Protein AF-A0A4W5KVS1-F1 (afdb_monomer)

Radius of gyration: 32.13 Å; Cα contacts (8 Å, |Δi|>4): 1063; chains: 1; bounding box: 81×95×89 Å

Secondary structure (DSSP, 8-state):
------HHHHS------SPPPHHHHHHHTT-HHHHHHHTTTS-TTS-EEETTTTEEE-HHHHHHHTT-HHHHHHHHHTT--TT---TTS--HHHHHHHTT--HHHHHHHHHTT--TT--TT-SS-HHHHTTT-HHHHHHHHHTT--TTTTTTTSHHHHHHHHHHHHHHHTT-HHHHHHHHHHHHHHHHHHS-HHHHHHHSTTTTTPBPTTT--BHHHHHHT--STTHHHHHHHHHHHHHHTT-HHHHHHHHHHHTTTS-GGGHHHHHHHHHHHHHH-S---HHHHHHHHHHHHHHHHSS--TTSHHHHHHHHHHHHHH-S--TT--HHHHHHHHHHHHHHHH-TT--HHHHHHHHHHHHHHTTSTTHHHHHHHTTPPPPPGGGGT-SS-HHHHHHHHHHHHHHHHHHHHHHHHHHTTS--S--------------------------PPP-----STTHHHHHHHHHS-GGGSEEETTEEE-SS-GGGEEEE-STT-EEEEEEETT--EEEEEEEEGGGHHHHHHHHHHHTSGGG--TTBPPEEEEEE-SSEEEEEEE--SEEHHHHHHHH--TT-HHHHHHHHHHHHHHHHHHHSTTT-EE----SGGGEEE-TTS-EEE---TT-EE--TT--GGGPPP-S-GGGS-HHHHSTTSPPP-HHHHHHHHHHHHHHHHHTS--TT--TT--HHHHHHHHHHT----TT---HHHHHHHHHHH-SSTTSSPPHHHHHTSGGGPPPP-

pLDDT: mean 84.61, std 16.92, range [23.03, 98.38]

InterPro domains:
  IPR000719 Protein kinase domain [PF00069] (493-740)
  IPR000719 Protein kinase domain [PS50011] (459-740)
  IPR000719 Protein kinase domain [SM00220] (487-740)
  IPR002110 Ankyrin repeat [PF12796] (26-117)
  IPR002110 Ankyrin repeat [PS50088] (55-87)
  IPR002110 Ankyrin repeat [SM00248] (55-84)
  IPR002110 Ankyrin repeat [SM00248] (88-118)
  IPR008271 Serine/threonine-protein kinase, active site [PS00108] (601-613)
  IPR011009 Protein kinase-like domain superfamily [SSF56112] (489-742)
  IPR036770 Ankyrin repeat-containing domain superfamily [G3DSA:1.25.40.20] (8-222)
  IPR036770 Ankyrin repeat-containing domain superfamily [SSF48403] (17-154)
  IPR045133 Serine/threonine-protein kinase/endoribonuclease IRE1/2-like [PTHR13954] (420-744)

Structure (mmCIF, N/CA/C/O backbone):
data_AF-A0A4W5KVS1-F1
#
_entry.id   AF-A0A4W5KVS1-F1
#
loop_
_atom_site.group_PDB
_atom_site.id
_atom_site.type_symbol
_atom_site.label_atom_id
_atom_site.label_alt_id
_atom_site.label_comp_id
_atom_site.label_asym_id
_atom_site.label_entity_id
_atom_site.label_seq_id
_atom_site.pdbx_PDB_ins_code
_atom_site.Cartn_x
_atom_site.Cartn_y
_atom_site.Cartn_z
_atom_site.occupancy
_atom_site.B_iso_or_equiv
_atom_site.auth_seq_id
_atom_site.auth_comp_id
_atom_site.auth_asym_id
_atom_site.auth_atom_id
_atom_site.pdbx_PDB_model_num
ATOM 1 N N . MET A 1 1 ? -31.700 28.151 -2.503 1.00 31.20 1 MET A N 1
ATOM 2 C CA . MET A 1 1 ? -32.323 26.893 -2.047 1.00 31.20 1 MET A CA 1
ATOM 3 C C . MET A 1 1 ? -31.195 26.002 -1.572 1.00 31.20 1 MET A C 1
ATOM 5 O O . MET A 1 1 ? -30.450 25.502 -2.402 1.00 31.20 1 MET A O 1
ATOM 9 N N . GLU A 1 2 ? -30.976 25.914 -0.261 1.00 38.16 2 GLU A N 1
ATOM 10 C CA . GLU A 1 2 ? -30.013 24.957 0.290 1.00 38.16 2 GLU A CA 1
ATOM 11 C C . GLU A 1 2 ? -30.584 23.553 0.089 1.00 38.16 2 GLU A C 1
ATOM 13 O O . GLU A 1 2 ? -31.605 23.203 0.681 1.00 38.16 2 GLU A O 1
ATOM 18 N N . HIS A 1 3 ? -29.964 22.759 -0.784 1.00 46.12 3 HIS A N 1
ATOM 19 C CA . HIS A 1 3 ? -30.244 21.331 -0.834 1.00 46.12 3 HIS A CA 1
ATOM 20 C C . HIS A 1 3 ? -29.837 20.735 0.516 1.00 46.12 3 HIS A C 1
ATOM 22 O O . HIS A 1 3 ? -28.658 20.701 0.867 1.00 46.12 3 HIS A O 1
ATOM 28 N N . LYS A 1 4 ? -30.829 20.317 1.303 1.00 56.50 4 LYS A N 1
ATOM 29 C CA . LYS A 1 4 ? -30.609 19.593 2.551 1.00 56.50 4 LYS A CA 1
ATOM 30 C C . LYS A 1 4 ? -29.973 18.251 2.181 1.00 56.50 4 LYS A C 1
ATOM 32 O O . LYS A 1 4 ? -30.595 17.462 1.481 1.00 56.50 4 LYS A O 1
ATOM 37 N N . ILE A 1 5 ? -28.723 18.035 2.586 1.00 62.31 5 ILE A N 1
ATOM 38 C CA . ILE A 1 5 ? -28.013 16.777 2.337 1.00 62.31 5 ILE A CA 1
ATOM 39 C C . ILE A 1 5 ? -28.683 15.699 3.193 1.00 62.31 5 ILE A C 1
ATOM 41 O O . ILE A 1 5 ? -28.645 15.789 4.423 1.00 62.31 5 ILE A O 1
ATOM 45 N N . ASP A 1 6 ? -29.313 14.709 2.559 1.00 67.81 6 ASP A N 1
ATOM 46 C CA . ASP A 1 6 ? -29.841 13.542 3.263 1.00 67.81 6 ASP A CA 1
ATOM 47 C C . ASP A 1 6 ? -28.755 12.467 3.379 1.00 67.81 6 ASP A C 1
ATOM 49 O O . ASP A 1 6 ? -28.513 11.664 2.477 1.00 67.81 6 ASP A O 1
ATOM 53 N N . PHE A 1 7 ? -28.072 12.458 4.520 1.00 68.62 7 PHE A N 1
ATOM 54 C CA . PHE A 1 7 ? -27.057 11.451 4.814 1.00 68.62 7 PHE A CA 1
ATOM 55 C C . PHE A 1 7 ? -27.616 10.027 4.868 1.00 68.62 7 PHE A C 1
ATOM 57 O O . PHE A 1 7 ? -26.859 9.086 4.640 1.00 68.62 7 PHE A O 1
ATOM 64 N N . GLN A 1 8 ? -28.911 9.836 5.148 1.00 63.69 8 GLN A N 1
ATOM 65 C CA . GLN A 1 8 ? -29.502 8.498 5.149 1.00 63.69 8 GLN A CA 1
ATOM 66 C C . GLN A 1 8 ? -29.683 7.935 3.737 1.00 63.69 8 GLN A C 1
ATOM 68 O O . GLN A 1 8 ? -29.673 6.717 3.585 1.00 63.69 8 GLN A O 1
ATOM 73 N N . GLU A 1 9 ? -29.805 8.782 2.711 1.00 61.47 9 GLU A N 1
ATOM 74 C CA . GLU A 1 9 ? -29.775 8.339 1.310 1.00 61.47 9 GLU A CA 1
ATOM 75 C C . GLU A 1 9 ? -28.356 8.027 0.829 1.00 61.47 9 GLU A C 1
ATOM 77 O O . GLU A 1 9 ? -28.164 7.103 0.041 1.00 61.47 9 GLU A O 1
ATOM 82 N N . LEU A 1 10 ? -27.359 8.766 1.327 1.00 61.00 10 LEU A N 1
ATOM 83 C CA . LEU A 1 10 ? -25.947 8.575 0.975 1.00 61.00 10 LEU A CA 1
ATOM 84 C C . LEU A 1 10 ? -25.322 7.345 1.652 1.00 61.00 10 LEU A C 1
ATOM 86 O O . LEU A 1 10 ? -24.349 6.787 1.150 1.00 61.00 10 LEU A O 1
ATOM 90 N N . LEU A 1 11 ? -25.874 6.908 2.784 1.00 67.00 11 LEU A N 1
ATOM 91 C CA . LEU A 1 11 ? -25.484 5.673 3.454 1.00 67.00 11 LEU A CA 1
ATOM 92 C C . LEU A 1 11 ? -26.323 4.508 2.915 1.00 67.00 11 LEU A C 1
ATOM 94 O O . LEU A 1 11 ? -27.549 4.544 2.984 1.00 67.00 11 LEU A O 1
ATOM 98 N N . ALA A 1 12 ? -25.672 3.447 2.426 1.00 61.97 12 ALA A N 1
ATOM 99 C CA . ALA A 1 12 ? -26.354 2.268 1.890 1.00 61.97 12 ALA A CA 1
ATOM 100 C C . ALA A 1 12 ? -27.467 1.764 2.833 1.00 61.97 12 ALA A C 1
ATOM 102 O O . ALA A 1 12 ? -27.240 1.540 4.027 1.00 61.97 12 ALA A O 1
ATOM 103 N N . LYS A 1 13 ? -28.682 1.584 2.297 1.00 62.16 13 LYS A N 1
ATOM 104 C CA . LYS A 1 13 ? -29.830 1.083 3.063 1.00 62.16 13 LYS A CA 1
ATOM 105 C C . LYS A 1 13 ? -29.607 -0.386 3.423 1.00 62.16 13 LYS A C 1
ATOM 107 O O . LYS A 1 13 ? -29.658 -1.255 2.557 1.00 62.16 13 LYS A O 1
ATOM 112 N N . LEU A 1 14 ? -29.390 -0.667 4.707 1.00 67.88 14 LEU A N 1
ATOM 113 C CA . LEU A 1 14 ? -29.430 -2.028 5.240 1.00 67.88 14 LEU A CA 1
ATOM 114 C C . LEU A 1 14 ? -30.878 -2.435 5.502 1.00 67.88 14 LEU A C 1
ATOM 116 O O . LEU A 1 14 ? -31.611 -1.757 6.220 1.00 67.88 14 LEU A O 1
ATOM 120 N N . VAL A 1 15 ? -31.279 -3.569 4.933 1.00 73.75 15 VAL A N 1
ATOM 121 C CA . VAL A 1 15 ? -32.562 -4.197 5.248 1.00 73.75 15 VAL A CA 1
ATOM 122 C C . VAL A 1 15 ? -32.374 -5.040 6.503 1.00 73.75 15 VAL A C 1
ATOM 124 O O . VAL A 1 15 ? -31.756 -6.102 6.456 1.00 73.75 15 VAL A O 1
ATOM 127 N N . ILE A 1 16 ? -32.900 -4.561 7.629 1.00 79.06 16 ILE A N 1
ATOM 128 C CA . ILE A 1 16 ? -32.954 -5.324 8.878 1.00 79.06 16 ILE A CA 1
ATOM 129 C C . ILE A 1 16 ? -34.252 -6.137 8.875 1.00 79.06 16 ILE A C 1
ATOM 131 O O . ILE A 1 16 ? -35.343 -5.577 8.963 1.00 79.06 16 ILE A O 1
ATOM 135 N N . SER A 1 17 ? -34.137 -7.457 8.724 1.00 77.88 17 SER A N 1
ATOM 136 C CA . SER A 1 17 ? -35.275 -8.388 8.724 1.00 77.88 17 SER A CA 1
ATOM 137 C C . SER A 1 17 ? -35.764 -8.751 10.130 1.00 77.88 17 SER A C 1
ATOM 139 O O . SER A 1 17 ? -36.893 -9.216 10.286 1.00 77.88 17 SER A O 1
ATOM 141 N N . GLU A 1 18 ? -34.930 -8.550 11.150 1.00 87.69 18 GLU A N 1
ATOM 142 C CA . GLU A 1 18 ? -35.243 -8.853 12.547 1.00 87.69 18 GLU A CA 1
ATOM 143 C C . GLU A 1 18 ? -35.858 -7.640 13.272 1.00 87.69 18 GLU A C 1
ATOM 145 O O . GLU A 1 18 ? -35.505 -6.496 12.984 1.00 87.69 18 GLU A O 1
ATOM 150 N N . PRO A 1 19 ? -36.783 -7.842 14.228 1.00 93.31 19 PRO A N 1
ATOM 151 C CA . PRO A 1 19 ? -37.312 -6.739 15.023 1.00 93.31 19 PRO A CA 1
ATOM 152 C C . PRO A 1 19 ? -36.232 -6.150 15.940 1.00 93.31 19 PRO A C 1
ATOM 154 O O . PRO A 1 19 ? -35.303 -6.843 16.349 1.00 93.31 19 PRO A O 1
ATOM 157 N N . THR A 1 20 ? -36.405 -4.885 16.335 1.00 95.62 20 THR A N 1
ATOM 158 C CA . THR A 1 20 ? -35.495 -4.213 17.272 1.00 95.62 20 THR A CA 1
ATOM 159 C C . THR A 1 20 ? -35.312 -5.016 18.558 1.00 95.62 20 THR A C 1
ATOM 161 O O . THR A 1 20 ? -36.291 -5.343 19.242 1.00 95.62 20 THR A O 1
ATOM 164 N N . ASP A 1 21 ? -34.054 -5.298 18.902 1.00 96.38 21 ASP A N 1
ATOM 165 C CA . ASP A 1 21 ? -33.701 -6.131 20.052 1.00 96.38 21 ASP A CA 1
ATOM 166 C C . ASP A 1 21 ? -34.236 -5.531 21.372 1.00 96.38 21 ASP A C 1
ATOM 168 O O . ASP A 1 21 ? -34.219 -4.307 21.554 1.00 96.38 21 ASP A O 1
ATOM 172 N N . PRO A 1 22 ? -34.694 -6.350 22.341 1.00 95.44 22 PRO A N 1
ATOM 173 C CA . PRO A 1 22 ? -35.189 -5.863 23.627 1.00 95.44 22 PRO A CA 1
ATOM 174 C C . PRO A 1 22 ? -34.223 -4.954 24.401 1.00 95.44 22 PRO A C 1
ATOM 176 O O . PRO A 1 22 ? -34.691 -4.054 25.104 1.00 95.44 22 PRO A O 1
ATOM 179 N N . ILE A 1 23 ? -32.906 -5.166 24.300 1.00 95.50 23 ILE A N 1
ATOM 180 C CA . ILE A 1 23 ? -31.876 -4.310 24.908 1.00 95.50 23 ILE A CA 1
ATOM 181 C C . ILE A 1 23 ? -31.941 -2.921 24.278 1.00 95.50 23 ILE A C 1
ATOM 183 O O . ILE A 1 23 ? -32.089 -1.933 24.999 1.00 95.50 23 ILE A O 1
ATOM 187 N N . ILE A 1 24 ? -31.918 -2.850 22.946 1.00 97.19 24 ILE A N 1
ATOM 188 C CA . ILE A 1 24 ? -32.006 -1.591 22.197 1.00 97.19 24 ILE A CA 1
ATOM 189 C C . ILE A 1 24 ? -33.344 -0.900 22.455 1.00 97.19 24 ILE A C 1
ATOM 191 O O . ILE A 1 24 ? -33.384 0.292 22.746 1.00 97.19 24 ILE A O 1
ATOM 195 N N . LYS A 1 25 ? -34.447 -1.650 22.488 1.00 96.19 25 LYS A N 1
ATOM 196 C CA . LYS A 1 25 ? -35.776 -1.112 22.794 1.00 96.19 25 LYS A CA 1
ATOM 197 C C . LYS A 1 25 ? -35.853 -0.486 24.187 1.00 96.19 25 LYS A C 1
ATOM 199 O O . LYS A 1 25 ? -36.571 0.493 24.377 1.00 96.19 25 LYS A O 1
ATOM 204 N N . CYS A 1 26 ? -35.130 -1.009 25.179 1.00 95.75 26 CYS A N 1
ATOM 205 C CA . CYS A 1 26 ? -35.057 -0.368 26.498 1.00 95.75 26 CYS A CA 1
ATOM 206 C C . CYS A 1 26 ? -34.317 0.967 26.447 1.00 95.75 26 CYS A C 1
ATOM 208 O O . CYS A 1 26 ? -34.706 1.892 27.153 1.00 95.75 26 CYS A O 1
ATOM 210 N N . ILE A 1 27 ? -33.288 1.060 25.607 1.00 96.88 27 ILE A N 1
ATOM 211 C CA . ILE A 1 27 ? -32.520 2.285 25.397 1.00 96.88 27 ILE A CA 1
ATOM 212 C C . ILE A 1 27 ? -33.389 3.324 24.696 1.00 96.88 27 ILE A C 1
ATOM 214 O O . ILE A 1 27 ? -33.517 4.424 25.210 1.00 96.88 27 ILE A O 1
ATOM 218 N N . ILE A 1 28 ? -34.080 2.963 23.611 1.00 95.75 28 ILE A N 1
ATOM 219 C CA . ILE A 1 28 ? -35.019 3.858 22.907 1.00 95.75 28 ILE A CA 1
ATOM 220 C C . ILE A 1 28 ? -36.076 4.422 23.866 1.00 95.75 28 ILE A C 1
ATOM 222 O O . ILE A 1 28 ? -36.379 5.608 23.836 1.00 95.75 28 ILE A O 1
ATOM 226 N N . ASN A 1 29 ? -36.596 3.587 24.771 1.00 95.56 29 ASN A N 1
ATOM 227 C CA . ASN A 1 29 ? -37.580 3.998 25.778 1.00 95.56 29 ASN A CA 1
ATOM 228 C C . ASN A 1 29 ? -36.966 4.684 27.017 1.00 95.56 29 ASN A C 1
ATOM 230 O O . ASN A 1 29 ? -37.665 4.854 28.015 1.00 95.56 29 ASN A O 1
ATOM 234 N N . ASN A 1 30 ? -35.669 5.004 26.991 1.00 95.56 30 ASN A N 1
ATOM 235 C CA . ASN A 1 30 ? -34.898 5.594 28.086 1.00 95.56 30 ASN A CA 1
ATOM 236 C C . ASN A 1 30 ? -35.109 4.894 29.451 1.00 95.56 30 ASN A C 1
ATOM 238 O O . ASN A 1 30 ? -35.274 5.525 30.493 1.00 95.56 30 ASN A O 1
ATOM 242 N N . ASN A 1 31 ? -35.150 3.556 29.456 1.00 96.00 31 ASN A N 1
ATOM 243 C CA . ASN A 1 31 ? -35.422 2.749 30.647 1.00 96.00 31 ASN A CA 1
ATOM 244 C C . ASN A 1 31 ? -34.144 2.082 31.178 1.00 96.00 31 ASN A C 1
ATOM 246 O O . ASN A 1 31 ? -33.898 0.886 30.968 1.00 96.00 31 ASN A O 1
ATOM 250 N N . LEU A 1 32 ? -33.337 2.866 31.896 1.00 95.12 32 LEU A N 1
ATOM 251 C CA . LEU A 1 32 ? -32.062 2.423 32.459 1.00 95.12 32 LEU A CA 1
ATOM 252 C C . LEU A 1 32 ? -32.215 1.236 33.430 1.00 95.12 32 LEU A C 1
ATOM 254 O O . LEU A 1 32 ? -31.412 0.303 33.401 1.00 95.12 32 LEU A O 1
ATOM 258 N N . GLU A 1 33 ? -33.258 1.217 34.262 1.00 94.94 33 GLU A N 1
ATOM 259 C CA . GLU A 1 33 ? -33.475 0.136 35.235 1.00 94.94 33 GLU A CA 1
ATOM 260 C C . GLU A 1 33 ? -33.763 -1.214 34.570 1.00 94.94 33 GLU A C 1
ATOM 262 O O . GLU A 1 33 ? -33.287 -2.262 35.021 1.00 94.94 33 GLU A O 1
ATOM 267 N N . ARG A 1 34 ? -34.503 -1.214 33.457 1.00 94.31 34 ARG A N 1
ATOM 268 C CA . ARG A 1 34 ? -34.732 -2.427 32.667 1.00 94.31 34 ARG A CA 1
ATOM 269 C C . ARG A 1 34 ? -33.477 -2.842 31.901 1.00 94.31 34 ARG A C 1
ATOM 271 O O . ARG A 1 34 ? -33.159 -4.033 31.884 1.00 94.31 34 ARG A O 1
ATOM 278 N N . LEU A 1 35 ? -32.729 -1.886 31.349 1.00 95.69 35 LEU A N 1
ATOM 279 C CA . LEU A 1 35 ? -31.447 -2.144 30.688 1.00 95.69 35 LEU A CA 1
ATOM 280 C C . LEU A 1 35 ? -30.445 -2.822 31.637 1.00 95.69 35 LEU A C 1
ATOM 282 O O . LEU A 1 35 ? -29.871 -3.853 31.288 1.00 95.69 35 LEU A O 1
ATOM 286 N N . LYS A 1 36 ? -30.309 -2.313 32.872 1.00 94.88 36 LYS A N 1
ATOM 287 C CA . LYS A 1 36 ? -29.455 -2.889 33.931 1.00 94.88 36 LYS A CA 1
ATOM 288 C C . LYS A 1 36 ? -29.759 -4.360 34.223 1.00 94.88 36 LYS A C 1
ATOM 290 O O . LYS A 1 36 ? -28.868 -5.079 34.675 1.00 94.88 36 LYS A O 1
ATOM 295 N N . LYS A 1 37 ? -31.002 -4.809 34.014 1.00 94.06 37 LYS A N 1
ATOM 296 C CA . LYS A 1 37 ? -31.408 -6.212 34.189 1.00 94.06 37 LYS A CA 1
ATOM 297 C C . LYS A 1 37 ? -31.074 -7.053 32.959 1.00 94.06 37 LYS A C 1
ATOM 299 O O . LYS A 1 37 ? -30.514 -8.132 33.119 1.00 94.06 37 LYS A O 1
ATOM 304 N N . LEU A 1 38 ? -31.389 -6.559 31.760 1.00 91.94 38 LEU A N 1
ATOM 305 C CA . LEU A 1 38 ? -31.240 -7.307 30.504 1.00 91.94 38 LEU A CA 1
ATOM 306 C C . LEU A 1 38 ? -29.788 -7.464 30.044 1.00 91.94 38 LEU A C 1
ATOM 308 O O . LEU A 1 38 ? -29.461 -8.471 29.424 1.00 91.94 38 LEU A O 1
ATOM 312 N N . ILE A 1 39 ? -28.918 -6.504 30.358 1.00 91.94 39 ILE A N 1
ATOM 313 C CA . ILE A 1 39 ? -27.523 -6.530 29.897 1.00 91.94 39 ILE A CA 1
ATOM 314 C C . ILE A 1 39 ? -26.615 -7.432 30.750 1.00 91.94 39 ILE A C 1
ATOM 316 O O . ILE A 1 39 ? -25.457 -7.663 30.410 1.00 91.94 39 ILE A O 1
ATOM 320 N N . ARG A 1 40 ? -27.117 -7.972 31.870 1.00 90.69 40 ARG A N 1
ATOM 321 C CA . ARG A 1 40 ? -26.342 -8.884 32.726 1.00 90.69 40 ARG A CA 1
ATOM 322 C C . ARG A 1 40 ? -26.003 -10.165 31.965 1.00 90.69 40 ARG A C 1
ATOM 324 O O . ARG A 1 40 ? -26.897 -10.875 31.519 1.00 90.69 40 ARG A O 1
ATOM 331 N N . GLY A 1 41 ? -24.710 -10.473 31.868 1.00 85.69 41 GLY A N 1
ATOM 332 C CA . GLY A 1 41 ? -24.222 -11.664 31.164 1.00 85.69 41 GLY A CA 1
ATOM 333 C C . GLY A 1 41 ? -24.297 -11.568 29.637 1.00 85.69 41 GLY A C 1
ATOM 334 O O . GLY A 1 41 ? -24.114 -12.576 28.961 1.00 85.69 41 GLY A O 1
ATOM 335 N N . LYS A 1 42 ? -24.570 -10.378 29.091 1.00 91.50 42 LYS A N 1
ATOM 336 C CA . LYS A 1 42 ? -24.521 -10.086 27.657 1.00 91.50 42 LYS A CA 1
ATOM 337 C C . LYS A 1 42 ? -23.275 -9.268 27.339 1.00 91.50 42 LYS A C 1
ATOM 339 O O . LYS A 1 42 ? -22.772 -8.539 28.193 1.00 91.50 42 LYS A O 1
ATOM 344 N N . ASP A 1 43 ? -22.795 -9.384 26.107 1.00 92.19 43 ASP A N 1
ATOM 345 C CA . ASP A 1 43 ? -21.712 -8.536 25.622 1.00 92.19 43 ASP A CA 1
ATOM 346 C C . ASP A 1 43 ? -22.250 -7.122 25.343 1.00 92.19 43 ASP A C 1
ATOM 348 O O . ASP A 1 43 ? -23.160 -6.928 24.531 1.00 92.19 43 ASP A O 1
ATOM 352 N N . ILE A 1 44 ? -21.689 -6.135 26.046 1.00 94.81 44 ILE A N 1
ATOM 353 C CA . ILE A 1 44 ? -22.030 -4.712 25.929 1.00 94.81 44 ILE A CA 1
ATOM 354 C C . ILE A 1 44 ? -21.547 -4.095 24.606 1.00 94.81 44 ILE A C 1
ATOM 356 O O . ILE A 1 44 ? -22.014 -3.023 24.234 1.00 94.81 44 ILE A O 1
ATOM 360 N N . ASN A 1 45 ? -20.635 -4.766 23.896 1.00 96.62 45 ASN A N 1
ATOM 361 C CA . ASN A 1 45 ? -20.058 -4.335 22.622 1.00 96.62 45 ASN A CA 1
ATOM 362 C C . ASN A 1 45 ? -20.550 -5.163 21.422 1.00 96.62 45 ASN A C 1
ATOM 364 O O . ASN A 1 45 ? -20.089 -4.936 20.299 1.00 96.62 45 ASN A O 1
ATOM 368 N N . ALA A 1 46 ? -21.466 -6.110 21.641 1.00 96.25 46 ALA A N 1
ATOM 369 C CA . ALA A 1 46 ? -22.120 -6.838 20.561 1.00 96.25 46 ALA A CA 1
ATOM 370 C C . ALA A 1 46 ? -23.051 -5.922 19.754 1.00 96.25 46 ALA A C 1
ATOM 372 O O . ALA A 1 46 ? -23.515 -4.888 20.243 1.00 96.25 46 ALA A O 1
ATOM 373 N N . LEU A 1 47 ? -23.304 -6.322 18.510 1.00 96.25 47 LEU A N 1
ATOM 374 C CA . LEU A 1 47 ? -24.259 -5.662 17.630 1.00 96.25 47 LEU A CA 1
ATOM 375 C C . LEU A 1 47 ? -25.640 -6.281 17.818 1.00 96.25 47 LEU A C 1
ATOM 377 O O . LEU A 1 47 ? -25.767 -7.500 17.911 1.00 96.25 47 LEU A O 1
ATOM 381 N N . TYR A 1 48 ? -26.652 -5.425 17.873 1.00 95.44 48 TYR A N 1
ATOM 382 C CA . TYR A 1 48 ? -28.047 -5.803 18.029 1.00 95.44 48 TYR A CA 1
ATOM 383 C C . TYR A 1 48 ? -28.886 -5.104 16.950 1.00 95.44 48 TYR A C 1
ATOM 385 O O . TYR A 1 48 ? -28.632 -3.926 16.663 1.00 95.44 48 TYR A O 1
ATOM 393 N N . PRO A 1 49 ? -29.887 -5.780 16.363 1.00 95.69 49 PRO A N 1
ATOM 394 C CA . PRO A 1 49 ? -30.736 -5.191 15.333 1.00 95.69 49 PRO A CA 1
ATOM 395 C C . PRO A 1 49 ? -31.540 -4.001 15.872 1.00 95.69 49 PRO A C 1
ATOM 397 O O . PRO A 1 49 ? -32.130 -4.061 16.956 1.00 95.69 49 PRO A O 1
ATOM 400 N N . CYS A 1 50 ? -31.582 -2.915 15.095 1.00 94.94 50 CYS A N 1
ATOM 401 C CA . CYS A 1 50 ? -32.377 -1.721 15.364 1.00 94.94 50 CYS A CA 1
ATOM 402 C C . CYS A 1 50 ? -33.078 -1.247 14.087 1.00 94.94 50 CYS A C 1
ATOM 404 O O . CYS A 1 50 ? -32.465 -0.652 13.199 1.00 94.94 50 CYS A O 1
ATOM 406 N N . VAL A 1 51 ? -34.388 -1.484 14.010 1.00 93.00 51 VAL A N 1
ATOM 407 C CA . VAL A 1 51 ? -35.215 -1.099 12.857 1.00 93.00 51 VAL A CA 1
ATOM 408 C C . VAL A 1 51 ? -35.310 0.422 12.731 1.00 93.00 51 VAL A C 1
ATOM 410 O O . VAL A 1 51 ? -35.271 0.947 11.622 1.00 93.00 51 VAL A O 1
ATOM 413 N N . GLU A 1 52 ? -35.378 1.138 13.854 1.00 92.06 52 GLU A N 1
ATOM 414 C CA . GLU A 1 52 ? -35.483 2.599 13.899 1.00 92.06 52 GLU A CA 1
ATOM 415 C C . GLU A 1 52 ? -34.253 3.303 13.305 1.00 92.06 52 GLU A C 1
ATOM 417 O O . GLU A 1 52 ? -34.386 4.385 12.738 1.00 92.06 52 GLU A O 1
ATOM 422 N N . LEU A 1 53 ? -33.069 2.687 13.408 1.00 90.19 53 LEU A N 1
ATOM 423 C CA . LEU A 1 53 ? -31.824 3.180 12.805 1.00 90.19 53 LEU A CA 1
ATOM 424 C C . LEU A 1 53 ? -31.484 2.487 11.477 1.00 90.19 53 LEU A C 1
ATOM 426 O O . LEU A 1 53 ? -30.541 2.893 10.803 1.00 90.19 53 LEU A O 1
ATOM 430 N N . GLN A 1 54 ? -32.240 1.450 11.098 1.00 90.12 54 GLN A N 1
ATOM 431 C CA . GLN A 1 54 ? -31.953 0.577 9.954 1.00 90.12 54 GLN A CA 1
ATOM 432 C C . GLN A 1 54 ? -30.507 0.047 9.961 1.00 90.12 54 GLN A C 1
ATOM 434 O O . GLN A 1 54 ? -29.827 0.032 8.932 1.00 90.12 54 GLN A O 1
ATOM 439 N N . ASP A 1 55 ? -30.006 -0.354 11.128 1.00 91.06 55 ASP A N 1
ATOM 440 C CA . ASP A 1 55 ? -28.638 -0.848 11.304 1.00 91.06 55 ASP A CA 1
ATOM 441 C C . ASP A 1 55 ? -28.578 -1.875 12.448 1.00 91.06 55 ASP A C 1
ATOM 443 O O . ASP A 1 55 ? -29.497 -1.987 13.265 1.00 91.06 55 ASP A O 1
ATOM 447 N N . GLU A 1 56 ? -27.484 -2.626 12.517 1.00 94.19 56 GLU A N 1
ATOM 448 C CA . GLU A 1 56 ? -27.115 -3.395 13.700 1.00 94.19 56 GLU A CA 1
ATOM 449 C C . GLU A 1 56 ? -26.077 -2.611 14.494 1.00 94.19 56 GLU A C 1
ATOM 451 O O . GLU A 1 56 ? -24.967 -2.337 14.027 1.00 94.19 56 GLU A O 1
ATOM 456 N N . VAL A 1 57 ? -26.454 -2.227 15.708 1.00 96.06 57 VAL A N 1
ATOM 457 C CA . VAL A 1 57 ? -25.747 -1.223 16.501 1.00 96.06 57 VAL A CA 1
ATOM 458 C C . VAL A 1 57 ? -25.371 -1.766 17.868 1.00 96.06 57 VAL A C 1
ATOM 460 O O . VAL A 1 57 ? -26.003 -2.681 18.395 1.00 96.06 57 VAL A O 1
ATOM 463 N N . THR A 1 58 ? -24.348 -1.179 18.480 1.00 97.88 58 THR A N 1
ATOM 464 C CA . THR A 1 58 ? -24.067 -1.444 19.892 1.00 97.88 58 THR A CA 1
ATOM 465 C C . THR A 1 58 ? -25.097 -0.739 20.782 1.00 97.88 58 THR A C 1
ATOM 467 O O . THR A 1 58 ? -25.669 0.284 20.383 1.00 97.88 58 THR A O 1
ATOM 470 N N . PRO A 1 59 ? -25.294 -1.204 22.030 1.00 98.06 59 PRO A N 1
ATOM 471 C CA . PRO A 1 59 ? -26.060 -0.472 23.035 1.00 98.06 59 PRO A CA 1
ATOM 472 C C . PRO A 1 59 ? -25.613 0.991 23.175 1.00 98.06 59 PRO A C 1
ATOM 474 O O . PRO A 1 59 ? -26.446 1.882 23.323 1.00 98.06 59 PRO A O 1
ATOM 477 N N . LEU A 1 60 ? -24.304 1.258 23.086 1.00 98.38 60 LEU A N 1
ATOM 478 C CA . LEU A 1 60 ? -23.767 2.617 23.173 1.00 98.38 60 LEU A CA 1
ATOM 479 C C . LEU A 1 60 ? -24.178 3.473 21.970 1.00 98.38 60 LEU A C 1
ATOM 481 O O . LEU A 1 60 ? -24.612 4.603 22.164 1.00 98.38 60 LEU A O 1
ATOM 485 N N . ILE A 1 61 ? -24.096 2.939 20.748 1.00 97.94 61 ILE A N 1
ATOM 486 C CA . ILE A 1 61 ? -24.541 3.649 19.539 1.00 97.94 61 ILE A CA 1
ATOM 487 C C . ILE A 1 61 ? -26.025 4.012 19.643 1.00 97.94 61 ILE A C 1
ATOM 489 O O . ILE A 1 61 ? -26.382 5.157 19.380 1.00 97.94 61 ILE A O 1
ATOM 493 N N . ALA A 1 62 ? -26.879 3.083 20.085 1.00 97.88 62 ALA A N 1
ATOM 494 C CA . ALA A 1 62 ? -28.292 3.384 20.301 1.00 97.88 62 ALA A CA 1
ATOM 495 C C . ALA A 1 62 ? -28.482 4.478 21.365 1.00 97.88 62 ALA A C 1
ATOM 497 O O . ALA A 1 62 ? -29.239 5.421 21.156 1.00 97.88 62 ALA A O 1
ATOM 498 N N . ALA A 1 63 ? -27.771 4.406 22.492 1.00 98.12 63 ALA A N 1
ATOM 499 C CA . ALA A 1 63 ? -27.884 5.422 23.538 1.00 98.12 63 ALA A CA 1
ATOM 500 C C . ALA A 1 63 ? -27.502 6.819 23.024 1.00 98.12 63 ALA A C 1
ATOM 502 O O . ALA A 1 63 ? -28.182 7.792 23.346 1.00 98.12 63 ALA A O 1
ATOM 503 N N . VAL A 1 64 ? -26.479 6.899 22.170 1.00 98.06 64 VAL A N 1
ATOM 504 C CA . VAL A 1 64 ? -26.056 8.136 21.509 1.00 98.06 64 VAL A CA 1
ATOM 505 C C . VAL A 1 64 ? -27.109 8.614 20.512 1.00 98.06 64 VAL A C 1
ATOM 507 O O . VAL A 1 64 ? -27.581 9.737 20.646 1.00 98.06 64 VAL A O 1
ATOM 510 N N . ALA A 1 65 ? -27.524 7.779 19.556 1.00 96.88 65 ALA A N 1
ATOM 511 C CA . ALA A 1 65 ? -28.458 8.159 18.491 1.00 96.88 65 ALA A CA 1
ATOM 512 C C . ALA A 1 65 ? -29.816 8.656 19.020 1.00 96.88 65 ALA A C 1
ATOM 514 O O . ALA A 1 65 ? -30.427 9.542 18.426 1.00 96.88 65 ALA A O 1
ATOM 515 N N . PHE A 1 66 ? -30.261 8.126 20.164 1.00 96.50 66 PHE A N 1
ATOM 516 C CA . PHE A 1 66 ? -31.486 8.545 20.855 1.00 96.50 66 PHE A CA 1
ATOM 517 C C . PHE A 1 66 ? -31.246 9.570 21.981 1.00 96.50 66 PHE A C 1
ATOM 519 O O . PHE A 1 66 ? -32.145 9.833 22.772 1.00 96.50 66 PHE A O 1
ATOM 526 N N . ALA A 1 67 ? -30.051 10.165 22.049 1.00 96.75 67 ALA A N 1
ATOM 527 C CA . ALA A 1 67 ? -29.665 11.234 22.973 1.00 96.75 67 ALA A CA 1
ATOM 528 C C . ALA A 1 67 ? -29.856 10.924 24.479 1.00 96.75 67 ALA A C 1
ATOM 530 O O . ALA A 1 67 ? -30.113 11.815 25.290 1.00 96.75 67 ALA A O 1
ATOM 531 N N . ASN A 1 68 ? -29.676 9.665 24.887 1.00 96.12 68 ASN A N 1
ATOM 532 C CA . ASN A 1 68 ? -29.840 9.221 26.272 1.00 96.12 68 ASN A CA 1
ATOM 533 C C . ASN A 1 68 ? -28.539 9.357 27.079 1.00 96.12 68 ASN A C 1
ATOM 535 O O . ASN A 1 68 ? -27.838 8.371 27.318 1.00 96.12 68 ASN A O 1
ATOM 539 N N . GLN A 1 69 ? -28.232 10.572 27.544 1.00 95.50 69 GLN A N 1
ATOM 540 C CA . GLN A 1 69 ? -27.001 10.888 28.289 1.00 95.50 69 GLN A CA 1
ATOM 541 C C . GLN A 1 69 ? -26.737 9.945 29.478 1.00 95.50 69 GLN A C 1
ATOM 543 O O . GLN A 1 69 ? -25.628 9.436 29.623 1.00 95.50 69 GLN A O 1
ATOM 548 N N . GLU A 1 70 ? -27.741 9.683 30.320 1.00 96.62 70 GLU A N 1
ATOM 549 C CA . GLU A 1 70 ? -27.571 8.843 31.516 1.00 96.62 70 GLU A CA 1
ATOM 550 C C . GLU A 1 70 ? -27.191 7.399 31.148 1.00 96.62 70 GLU A C 1
ATOM 552 O O . GLU A 1 70 ? -26.310 6.791 31.762 1.00 96.62 70 GLU A O 1
ATOM 557 N N . ILE A 1 71 ? -27.811 6.862 30.092 1.00 97.31 71 ILE A N 1
ATOM 558 C CA . ILE A 1 71 ? -27.512 5.525 29.577 1.00 97.31 71 ILE A CA 1
ATOM 559 C C . ILE A 1 71 ? -26.125 5.497 28.924 1.00 97.31 71 ILE A C 1
ATOM 561 O O . ILE A 1 71 ? -25.383 4.545 29.160 1.00 97.31 71 ILE A O 1
ATOM 565 N N . CYS A 1 72 ? -25.741 6.530 28.164 1.00 97.31 72 CYS A N 1
ATOM 566 C CA . CYS A 1 72 ? -24.391 6.657 27.604 1.00 97.31 72 CYS A CA 1
ATOM 567 C C . CYS A 1 72 ? -23.329 6.575 28.706 1.00 97.31 72 CYS A C 1
ATOM 569 O O . CYS A 1 72 ? -22.446 5.717 28.649 1.00 97.31 72 CYS A O 1
ATOM 571 N N . THR A 1 73 ? -23.450 7.407 29.746 1.00 97.56 73 THR A N 1
ATOM 572 C CA . THR A 1 73 ? -22.519 7.418 30.883 1.00 97.56 73 THR A CA 1
ATOM 573 C C . THR A 1 73 ? -22.495 6.067 31.601 1.00 97.56 73 THR A C 1
ATOM 575 O O . THR A 1 73 ? -21.420 5.559 31.924 1.00 97.56 73 THR A O 1
ATOM 578 N N . PHE A 1 74 ? -23.655 5.435 31.805 1.00 97.62 74 PHE A N 1
ATOM 579 C CA . PHE A 1 74 ? -23.729 4.102 32.404 1.00 97.62 74 PHE A CA 1
ATOM 580 C C . PHE A 1 74 ? -23.000 3.037 31.571 1.00 97.62 74 PHE A C 1
ATOM 582 O O . PHE A 1 74 ? -22.230 2.253 32.128 1.00 97.62 74 PHE A O 1
ATOM 589 N N . LEU A 1 75 ? -23.234 2.990 30.257 1.00 97.94 75 LEU A N 1
ATOM 590 C CA . LEU A 1 75 ? -22.638 1.992 29.367 1.00 97.94 75 LEU A CA 1
ATOM 591 C C . LEU A 1 75 ? -21.117 2.164 29.275 1.00 97.94 75 LEU A C 1
ATOM 593 O O . LEU A 1 75 ? -20.384 1.181 29.395 1.00 97.94 75 LEU A O 1
ATOM 597 N N . LEU A 1 76 ? -20.632 3.402 29.149 1.00 97.81 76 LEU A N 1
ATOM 598 C CA . LEU A 1 76 ? -19.199 3.714 29.173 1.00 97.81 76 LEU A CA 1
ATOM 599 C C . LEU A 1 76 ? -18.566 3.314 30.512 1.00 97.81 76 LEU A C 1
ATOM 601 O O . LEU A 1 76 ? -17.547 2.627 30.532 1.00 97.81 76 LEU A O 1
ATOM 605 N N . GLY A 1 77 ? -19.231 3.614 31.634 1.00 96.81 77 GLY A N 1
ATOM 606 C CA . GLY A 1 77 ? -18.814 3.167 32.968 1.00 96.81 77 GLY A CA 1
ATOM 607 C C . GLY A 1 77 ? -18.811 1.641 33.153 1.00 96.81 77 GLY A C 1
ATOM 608 O O . GLY A 1 77 ? -18.205 1.132 34.096 1.00 96.81 77 GLY A O 1
ATOM 609 N N . LYS A 1 78 ? -19.463 0.889 32.257 1.00 95.75 78 LYS A N 1
ATOM 610 C CA . LYS A 1 78 ? -19.441 -0.581 32.196 1.00 95.75 78 LYS A CA 1
ATOM 611 C C . LYS A 1 78 ? -18.444 -1.147 31.182 1.00 95.75 78 LYS A C 1
ATOM 613 O O . LYS A 1 78 ? -18.398 -2.365 31.024 1.00 95.75 78 LYS A O 1
ATOM 618 N N . GLY A 1 79 ? -17.630 -0.307 30.545 1.00 95.94 79 GLY A N 1
ATOM 619 C CA . GLY A 1 79 ? -16.617 -0.733 29.579 1.00 95.94 79 GLY A CA 1
ATOM 620 C C . GLY A 1 79 ? -17.141 -0.885 28.150 1.00 95.94 79 GLY A C 1
ATOM 621 O O . GLY A 1 79 ? -16.559 -1.637 27.365 1.00 95.94 79 GLY A O 1
ATOM 622 N N . ALA A 1 80 ? -18.234 -0.199 27.794 1.00 97.75 80 ALA A N 1
ATOM 623 C CA . ALA A 1 80 ? -18.591 -0.036 26.388 1.00 97.75 80 ALA A CA 1
ATOM 624 C C . ALA A 1 80 ? -17.448 0.676 25.645 1.00 97.75 80 ALA A C 1
ATOM 626 O O . ALA A 1 80 ? -16.944 1.701 26.100 1.00 97.75 80 ALA A O 1
ATOM 627 N N . ASN A 1 81 ? -17.033 0.124 24.510 1.00 97.12 81 ASN A N 1
ATOM 628 C CA . ASN A 1 81 ? -15.968 0.670 23.684 1.00 97.12 81 ASN A CA 1
ATOM 629 C C . ASN A 1 81 ? -16.529 1.830 22.838 1.00 97.12 81 ASN A C 1
ATOM 631 O O . ASN A 1 81 ? -17.351 1.582 21.949 1.00 97.12 81 ASN A O 1
ATOM 635 N N . PRO A 1 82 ? -16.066 3.077 23.043 1.00 97.19 82 PRO A N 1
ATOM 636 C CA . PRO A 1 82 ? -16.568 4.242 22.315 1.00 97.19 82 PRO A CA 1
ATOM 637 C C . PRO A 1 82 ? -16.147 4.283 20.839 1.00 97.19 82 PRO A C 1
ATOM 639 O O . PRO A 1 82 ? -16.608 5.149 20.104 1.00 97.19 82 PRO A O 1
ATOM 642 N N . ASN A 1 83 ? -15.308 3.342 20.397 1.00 95.31 83 ASN A N 1
ATOM 643 C CA . ASN A 1 83 ? -14.844 3.197 19.018 1.00 95.31 83 ASN A CA 1
ATOM 644 C C . ASN A 1 83 ? -15.397 1.944 18.322 1.00 95.31 83 ASN A C 1
ATOM 646 O O . ASN A 1 83 ? -15.040 1.684 17.176 1.00 95.31 83 ASN A O 1
ATOM 650 N N . LYS A 1 84 ? -16.242 1.136 18.983 1.00 95.12 84 LYS A N 1
ATOM 651 C CA . LYS A 1 84 ? -16.833 -0.059 18.360 1.00 95.12 84 LYS A CA 1
ATOM 652 C C . LYS A 1 84 ? -17.843 0.375 17.286 1.00 95.12 84 LYS A C 1
ATOM 654 O O . LYS A 1 84 ? -18.829 1.020 17.646 1.00 95.12 84 LYS A O 1
ATOM 659 N N . PRO A 1 85 ? -17.636 0.028 16.003 1.00 93.12 85 PRO A N 1
ATOM 660 C CA . PRO A 1 85 ? -18.536 0.458 14.945 1.00 93.12 85 PRO A CA 1
ATOM 661 C C . PRO A 1 85 ? -19.798 -0.401 14.870 1.00 93.12 85 PRO A C 1
ATOM 663 O O . PRO A 1 85 ? -19.809 -1.533 15.361 1.00 93.12 85 PRO A O 1
ATOM 666 N N . SER A 1 86 ? -20.835 0.132 14.223 1.00 92.25 86 SER A N 1
ATOM 667 C CA . SER A 1 86 ? -22.015 -0.617 13.784 1.00 92.25 86 SER A CA 1
ATOM 668 C C . SER A 1 86 ? -21.712 -1.526 12.583 1.00 92.25 86 SER A C 1
ATOM 670 O O . SER A 1 86 ? -20.583 -1.563 12.086 1.00 92.25 86 SER A O 1
ATOM 672 N N . ARG A 1 87 ? -22.722 -2.238 12.065 1.00 90.56 87 ARG A N 1
ATOM 673 C CA . ARG A 1 87 ? -22.595 -3.022 10.823 1.00 90.56 87 ARG A CA 1
ATOM 674 C C . ARG A 1 87 ? -22.336 -2.165 9.581 1.00 90.56 87 ARG A C 1
ATOM 676 O O . ARG A 1 87 ? -21.727 -2.654 8.636 1.00 90.56 87 ARG A O 1
ATOM 683 N N . ARG A 1 88 ? -22.713 -0.883 9.600 1.00 86.00 88 ARG A N 1
ATOM 684 C CA . ARG A 1 88 ? -22.309 0.123 8.593 1.00 86.00 88 ARG A CA 1
ATOM 685 C C . ARG A 1 88 ? -20.877 0.636 8.763 1.00 86.00 88 ARG A C 1
ATOM 687 O O . ARG A 1 88 ? -20.501 1.576 8.078 1.00 86.00 88 ARG A O 1
ATOM 694 N N . TYR A 1 89 ? -20.110 0.070 9.691 1.00 88.62 89 TYR A N 1
ATOM 695 C CA . TYR A 1 89 ? -18.778 0.527 10.081 1.00 88.62 89 TYR A CA 1
ATOM 696 C C . TYR A 1 89 ? -18.731 1.920 10.754 1.00 88.62 89 TYR A C 1
ATOM 698 O O . TYR A 1 89 ? -17.659 2.423 11.088 1.00 88.62 89 TYR A O 1
ATOM 706 N N . LEU A 1 90 ? -19.885 2.503 11.101 1.00 90.88 90 LEU A N 1
ATOM 707 C CA . LEU A 1 90 ? -19.971 3.813 11.748 1.00 90.88 90 LEU A CA 1
ATOM 708 C C . LEU A 1 90 ? -19.801 3.715 13.274 1.00 90.88 90 LEU A C 1
ATOM 710 O O . LEU A 1 90 ? -20.540 3.012 13.963 1.00 90.88 90 LEU A O 1
ATOM 714 N N . ALA A 1 91 ? -18.833 4.455 13.819 1.00 94.44 91 ALA A N 1
ATOM 715 C CA . ALA A 1 91 ? -18.589 4.581 15.264 1.00 94.44 91 ALA A CA 1
ATOM 716 C C . ALA A 1 91 ? -19.618 5.499 15.978 1.00 94.44 91 ALA A C 1
ATOM 718 O O . ALA A 1 91 ? -20.225 6.344 15.316 1.00 94.44 91 ALA A O 1
ATOM 719 N N . PRO A 1 92 ? -19.764 5.427 17.321 1.00 97.12 92 PRO A N 1
ATOM 720 C CA . PRO A 1 92 ? -20.669 6.278 18.108 1.00 97.12 92 PRO A CA 1
ATOM 721 C C . PRO A 1 92 ? -20.631 7.780 17.783 1.00 97.12 92 PRO A C 1
ATOM 723 O O . PRO A 1 92 ? -21.684 8.405 17.691 1.00 97.12 92 PRO A O 1
ATOM 726 N N . LEU A 1 93 ? -19.451 8.366 17.545 1.00 97.00 93 LEU A N 1
ATOM 727 C CA . LEU A 1 93 ? -19.335 9.789 17.191 1.00 97.00 93 LEU A CA 1
ATOM 728 C C . LEU A 1 93 ? -19.968 10.147 15.833 1.00 97.00 93 LEU A C 1
ATOM 730 O O . LEU A 1 93 ? -20.463 11.260 15.674 1.00 97.00 93 LEU A O 1
ATOM 734 N N . HIS A 1 94 ? -20.026 9.217 14.875 1.00 94.69 94 HIS A N 1
ATOM 735 C CA . HIS A 1 94 ? -20.748 9.443 13.616 1.00 94.69 94 HIS A CA 1
ATOM 736 C C . HIS A 1 94 ? -22.244 9.589 13.873 1.00 94.69 94 HIS A C 1
ATOM 738 O O . HIS A 1 94 ? -22.877 10.508 13.364 1.00 94.69 94 HIS A O 1
ATOM 744 N N . TYR A 1 95 ? -22.796 8.713 14.716 1.00 94.81 95 TYR A N 1
ATOM 745 C CA . TYR A 1 95 ? -24.194 8.774 15.126 1.00 94.81 95 TYR A CA 1
ATOM 746 C C . TYR A 1 95 ? -24.504 10.050 15.915 1.00 94.81 95 TYR A C 1
ATOM 748 O O . TYR A 1 95 ? -25.571 10.630 15.731 1.00 94.81 95 TYR A O 1
ATOM 756 N N . ALA A 1 96 ? -23.565 10.540 16.729 1.00 96.00 96 ALA A N 1
ATOM 757 C CA . ALA A 1 96 ? -23.712 11.820 17.415 1.00 96.00 96 ALA A CA 1
ATOM 758 C C . ALA A 1 96 ? -23.887 12.994 16.430 1.00 96.00 96 ALA A C 1
ATOM 760 O O . ALA A 1 96 ? -24.821 13.787 16.578 1.00 96.00 96 ALA A O 1
ATOM 761 N N . GLY A 1 97 ? -23.041 13.069 15.394 1.00 93.31 97 GLY A N 1
ATOM 762 C CA . GLY A 1 97 ? -23.163 14.068 14.325 1.00 93.31 97 GLY A CA 1
ATOM 763 C C . GLY A 1 97 ? -24.444 13.893 13.501 1.00 93.31 97 GLY A C 1
ATOM 764 O O . GLY A 1 97 ? -25.228 14.831 13.366 1.00 93.31 97 GLY A O 1
ATOM 765 N N . LEU A 1 98 ? -24.703 12.668 13.029 1.00 91.75 98 LEU A N 1
ATOM 766 C CA . LEU A 1 98 ? -25.843 12.317 12.173 1.00 91.75 98 LEU A CA 1
ATOM 767 C C . LEU A 1 98 ? -27.194 12.647 12.823 1.00 91.75 98 LEU A C 1
ATOM 769 O O . LEU A 1 98 ? -28.074 13.210 12.175 1.00 91.75 98 LEU A O 1
ATOM 773 N N . HIS A 1 99 ? -27.348 12.327 14.110 1.00 91.75 99 HIS A N 1
ATOM 774 C CA . HIS A 1 99 ? -28.577 12.574 14.869 1.00 91.75 99 HIS A CA 1
ATOM 775 C C . HIS A 1 99 ? -28.595 13.933 15.578 1.00 91.75 99 HIS A C 1
ATOM 777 O O . HIS A 1 99 ? -29.543 14.229 16.303 1.00 91.75 99 HIS A O 1
ATOM 783 N N . LYS A 1 100 ? -27.579 14.779 15.351 1.00 92.50 100 LYS A N 1
ATOM 784 C CA . LYS A 1 100 ? -27.469 16.133 15.914 1.00 92.50 100 LYS A CA 1
ATOM 785 C C . LYS A 1 100 ? -27.666 16.142 17.433 1.00 92.50 100 LYS A C 1
ATOM 787 O O . LYS A 1 100 ? -28.407 16.966 17.972 1.00 92.50 100 LYS A O 1
ATOM 792 N N . VAL A 1 101 ? -27.001 15.227 18.130 1.00 94.88 101 VAL A N 1
ATOM 793 C CA . VAL A 1 101 ? -27.162 15.067 19.580 1.00 94.88 101 VAL A CA 1
ATOM 794 C C . VAL A 1 101 ? -26.595 16.283 20.344 1.00 94.88 101 VAL A C 1
ATOM 796 O O . VAL A 1 101 ? -25.846 17.091 19.782 1.00 94.88 101 VAL A O 1
ATOM 799 N N . PRO A 1 102 ? -26.962 16.481 21.619 1.00 95.69 102 PRO A N 1
ATOM 800 C CA . PRO A 1 102 ? -26.348 17.501 22.470 1.00 95.69 102 PRO A CA 1
ATOM 801 C C . PRO A 1 102 ? -24.826 17.313 22.645 1.00 95.69 102 PRO A C 1
ATOM 803 O O . PRO A 1 102 ? -24.346 16.187 22.778 1.00 95.69 102 PRO A O 1
ATOM 806 N N . VAL A 1 103 ? -24.063 18.417 22.678 1.00 96.81 103 VAL A N 1
ATOM 807 C CA . VAL A 1 103 ? -22.583 18.387 22.721 1.00 96.81 103 VAL A CA 1
ATOM 808 C C . VAL A 1 103 ? -22.026 17.689 23.966 1.00 96.81 103 VAL A C 1
ATOM 810 O O . VAL A 1 103 ? -20.987 17.051 23.891 1.00 96.81 103 VAL A O 1
ATOM 813 N N . ASN A 1 104 ? -22.746 17.687 25.091 1.00 96.69 104 ASN A N 1
ATOM 814 C CA . ASN A 1 104 ? -22.327 16.961 26.295 1.00 96.69 104 ASN A CA 1
ATOM 815 C C . ASN A 1 104 ? -22.190 15.441 26.069 1.00 96.69 104 ASN A C 1
ATOM 817 O O . ASN A 1 104 ? -21.310 14.825 26.671 1.00 96.69 104 ASN A O 1
ATOM 821 N N . ILE A 1 105 ? -22.997 14.834 25.187 1.00 97.62 105 ILE A N 1
ATOM 822 C CA . ILE A 1 105 ? -22.841 13.420 24.802 1.00 97.62 105 ILE A CA 1
ATOM 823 C C . ILE A 1 105 ? -21.544 13.242 24.008 1.00 97.62 105 ILE A C 1
ATOM 825 O O . ILE A 1 105 ? -20.815 12.279 24.236 1.00 97.62 105 ILE A O 1
ATOM 829 N N . VAL A 1 106 ? -21.238 14.180 23.108 1.00 98.19 106 VAL A N 1
ATOM 830 C CA . VAL A 1 106 ? -20.000 14.194 22.313 1.00 98.19 106 VAL A CA 1
ATOM 831 C C . VAL A 1 106 ? -18.784 14.306 23.232 1.00 98.19 106 VAL A C 1
ATOM 833 O O . VAL A 1 106 ? -17.907 13.447 23.167 1.00 98.19 106 VAL A O 1
ATOM 836 N N . THR A 1 107 ? -18.782 15.269 24.158 1.00 98.06 107 THR A N 1
ATOM 837 C CA . THR A 1 107 ? -17.746 15.423 25.189 1.00 98.06 107 THR A CA 1
ATOM 838 C C . THR A 1 107 ? -17.592 14.145 26.011 1.00 98.06 107 THR A C 1
ATOM 840 O O . THR A 1 107 ? -16.485 13.641 26.156 1.00 98.06 107 THR A O 1
ATOM 843 N N . THR A 1 108 ? -18.697 13.532 26.452 1.00 97.94 108 THR A N 1
ATOM 844 C CA . THR A 1 108 ? -18.662 12.268 27.216 1.00 97.94 108 THR A CA 1
ATOM 845 C C . THR A 1 108 ? -17.982 11.137 26.429 1.00 97.94 108 THR A C 1
ATOM 847 O O . THR A 1 108 ? -17.218 10.352 26.993 1.00 97.94 108 THR A O 1
ATOM 850 N N . LEU A 1 109 ? -18.241 11.029 25.121 1.00 98.25 109 LEU A N 1
ATOM 851 C CA . LEU A 1 109 ? -17.595 10.034 24.257 1.00 98.25 109 LEU A CA 1
ATOM 852 C C . LEU A 1 109 ? -16.092 10.311 24.105 1.00 98.25 109 LEU A C 1
ATOM 854 O O . LEU A 1 109 ? -15.284 9.385 24.197 1.00 98.25 109 LEU A O 1
ATOM 858 N N . LEU A 1 110 ? -15.710 11.571 23.892 1.00 97.50 110 LEU A N 1
ATOM 859 C CA . LEU A 1 110 ? -14.316 11.991 23.720 1.00 97.50 110 LEU A CA 1
ATOM 860 C C . LEU A 1 110 ? -13.505 11.806 25.012 1.00 97.50 110 LEU A C 1
ATOM 862 O O . LEU A 1 110 ? -12.405 11.248 24.979 1.00 97.50 110 LEU A O 1
ATOM 866 N N . GLU A 1 111 ? -14.078 12.148 26.169 1.00 96.75 111 GLU A N 1
ATOM 867 C CA . GLU A 1 111 ? -13.514 11.862 27.495 1.00 96.75 111 GLU A CA 1
ATOM 868 C C . GLU A 1 111 ? -13.292 10.358 27.704 1.00 96.75 111 GLU A C 1
ATOM 870 O O . GLU A 1 111 ? -12.263 9.942 28.248 1.00 96.75 111 GLU A O 1
ATOM 875 N N . ALA A 1 112 ? -14.205 9.529 27.187 1.00 96.94 112 ALA A N 1
ATOM 876 C CA . ALA A 1 112 ? -14.081 8.076 27.188 1.00 96.94 112 ALA A CA 1
ATOM 877 C C . ALA A 1 112 ? -13.070 7.521 26.162 1.00 96.94 112 ALA A C 1
ATOM 879 O O . ALA A 1 112 ? -12.916 6.304 26.076 1.00 96.94 112 ALA A O 1
ATOM 880 N N . LYS A 1 113 ? -12.324 8.379 25.448 1.00 95.50 113 LYS A N 1
ATOM 881 C CA . LYS A 1 113 ? -11.333 8.034 24.408 1.00 95.50 113 LYS A CA 1
ATOM 882 C C . LYS A 1 113 ? -11.937 7.571 23.077 1.00 95.50 113 LYS A C 1
ATOM 884 O O . LYS A 1 113 ? -11.340 6.743 22.385 1.00 95.50 113 LYS A O 1
ATOM 889 N N . ALA A 1 114 ? -13.097 8.106 22.693 1.00 96.00 114 ALA A N 1
ATOM 890 C CA . ALA A 1 114 ? -13.533 8.048 21.298 1.00 96.00 114 ALA A CA 1
ATOM 891 C C . ALA A 1 114 ? -12.503 8.750 20.391 1.00 96.00 114 ALA A C 1
ATOM 893 O O . ALA A 1 114 ? -12.035 9.838 20.727 1.00 96.00 114 ALA A O 1
ATOM 894 N N . ASP A 1 115 ? -12.150 8.155 19.249 1.00 93.12 115 ASP A N 1
ATOM 895 C CA . ASP A 1 115 ? -11.315 8.819 18.249 1.00 93.12 115 ASP A CA 1
ATOM 896 C C . ASP A 1 115 ? -12.176 9.844 17.491 1.00 93.12 115 ASP A C 1
ATOM 898 O O . ASP A 1 115 ? -13.138 9.450 16.821 1.00 93.12 115 ASP A O 1
ATOM 902 N N . PRO A 1 116 ? -11.849 11.148 17.551 1.00 94.69 116 PRO A N 1
ATOM 903 C CA . PRO A 1 116 ? -12.605 12.198 16.863 1.00 94.69 116 PRO A CA 1
ATOM 904 C C . PRO A 1 116 ? -12.639 12.033 15.334 1.00 94.69 116 PRO A C 1
ATOM 906 O O . PRO A 1 116 ? -13.509 12.599 14.674 1.00 94.69 116 PRO A O 1
ATOM 909 N N . ASN A 1 117 ? -11.717 11.249 14.764 1.00 91.56 117 ASN A N 1
ATOM 910 C CA . ASN A 1 117 ? -11.662 10.944 13.335 1.00 91.56 117 ASN A CA 1
ATOM 911 C C . ASN A 1 117 ? -12.484 9.711 12.942 1.00 91.56 117 ASN A C 1
ATOM 913 O O . ASN A 1 117 ? -12.641 9.452 11.752 1.00 91.56 117 ASN A O 1
ATOM 917 N N . GLY A 1 118 ? -13.007 8.951 13.908 1.00 88.19 118 GLY A N 1
ATOM 918 C CA . GLY A 1 118 ? -13.653 7.672 13.640 1.00 88.19 118 GLY A CA 1
ATOM 919 C C . GLY A 1 118 ? -12.657 6.565 13.272 1.00 88.19 118 GLY A C 1
ATOM 920 O O . GLY A 1 118 ? -11.534 6.531 13.770 1.00 88.19 118 GLY A O 1
ATOM 921 N N . LEU A 1 119 ? -13.094 5.632 12.424 1.00 78.81 119 LEU A N 1
ATOM 922 C CA . LEU A 1 119 ? -12.284 4.514 11.923 1.00 78.81 119 LEU A CA 1
ATOM 923 C C . LEU A 1 119 ? -11.866 4.762 10.466 1.00 78.81 119 LEU A C 1
ATOM 925 O O . LEU A 1 119 ? -12.421 5.632 9.798 1.00 78.81 119 LEU A O 1
ATOM 929 N N . ALA A 1 120 ? -10.907 3.983 9.965 1.00 59.66 120 ALA A N 1
ATOM 930 C CA . ALA A 1 120 ? -10.545 4.002 8.549 1.00 59.66 120 ALA A CA 1
ATOM 931 C C . ALA A 1 120 ? -11.729 3.558 7.655 1.00 59.66 120 ALA A C 1
ATOM 933 O O . ALA A 1 120 ? -12.632 2.856 8.118 1.00 59.66 120 ALA A O 1
ATOM 934 N N . GLU A 1 121 ? -11.718 3.977 6.382 1.00 63.44 121 GLU A N 1
ATOM 935 C CA . GLU A 1 121 ? -12.643 3.525 5.317 1.00 63.44 121 GLU A CA 1
ATOM 936 C C . GLU A 1 121 ? -14.124 3.943 5.464 1.00 63.44 121 GLU A C 1
ATOM 938 O O . GLU A 1 121 ? -15.006 3.362 4.834 1.00 63.44 121 GLU A O 1
ATOM 943 N N . GLN A 1 122 ? -14.420 4.980 6.258 1.00 75.38 122 GLN A N 1
ATOM 944 C CA . GLN A 1 122 ? -15.787 5.504 6.395 1.00 75.38 122 GLN A CA 1
ATOM 945 C C . GLN A 1 122 ? -16.143 6.530 5.309 1.00 75.38 122 GLN A C 1
ATOM 947 O O . GLN A 1 122 ? -15.300 7.363 4.960 1.00 75.38 122 GLN A O 1
ATOM 952 N N . PRO A 1 123 ? -17.405 6.553 4.830 1.00 77.94 123 PRO A N 1
ATOM 953 C CA . PRO A 1 123 ? -17.848 7.511 3.814 1.00 77.94 123 PRO A CA 1
ATOM 954 C C . PRO A 1 123 ? -17.826 8.961 4.320 1.00 77.94 123 PRO A C 1
ATOM 956 O O . PRO A 1 123 ? -17.545 9.882 3.560 1.00 77.94 123 PRO A O 1
ATOM 959 N N . PHE A 1 124 ? -18.060 9.168 5.619 1.00 87.12 124 PHE A N 1
ATOM 960 C CA . PHE A 1 124 ? -18.026 10.478 6.266 1.00 87.12 124 PHE A CA 1
ATOM 961 C C . PHE A 1 124 ? -17.241 10.394 7.567 1.00 87.12 124 PHE A C 1
ATOM 963 O O . PHE A 1 124 ? -17.399 9.425 8.305 1.00 87.12 124 PHE A O 1
ATOM 970 N N . SER A 1 125 ? -16.462 11.427 7.884 1.00 91.00 125 SER A N 1
ATOM 971 C CA . SER A 1 125 ? -15.900 11.579 9.230 1.00 91.00 125 SER A CA 1
ATOM 972 C C . SER A 1 125 ? -16.971 12.071 10.220 1.00 91.00 125 SER A C 1
ATOM 974 O O . SER A 1 125 ? -17.955 12.699 9.803 1.00 91.00 125 SER A O 1
ATOM 976 N N . PRO A 1 126 ? -16.792 11.877 11.543 1.00 94.00 126 PRO A N 1
ATOM 977 C CA . PRO A 1 126 ? -17.695 12.465 12.536 1.00 94.00 126 PRO A CA 1
ATOM 978 C C . PRO A 1 126 ? -17.830 13.987 12.383 1.00 94.00 126 PRO A C 1
ATOM 980 O O . PRO A 1 126 ? -18.916 14.540 12.546 1.00 94.00 126 PRO A O 1
ATOM 983 N N . LEU A 1 127 ? -16.739 14.649 11.987 1.00 94.62 127 LEU A N 1
ATOM 984 C CA . LEU A 1 127 ? -16.686 16.084 11.728 1.00 94.62 127 LEU A CA 1
ATOM 985 C C . LEU A 1 127 ? -17.561 16.504 10.534 1.00 94.62 127 LEU A C 1
ATOM 987 O O . LEU A 1 127 ? -18.298 17.481 10.632 1.00 94.62 127 LEU A O 1
ATOM 991 N N . GLN A 1 128 ? -17.541 15.744 9.432 1.00 91.75 128 GLN A N 1
ATOM 992 C CA . GLN A 1 128 ? -18.391 15.995 8.256 1.00 91.75 128 GLN A CA 1
ATOM 993 C C . GLN A 1 128 ? -19.884 15.812 8.559 1.00 91.75 128 GLN A C 1
ATOM 995 O O . GLN A 1 128 ? -20.720 16.573 8.063 1.00 91.75 128 GLN A O 1
ATOM 1000 N N . LEU A 1 129 ? -20.234 14.845 9.410 1.00 92.12 129 LEU A N 1
ATOM 1001 C CA . LEU A 1 129 ? -21.617 14.654 9.857 1.00 92.12 129 LEU A CA 1
ATOM 1002 C C . LEU A 1 129 ? -22.083 15.766 10.811 1.00 92.12 129 LEU A C 1
ATOM 1004 O O . LEU A 1 129 ? -23.275 16.054 10.876 1.00 92.12 129 LEU A O 1
ATOM 1008 N N . ALA A 1 130 ? -21.157 16.436 11.499 1.00 94.00 130 ALA A N 1
ATOM 1009 C CA . ALA A 1 130 ? -21.440 17.547 12.404 1.00 94.00 130 ALA A CA 1
ATOM 1010 C C . ALA A 1 130 ? -21.523 18.928 11.716 1.00 94.00 130 ALA A C 1
ATOM 1012 O O . ALA A 1 130 ? -21.694 19.928 12.404 1.00 94.00 130 ALA A O 1
ATOM 1013 N N . HIS A 1 131 ? -21.437 19.021 10.385 1.00 91.50 131 HIS A N 1
ATOM 1014 C CA . HIS A 1 131 ? -21.235 20.288 9.659 1.00 91.50 131 HIS A CA 1
ATOM 1015 C C . HIS A 1 131 ? -22.285 21.397 9.865 1.00 91.50 131 HIS A C 1
ATOM 1017 O O . HIS A 1 131 ? -22.024 22.540 9.507 1.00 91.50 131 HIS A O 1
ATOM 1023 N N . ASP A 1 132 ? -23.469 21.079 10.394 1.00 89.06 132 ASP A N 1
ATOM 1024 C CA . ASP A 1 132 ? -24.527 22.051 10.720 1.00 89.06 132 ASP A CA 1
ATOM 1025 C C . ASP A 1 132 ? -24.543 22.432 12.221 1.00 89.06 132 ASP A C 1
ATOM 1027 O O . ASP A 1 132 ? -25.508 23.027 12.706 1.00 89.06 132 ASP A O 1
ATOM 1031 N N . ARG A 1 133 ? -23.539 22.016 13.003 1.00 92.81 133 ARG A N 1
ATOM 1032 C CA . ARG A 1 133 ? -23.483 22.170 14.465 1.00 92.81 133 ARG A CA 1
ATOM 1033 C C . ARG A 1 133 ? -22.127 22.709 14.903 1.00 92.81 133 ARG A C 1
ATOM 1035 O O . ARG A 1 133 ? -21.211 21.945 15.190 1.00 92.81 133 ARG A O 1
ATOM 1042 N N . GLU A 1 134 ? -22.018 24.034 14.975 1.00 95.06 134 GLU A N 1
ATOM 1043 C CA . GLU A 1 134 ? -20.774 24.729 15.339 1.00 95.06 134 GLU A CA 1
ATOM 1044 C C . GLU A 1 134 ? -20.207 24.276 16.693 1.00 95.06 134 GLU A C 1
ATOM 1046 O O . GLU A 1 134 ? -19.007 24.047 16.801 1.00 95.06 134 GLU A O 1
ATOM 1051 N N . ASP A 1 135 ? -21.060 24.074 17.702 1.00 95.94 135 ASP A N 1
ATOM 1052 C CA . ASP A 1 135 ? -20.673 23.576 19.029 1.00 95.94 135 ASP A CA 1
ATOM 1053 C C . ASP A 1 135 ? -19.990 22.200 18.963 1.00 95.94 135 ASP A C 1
ATOM 1055 O O . ASP A 1 135 ? -18.946 21.979 19.569 1.00 95.94 135 ASP A O 1
ATOM 1059 N N . THR A 1 136 ? -20.552 21.293 18.167 1.00 96.75 136 THR A N 1
ATOM 1060 C CA . THR A 1 136 ? -20.037 19.932 17.980 1.00 96.75 136 THR A CA 1
ATOM 1061 C C . THR A 1 136 ? -18.784 19.919 17.108 1.00 96.75 136 THR A C 1
ATOM 1063 O O . THR A 1 136 ? -17.832 19.204 17.411 1.00 96.75 136 THR A O 1
ATOM 1066 N N . VAL A 1 137 ? -18.754 20.726 16.041 1.00 96.81 137 VAL A N 1
ATOM 1067 C CA . VAL A 1 137 ? -17.567 20.909 15.188 1.00 96.81 137 VAL A CA 1
ATOM 1068 C C . VAL A 1 137 ? -16.400 21.428 16.018 1.00 96.81 137 VAL A C 1
ATOM 1070 O O . VAL A 1 137 ? -15.296 20.897 15.912 1.00 96.81 137 VAL A O 1
ATOM 1073 N N . LYS A 1 138 ? -16.645 22.427 16.870 1.00 96.19 138 LYS A N 1
ATOM 1074 C CA . LYS A 1 138 ? -15.636 22.992 17.763 1.00 96.19 138 LYS A CA 1
ATOM 1075 C C . LYS A 1 138 ? -15.059 21.929 18.698 1.00 96.19 138 LYS A C 1
ATOM 1077 O O . LYS A 1 138 ? -13.847 21.741 18.702 1.00 96.19 138 LYS A O 1
ATOM 1082 N N . GLU A 1 139 ? -15.922 21.196 19.400 1.00 97.50 139 GLU A N 1
ATOM 1083 C CA . GLU A 1 139 ? -15.528 20.135 20.337 1.00 97.50 139 GLU A CA 1
ATOM 1084 C C . GLU A 1 139 ? -14.695 19.034 19.655 1.00 97.50 139 GLU A C 1
ATOM 1086 O O . GLU A 1 139 ? -13.659 18.602 20.167 1.00 97.50 139 GLU A O 1
ATOM 1091 N N . LEU A 1 140 ? -15.114 18.597 18.460 1.00 97.06 140 LEU A N 1
ATOM 1092 C CA . LEU A 1 140 ? -14.397 17.592 17.674 1.00 97.06 140 LEU A CA 1
ATOM 1093 C C . LEU A 1 140 ? -13.016 18.097 17.235 1.00 97.06 140 LEU A C 1
ATOM 1095 O O . LEU A 1 140 ? -12.032 17.367 17.365 1.00 97.06 140 LEU A O 1
ATOM 1099 N N . LEU A 1 141 ? -12.920 19.335 16.737 1.00 95.56 141 LEU A N 1
ATOM 1100 C CA . LEU A 1 141 ? -11.650 19.946 16.331 1.00 95.56 141 LEU A CA 1
ATOM 1101 C C . LEU A 1 141 ? -10.700 20.109 17.521 1.00 95.56 141 LEU A C 1
ATOM 1103 O O . LEU A 1 141 ? -9.542 19.701 17.435 1.00 95.56 141 LEU A O 1
ATOM 1107 N N . GLU A 1 142 ? -11.175 20.645 18.643 1.00 94.56 142 GLU A N 1
ATOM 1108 C CA . GLU A 1 142 ? -10.375 20.798 19.868 1.00 94.56 142 GLU A CA 1
ATOM 1109 C C . GLU A 1 142 ? -9.911 19.439 20.417 1.00 94.56 142 GLU A C 1
ATOM 1111 O O . GLU A 1 142 ? -8.826 19.339 20.986 1.00 94.56 142 GLU A O 1
ATOM 1116 N N . SER A 1 143 ? -10.662 18.371 20.138 1.00 94.69 143 SER A N 1
ATOM 1117 C CA . SER A 1 143 ? -10.304 16.999 20.508 1.00 94.69 143 SER A CA 1
ATOM 1118 C C . SER A 1 143 ? -9.427 16.262 19.489 1.00 94.69 143 SER A C 1
ATOM 1120 O O . SER A 1 143 ? -9.040 15.121 19.742 1.00 94.69 143 SER A O 1
ATOM 1122 N N . GLY A 1 144 ? -9.071 16.889 18.360 1.00 92.88 144 GLY A N 1
ATOM 1123 C CA . GLY A 1 144 ? -8.132 16.342 17.370 1.00 92.88 144 GLY A CA 1
ATOM 1124 C C . GLY A 1 144 ? -8.753 15.816 16.069 1.00 92.88 144 GLY A C 1
ATOM 1125 O O . GLY A 1 144 ? -8.097 15.042 15.364 1.00 92.88 144 GLY A O 1
ATOM 1126 N N . ALA A 1 145 ? -9.992 16.202 15.741 1.00 93.25 145 ALA A N 1
ATOM 1127 C CA . ALA A 1 145 ? -10.608 15.885 14.452 1.00 93.25 145 ALA A CA 1
ATOM 1128 C C . ALA A 1 145 ? -9.871 16.580 13.298 1.00 93.25 145 ALA A C 1
ATOM 1130 O O . ALA A 1 145 ? -9.702 17.799 13.301 1.00 93.25 145 ALA A O 1
ATOM 1131 N N . LEU A 1 146 ? -9.463 15.827 12.283 1.00 89.75 146 LEU A N 1
ATOM 1132 C CA . LEU A 1 146 ? -8.706 16.354 11.155 1.00 89.75 146 LEU A CA 1
ATOM 1133 C C . LEU A 1 146 ? -9.627 16.734 9.998 1.00 89.75 146 LEU A C 1
ATOM 1135 O O . LEU A 1 146 ? -10.34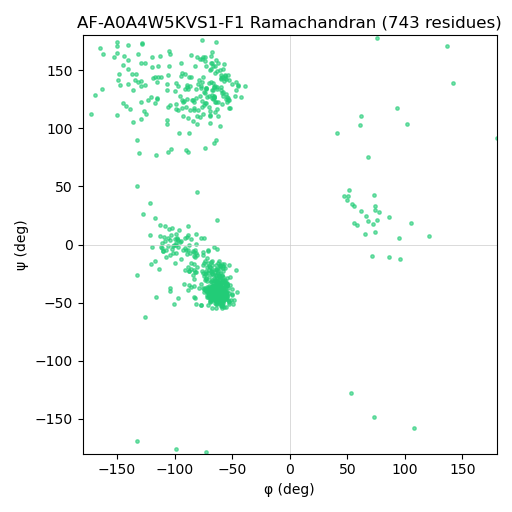6 15.904 9.446 1.00 89.75 146 LEU A O 1
ATOM 1139 N N . MET A 1 147 ? -9.523 17.988 9.572 1.00 84.81 147 MET A N 1
ATOM 1140 C CA . MET A 1 147 ? -10.333 18.566 8.495 1.00 84.81 147 MET A CA 1
ATOM 1141 C C . MET A 1 147 ? -10.057 17.998 7.105 1.00 84.81 147 MET A C 1
ATOM 1143 O O . MET A 1 147 ? -10.907 18.074 6.223 1.00 84.81 147 MET A O 1
ATOM 1147 N N . TRP A 1 148 ? -8.853 17.480 6.881 1.00 80.12 148 TRP A N 1
ATOM 1148 C CA . TRP A 1 148 ? -8.451 16.976 5.571 1.00 80.12 148 TRP A CA 1
ATOM 1149 C C . TRP A 1 148 ? -8.839 15.513 5.333 1.00 80.12 148 TRP A C 1
ATOM 1151 O O . TRP A 1 148 ? -8.701 15.030 4.208 1.00 80.12 148 TRP A O 1
ATOM 1161 N N . LEU A 1 149 ? -9.341 14.811 6.355 1.00 74.62 149 LEU A N 1
ATOM 1162 C CA . LEU A 1 149 ? -9.896 13.468 6.189 1.00 74.62 149 LEU A CA 1
ATOM 1163 C C . LEU A 1 149 ? -11.176 13.553 5.350 1.00 74.62 149 LEU A C 1
ATOM 1165 O O . LEU A 1 149 ? -12.079 14.318 5.677 1.00 74.62 149 LEU A O 1
ATOM 1169 N N . ASN A 1 150 ? -11.233 12.788 4.256 1.00 72.00 150 ASN A N 1
ATOM 1170 C CA . ASN A 1 150 ? -12.311 12.809 3.256 1.00 72.00 150 ASN A CA 1
ATOM 1171 C C . ASN A 1 150 ? -12.546 14.175 2.570 1.00 72.00 150 ASN A C 1
ATOM 1173 O O . ASN A 1 150 ? -13.579 14.374 1.927 1.00 72.00 150 ASN A O 1
ATOM 1177 N N . HIS A 1 151 ? -11.591 15.111 2.651 1.00 76.25 151 HIS A N 1
ATOM 1178 C CA . HIS A 1 151 ? -11.711 16.416 1.997 1.00 76.25 151 HIS A CA 1
ATOM 1179 C C . HIS A 1 151 ? -11.680 16.290 0.469 1.00 76.25 151 HIS A C 1
ATOM 1181 O O . HIS A 1 151 ? -10.740 15.723 -0.101 1.00 76.25 151 HIS A O 1
ATOM 1187 N N . GLY A 1 152 ? -12.668 16.884 -0.194 1.00 74.12 152 GLY A N 1
ATOM 1188 C CA . GLY A 1 152 ? -12.894 16.818 -1.636 1.00 74.12 152 GLY A CA 1
ATOM 1189 C C . GLY A 1 152 ? -13.893 15.737 -2.055 1.00 74.12 152 GLY A C 1
ATOM 1190 O O . GLY A 1 152 ? -14.352 15.770 -3.192 1.00 74.12 152 GLY A O 1
ATOM 1191 N N . VAL A 1 153 ? -14.269 14.817 -1.156 1.00 77.75 153 VAL A N 1
ATOM 1192 C CA . VAL A 1 153 ? -15.296 13.795 -1.432 1.00 77.75 153 VAL A CA 1
ATOM 1193 C C . VAL A 1 153 ? -16.692 14.428 -1.433 1.00 77.75 153 VAL A C 1
ATOM 1195 O O . VAL A 1 153 ? -17.523 14.101 -2.278 1.00 77.75 153 VAL A O 1
ATOM 1198 N N . HIS A 1 154 ? -16.933 15.392 -0.535 1.00 82.50 154 HIS A N 1
ATOM 1199 C CA . HIS A 1 154 ? -18.211 16.095 -0.411 1.00 82.50 154 HIS A CA 1
ATOM 1200 C C . HIS A 1 154 ? -18.015 17.622 -0.361 1.00 82.50 154 HIS A C 1
ATOM 1202 O O . HIS A 1 154 ? -18.130 18.226 0.710 1.00 82.50 154 HIS A O 1
ATOM 1208 N N . PRO A 1 155 ? -17.794 18.280 -1.518 1.00 84.56 155 PRO A N 1
ATOM 1209 C CA . PRO A 1 155 ? -17.405 19.694 -1.580 1.00 84.56 155 PRO A CA 1
ATOM 1210 C C . PRO A 1 155 ? -18.360 20.658 -0.864 1.00 84.56 155 PRO A C 1
ATOM 1212 O O . PRO A 1 155 ? -17.925 21.641 -0.272 1.00 84.56 155 PRO A O 1
ATOM 1215 N N . ALA A 1 156 ? -19.666 20.372 -0.877 1.00 86.75 156 ALA A N 1
ATOM 1216 C CA . ALA A 1 156 ? -20.658 21.196 -0.187 1.00 86.75 156 ALA A CA 1
ATOM 1217 C C . ALA A 1 156 ? -20.487 21.173 1.344 1.00 86.75 156 ALA A C 1
ATOM 1219 O O . ALA A 1 156 ? -20.633 22.206 1.997 1.00 86.75 156 ALA A O 1
ATOM 1220 N N . ILE A 1 157 ? -20.156 20.011 1.916 1.00 88.31 157 ILE A N 1
ATOM 1221 C CA . ILE A 1 157 ? -19.893 19.856 3.355 1.00 88.31 157 ILE A CA 1
ATOM 1222 C C . ILE A 1 157 ? -18.566 20.526 3.703 1.00 88.31 157 ILE A C 1
ATOM 1224 O O . ILE A 1 157 ? -18.490 21.289 4.665 1.00 88.31 157 ILE A O 1
ATOM 1228 N N . ASP A 1 158 ? -17.543 20.286 2.885 1.00 87.12 158 ASP A N 1
ATOM 1229 C CA . ASP A 1 158 ? -16.216 20.866 3.071 1.00 87.12 158 ASP A CA 1
ATOM 1230 C C . ASP A 1 158 ? -16.269 22.402 3.073 1.00 87.12 158 ASP A C 1
ATOM 1232 O O . ASP A 1 158 ? -15.647 23.042 3.921 1.00 87.12 158 ASP A O 1
ATOM 1236 N N . GLN A 1 159 ? -17.073 22.999 2.187 1.00 89.00 159 GLN A N 1
ATOM 1237 C CA . GLN A 1 159 ? -17.275 24.447 2.130 1.00 89.00 159 GLN A CA 1
ATOM 1238 C C . GLN A 1 159 ? -17.964 24.998 3.387 1.00 89.00 159 GLN A C 1
ATOM 1240 O O . GLN A 1 159 ? -17.595 26.067 3.885 1.00 89.00 159 GLN A O 1
ATOM 1245 N N . LYS A 1 160 ? -18.955 24.277 3.929 1.00 91.44 160 LYS A N 1
ATOM 1246 C CA . LYS A 1 160 ? -19.613 24.665 5.185 1.00 91.44 160 LYS A CA 1
ATOM 1247 C C . LYS A 1 160 ? -18.632 24.624 6.354 1.00 91.44 160 LYS A C 1
ATOM 1249 O O . LYS A 1 160 ? -18.509 25.609 7.077 1.00 91.44 160 LYS A O 1
ATOM 1254 N N . LEU A 1 161 ? -17.884 23.531 6.500 1.00 92.88 161 LEU A N 1
ATOM 1255 C CA . LEU A 1 161 ? -16.876 23.400 7.553 1.00 92.88 161 LEU A CA 1
ATOM 1256 C C . LEU A 1 161 ? -15.770 24.460 7.433 1.00 92.88 161 LEU A C 1
ATOM 1258 O O . LEU A 1 161 ? -15.370 25.039 8.442 1.00 92.88 161 LEU A O 1
ATOM 1262 N N . ALA A 1 162 ? -15.317 24.772 6.214 1.00 91.56 162 ALA A N 1
ATOM 1263 C CA . ALA A 1 162 ? -14.360 25.853 5.978 1.00 91.56 162 ALA A CA 1
ATOM 1264 C C . ALA A 1 162 ? -14.904 27.213 6.447 1.00 91.56 162 ALA A C 1
ATOM 1266 O O . ALA A 1 162 ? -14.172 27.991 7.055 1.00 91.56 162 ALA A O 1
ATOM 1267 N N . THR A 1 163 ? -16.198 27.475 6.237 1.00 93.62 163 THR A N 1
ATOM 1268 C CA . THR A 1 163 ? -16.864 28.705 6.699 1.00 93.62 163 THR A CA 1
ATOM 1269 C C . THR A 1 163 ? -16.939 28.776 8.227 1.00 93.62 163 THR A C 1
ATOM 1271 O O . THR A 1 163 ? -16.678 29.827 8.810 1.00 93.62 163 THR A O 1
ATOM 1274 N N . ILE A 1 164 ? -17.241 27.658 8.894 1.00 94.31 164 ILE A N 1
ATOM 1275 C CA . ILE A 1 164 ? -17.245 27.575 10.365 1.00 94.31 164 ILE A CA 1
ATOM 1276 C C . ILE A 1 164 ? -15.845 27.871 10.921 1.00 94.31 164 ILE A C 1
ATOM 1278 O O . ILE A 1 164 ? -15.688 28.690 11.825 1.00 94.31 164 ILE A O 1
ATOM 1282 N N . ILE A 1 165 ? -14.810 27.262 10.339 1.00 93.56 165 ILE A N 1
ATOM 1283 C CA . ILE A 1 165 ? -13.420 27.482 10.756 1.00 93.56 165 ILE A CA 1
ATOM 1284 C C . ILE A 1 165 ? -12.977 28.920 10.501 1.00 93.56 165 ILE A C 1
ATOM 1286 O O . ILE A 1 165 ? -12.283 29.487 11.341 1.00 93.56 165 ILE A O 1
ATOM 1290 N N . GLU A 1 166 ? -13.391 29.531 9.388 1.00 94.19 166 GLU A N 1
ATOM 1291 C CA . GLU A 1 166 ? -13.136 30.947 9.112 1.00 94.19 166 GLU A CA 1
ATOM 1292 C C . GLU A 1 166 ? -13.660 31.836 10.242 1.00 94.19 166 GLU A C 1
ATOM 1294 O O . GLU A 1 166 ? -12.985 32.774 10.664 1.00 94.19 166 GLU A O 1
ATOM 1299 N N . ASN A 1 167 ? -14.848 31.527 10.761 1.00 94.12 167 ASN A N 1
ATOM 1300 C CA . ASN A 1 167 ? -15.426 32.264 11.875 1.00 94.12 167 ASN A CA 1
ATOM 1301 C C . ASN A 1 167 ? -14.655 32.022 13.175 1.00 94.12 167 ASN A C 1
ATOM 1303 O O . ASN A 1 167 ? -14.280 32.991 13.832 1.00 94.12 167 ASN A O 1
ATOM 1307 N N . PHE A 1 168 ? -14.327 30.772 13.510 1.00 95.56 168 PHE A N 1
ATOM 1308 C CA . PHE A 1 168 ? -13.535 30.469 14.708 1.00 95.56 168 PHE A CA 1
ATOM 1309 C C . PHE A 1 168 ? -12.127 31.082 14.670 1.00 95.56 168 PHE A C 1
ATOM 1311 O O . PHE A 1 168 ? -11.608 31.531 15.693 1.00 95.56 168 PHE A O 1
ATOM 1318 N N . ALA A 1 169 ? -11.513 31.150 13.488 1.00 95.25 169 ALA A N 1
ATOM 1319 C CA . ALA A 1 169 ? -10.175 31.694 13.290 1.00 95.25 169 ALA A CA 1
ATOM 1320 C C . ALA A 1 169 ? -10.075 33.209 13.534 1.00 95.25 169 ALA A C 1
ATOM 1322 O O . ALA A 1 169 ? -8.961 33.698 13.721 1.00 95.25 169 ALA A O 1
ATOM 1323 N N . LYS A 1 170 ? -11.196 33.949 13.541 1.00 94.19 170 LYS A N 1
ATOM 1324 C CA . LYS A 1 170 ? -11.221 35.395 13.845 1.00 94.19 170 LYS A CA 1
ATOM 1325 C C . LYS A 1 170 ? -10.923 35.692 15.313 1.00 94.19 170 LYS A C 1
ATOM 1327 O O . LYS A 1 170 ? -10.414 36.764 15.621 1.00 94.19 170 LYS A O 1
ATOM 1332 N N . GLU A 1 171 ? -11.239 34.754 16.202 1.00 91.62 171 GLU A N 1
ATOM 1333 C CA . GLU A 1 171 ? -11.212 34.969 17.653 1.00 91.62 171 GLU A CA 1
ATOM 1334 C C . GLU A 1 171 ? -10.185 34.084 18.370 1.00 91.62 171 GLU A C 1
ATOM 1336 O O . GLU A 1 171 ? -9.860 34.334 19.530 1.00 91.62 171 GLU A O 1
ATOM 1341 N N . ASN A 1 172 ? -9.658 33.047 17.707 1.00 93.19 172 ASN A N 1
ATOM 1342 C CA . ASN A 1 172 ? -8.811 32.053 18.356 1.00 93.19 172 ASN A CA 1
ATOM 1343 C C . ASN A 1 172 ? -7.689 31.530 17.439 1.00 93.19 172 ASN A C 1
ATOM 1345 O O . ASN A 1 172 ? -7.929 30.917 16.395 1.00 93.19 172 ASN A O 1
ATOM 1349 N N . GLY A 1 173 ? -6.446 31.712 17.902 1.00 92.38 173 GLY A N 1
ATOM 1350 C CA . GLY A 1 173 ? -5.225 31.320 17.194 1.00 92.38 173 GLY A CA 1
ATOM 1351 C C . GLY A 1 173 ? -5.089 29.819 16.910 1.00 92.38 173 GLY A C 1
ATOM 1352 O O . GLY A 1 173 ? -4.454 29.452 15.921 1.00 92.38 173 GLY A O 1
ATOM 1353 N N . PHE A 1 174 ? -5.712 28.944 17.711 1.00 94.31 174 PHE A N 1
ATOM 1354 C CA . PHE A 1 174 ? -5.787 27.504 17.428 1.00 94.31 174 PHE A CA 1
ATOM 1355 C C . PHE A 1 174 ? -6.460 27.261 16.073 1.00 94.31 174 PHE A C 1
ATOM 1357 O O . PHE A 1 174 ? -5.890 26.606 15.201 1.00 94.31 174 PHE A O 1
ATOM 1364 N N . PHE A 1 175 ? -7.629 27.867 15.851 1.00 95.50 175 PHE A N 1
ATOM 1365 C CA . PHE A 1 175 ? -8.369 27.720 14.598 1.00 95.50 175 PHE A CA 1
ATOM 1366 C C . PHE A 1 175 ? -7.709 28.469 13.439 1.00 95.50 175 PHE A C 1
ATOM 1368 O O . PHE A 1 175 ? -7.771 27.990 12.307 1.00 95.50 175 PHE A O 1
ATOM 1375 N N . SER A 1 176 ? -6.997 29.573 13.697 1.00 94.69 176 SER A N 1
ATOM 1376 C CA . SER A 1 176 ? -6.165 30.219 12.671 1.00 94.69 176 SER A CA 1
ATOM 1377 C C . SER A 1 176 ? -5.081 29.269 12.141 1.00 94.69 176 SER A C 1
ATOM 1379 O O . SER A 1 176 ? -4.854 29.217 10.931 1.00 94.69 176 SER A O 1
ATOM 1381 N N . LYS A 1 177 ? -4.459 28.457 13.011 1.00 93.94 177 LYS A N 1
ATOM 1382 C CA . LYS A 1 177 ? -3.513 27.410 12.590 1.00 93.94 177 LYS A CA 1
ATOM 1383 C C . LYS A 1 177 ? -4.203 26.280 11.829 1.00 93.94 177 LYS A C 1
ATOM 1385 O O . L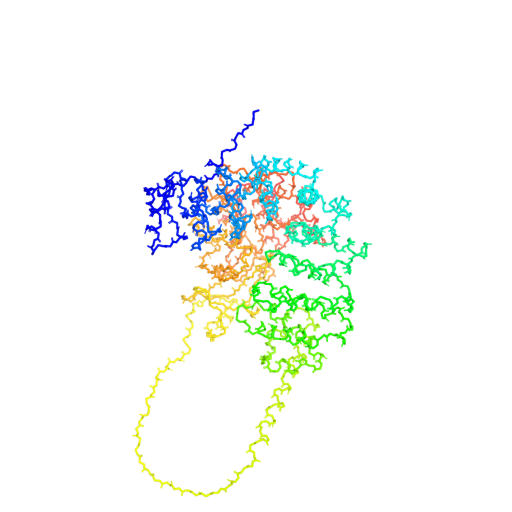YS A 1 177 ? -3.726 25.906 10.763 1.00 93.94 177 LYS A O 1
ATOM 1390 N N . ILE A 1 178 ? -5.340 25.772 12.315 1.00 93.50 178 ILE A N 1
ATOM 1391 C CA . ILE A 1 178 ? -6.131 24.741 11.608 1.00 93.50 178 ILE A CA 1
ATOM 1392 C C . ILE A 1 178 ? -6.456 25.195 10.177 1.00 93.50 178 ILE A C 1
ATOM 1394 O O . ILE A 1 178 ? -6.232 24.452 9.221 1.00 93.50 178 ILE A O 1
ATOM 1398 N N . LYS A 1 179 ? -6.931 26.438 10.026 1.00 93.81 179 LYS A N 1
ATOM 1399 C CA . LYS A 1 179 ? -7.225 27.060 8.731 1.00 93.81 179 LYS A CA 1
ATOM 1400 C C . LYS A 1 179 ? -5.994 27.084 7.826 1.00 93.81 179 LYS A C 1
ATOM 1402 O O . LYS A 1 179 ? -6.083 26.722 6.657 1.00 93.81 179 LYS A O 1
ATOM 1407 N N . LEU A 1 180 ? -4.843 27.489 8.358 1.00 93.81 180 LEU A N 1
ATOM 1408 C CA . LEU A 1 180 ? -3.604 27.552 7.587 1.00 93.81 180 LEU A CA 1
ATOM 1409 C C . LEU A 1 180 ? -3.194 26.169 7.052 1.00 93.81 180 LEU A C 1
ATOM 1411 O O . LEU A 1 180 ? -2.863 26.042 5.876 1.00 93.81 180 LEU A O 1
ATOM 1415 N N . PHE A 1 181 ? -3.297 25.126 7.878 1.00 92.94 181 PHE A N 1
ATOM 1416 C CA . PHE A 1 181 ? -3.045 23.743 7.464 1.00 92.94 181 PHE A CA 1
ATOM 1417 C C . PHE A 1 181 ? -4.033 23.249 6.396 1.00 92.94 181 PHE A C 1
ATOM 1419 O O . PHE A 1 181 ? -3.620 22.605 5.432 1.00 92.94 181 PHE A O 1
ATOM 1426 N N . LEU A 1 182 ? -5.323 23.582 6.521 1.00 90.19 182 LEU A N 1
ATOM 1427 C CA . LEU A 1 182 ? -6.329 23.265 5.503 1.00 90.19 182 LEU A CA 1
ATOM 1428 C C . LEU A 1 182 ? -5.985 23.904 4.149 1.00 90.19 182 LEU A C 1
ATOM 1430 O O . LEU A 1 182 ? -6.039 23.226 3.123 1.00 90.19 182 LEU A O 1
ATOM 1434 N N . ASN A 1 183 ? -5.571 25.173 4.151 1.00 91.31 183 ASN A N 1
ATOM 1435 C CA . ASN A 1 183 ? -5.188 25.883 2.930 1.00 91.31 183 ASN A CA 1
ATOM 1436 C C . ASN A 1 183 ? -4.003 25.204 2.227 1.00 91.31 183 ASN A C 1
ATOM 1438 O O . ASN A 1 183 ? -4.016 25.056 1.008 1.00 91.31 183 ASN A O 1
ATOM 1442 N N . VAL A 1 184 ? -3.005 24.735 2.985 1.00 90.25 184 VAL A N 1
ATOM 1443 C CA . VAL A 1 184 ? -1.861 24.001 2.421 1.00 90.25 184 VAL A CA 1
ATOM 1444 C C . VAL A 1 184 ? -2.302 22.679 1.796 1.00 90.25 184 VAL A C 1
ATOM 1446 O O . VAL A 1 184 ? -1.890 22.374 0.681 1.00 90.25 184 VAL A O 1
ATOM 1449 N N . VAL A 1 185 ? -3.179 21.912 2.455 1.00 86.81 185 VAL A N 1
ATOM 1450 C CA . VAL A 1 185 ? -3.734 20.669 1.879 1.00 86.81 185 VAL A CA 1
ATOM 1451 C C . VAL A 1 185 ? -4.451 20.940 0.558 1.00 86.81 185 VAL A C 1
ATOM 1453 O O . VAL A 1 185 ? -4.306 20.173 -0.394 1.00 86.81 185 VAL A O 1
ATOM 1456 N N . GLN A 1 186 ? -5.224 22.024 0.488 1.00 86.75 186 GLN A N 1
ATOM 1457 C CA . GLN A 1 186 ? -5.917 22.425 -0.735 1.00 86.75 186 GLN A CA 1
ATOM 1458 C C . GLN A 1 186 ? -4.933 22.831 -1.832 1.00 86.75 186 GLN A C 1
ATOM 1460 O O . GLN A 1 186 ? -5.057 22.357 -2.960 1.00 86.75 186 GLN A O 1
ATOM 1465 N N . ALA A 1 187 ? -3.920 23.631 -1.494 1.00 90.06 187 ALA A N 1
ATOM 1466 C CA . ALA A 1 187 ? -2.882 24.040 -2.431 1.00 90.06 187 ALA A CA 1
ATOM 1467 C C . ALA A 1 187 ? -2.122 22.830 -2.991 1.00 90.06 187 ALA A C 1
ATOM 1469 O O . ALA A 1 187 ? -1.979 22.719 -4.203 1.00 90.06 187 ALA A O 1
ATOM 1470 N N . ILE A 1 188 ? -1.749 21.862 -2.144 1.00 86.69 188 ILE A N 1
ATOM 1471 C CA . ILE A 1 188 ? -1.073 20.626 -2.572 1.00 86.69 188 ILE A CA 1
ATOM 1472 C C . ILE A 1 188 ? -1.868 19.875 -3.652 1.00 86.69 188 ILE A C 1
ATOM 1474 O O . ILE A 1 188 ? -1.270 19.286 -4.553 1.00 86.69 188 ILE A O 1
ATOM 1478 N N . LYS A 1 189 ? -3.206 19.901 -3.579 1.00 83.12 189 LYS A N 1
ATOM 1479 C CA . LYS A 1 189 ? -4.097 19.244 -4.550 1.00 83.12 189 LYS A CA 1
ATOM 1480 C C . LYS A 1 189 ? -4.322 20.052 -5.832 1.00 83.12 189 LYS A C 1
ATOM 1482 O O . LYS A 1 189 ? -4.713 19.469 -6.838 1.00 83.12 189 LYS A O 1
ATOM 1487 N N . GLN A 1 190 ? -4.146 21.372 -5.794 1.00 86.06 190 GLN A N 1
ATOM 1488 C CA . GLN A 1 190 ? -4.598 22.285 -6.853 1.00 86.06 190 GLN A CA 1
ATOM 1489 C C . GLN A 1 190 ? -3.460 22.972 -7.613 1.00 86.06 190 GLN A C 1
ATOM 1491 O O . GLN A 1 190 ? -3.679 23.449 -8.726 1.00 86.06 190 GLN A O 1
ATOM 1496 N N . THR A 1 191 ? -2.263 23.054 -7.034 1.00 89.50 191 THR A N 1
ATOM 1497 C CA . THR A 1 191 ? -1.140 23.814 -7.593 1.00 89.50 191 THR A CA 1
ATOM 1498 C C . THR A 1 191 ? 0.130 22.973 -7.689 1.00 89.50 191 THR A C 1
ATOM 1500 O O . THR A 1 191 ? 0.185 21.821 -7.253 1.00 89.50 191 THR A O 1
ATOM 1503 N N . SER A 1 192 ? 1.162 23.528 -8.332 1.00 91.19 192 SER A N 1
ATOM 1504 C CA . SER A 1 192 ? 2.448 22.847 -8.441 1.00 91.19 192 SER A CA 1
ATOM 1505 C C . SER A 1 192 ? 3.190 22.855 -7.097 1.00 91.19 192 SER A C 1
ATOM 1507 O O . SER A 1 192 ? 3.045 23.808 -6.323 1.00 91.19 192 SER A O 1
ATOM 1509 N N . PRO A 1 193 ? 4.076 21.876 -6.829 1.00 91.19 193 PRO A N 1
ATOM 1510 C CA . PRO A 1 193 ? 4.911 21.909 -5.630 1.00 91.19 193 PRO A CA 1
ATOM 1511 C C . PRO A 1 193 ? 5.733 23.206 -5.536 1.00 91.19 193 PRO A C 1
ATOM 1513 O O . PRO A 1 193 ? 5.938 23.745 -4.454 1.00 91.19 193 PRO A O 1
ATOM 1516 N N . THR A 1 194 ? 6.161 23.773 -6.670 1.00 92.62 194 THR A N 1
ATOM 1517 C CA . THR A 1 194 ? 6.858 25.072 -6.702 1.00 92.62 194 THR A CA 1
ATOM 1518 C C . THR A 1 194 ? 6.013 26.199 -6.114 1.00 92.62 194 THR A C 1
ATOM 1520 O O . THR A 1 194 ? 6.525 26.998 -5.330 1.00 92.62 194 THR A O 1
ATOM 1523 N N . ASP A 1 195 ? 4.730 26.257 -6.464 1.00 93.75 195 ASP A N 1
ATOM 1524 C CA . ASP A 1 195 ? 3.830 27.308 -5.993 1.00 93.75 195 ASP A CA 1
ATOM 1525 C C . ASP A 1 195 ? 3.507 27.147 -4.509 1.00 93.75 195 ASP A C 1
ATOM 1527 O O . ASP A 1 195 ? 3.483 28.142 -3.786 1.00 93.75 195 ASP A O 1
ATOM 1531 N N . VAL A 1 196 ? 3.348 25.907 -4.030 1.00 94.00 196 VAL A N 1
ATOM 1532 C CA . VAL A 1 196 ? 3.162 25.619 -2.599 1.00 94.00 196 VAL A CA 1
ATOM 1533 C C . VAL A 1 196 ? 4.349 26.140 -1.788 1.00 94.00 196 VAL A C 1
ATOM 1535 O O . VAL A 1 196 ? 4.166 26.931 -0.864 1.00 94.00 196 VAL A O 1
ATOM 1538 N N . PHE A 1 197 ? 5.578 25.772 -2.162 1.00 94.62 197 PHE A N 1
ATOM 1539 C CA . PHE A 1 197 ? 6.774 26.228 -1.445 1.00 94.62 197 PHE A CA 1
ATOM 1540 C C . PHE A 1 197 ? 6.993 27.738 -1.543 1.00 94.62 197 PHE A C 1
ATOM 1542 O O . PHE A 1 197 ? 7.537 28.327 -0.616 1.00 94.62 197 PHE A O 1
ATOM 1549 N N . LYS A 1 198 ? 6.567 28.373 -2.639 1.00 93.75 198 LYS A N 1
ATOM 1550 C CA . LYS A 1 198 ? 6.647 29.827 -2.809 1.00 93.75 198 LYS A CA 1
ATOM 1551 C C . LYS A 1 198 ? 5.623 30.574 -1.955 1.00 93.75 198 LYS A C 1
ATOM 1553 O O . LYS A 1 198 ? 5.931 31.649 -1.459 1.00 93.75 198 LYS A O 1
ATOM 1558 N N . HIS A 1 199 ? 4.406 30.050 -1.830 1.00 94.75 199 HIS A N 1
ATOM 1559 C CA . HIS A 1 199 ? 3.315 30.731 -1.132 1.00 94.75 199 HIS A CA 1
ATOM 1560 C C . HIS A 1 199 ? 3.358 30.534 0.389 1.00 94.75 199 HIS A C 1
ATOM 1562 O O . HIS A 1 199 ? 2.913 31.405 1.129 1.00 94.75 199 HIS A O 1
ATOM 1568 N N . TYR A 1 200 ? 3.891 29.401 0.854 1.00 95.00 200 TYR A N 1
ATOM 1569 C CA . TYR A 1 200 ? 3.907 29.030 2.272 1.00 95.00 200 TYR A CA 1
ATOM 1570 C C . TYR A 1 200 ? 5.312 29.018 2.891 1.00 95.00 200 TYR A C 1
ATOM 1572 O O . TYR A 1 200 ? 5.490 28.454 3.969 1.00 95.00 200 TYR A O 1
ATOM 1580 N N . ASP A 1 201 ? 6.306 29.639 2.255 1.00 93.00 201 ASP A N 1
ATOM 1581 C CA . ASP A 1 201 ? 7.717 29.623 2.671 1.00 93.00 201 ASP A CA 1
ATOM 1582 C C . ASP A 1 201 ? 7.939 29.983 4.154 1.00 93.00 201 ASP A C 1
ATOM 1584 O O . ASP A 1 201 ? 8.695 29.308 4.854 1.00 93.00 201 ASP A O 1
ATOM 1588 N N . LEU A 1 202 ? 7.244 30.998 4.669 1.00 92.94 202 LEU A N 1
ATOM 1589 C CA . LEU A 1 202 ? 7.338 31.443 6.061 1.00 92.94 202 LEU A CA 1
ATOM 1590 C C . LEU A 1 202 ? 6.635 30.503 7.052 1.00 92.94 202 LEU A C 1
ATOM 1592 O O . LEU A 1 202 ? 6.898 30.580 8.250 1.00 92.94 202 LEU A O 1
ATOM 1596 N N . HIS A 1 203 ? 5.778 29.606 6.565 1.00 94.50 203 HIS A N 1
ATOM 1597 C CA . HIS A 1 203 ? 4.909 28.755 7.378 1.00 94.50 203 HIS A CA 1
ATOM 1598 C C . HIS A 1 203 ? 5.308 27.275 7.368 1.00 94.50 203 HIS A C 1
ATOM 1600 O O . HIS A 1 203 ? 4.753 26.498 8.134 1.00 94.50 203 HIS A O 1
ATOM 1606 N N . LEU A 1 204 ? 6.293 26.857 6.566 1.00 94.06 204 LEU A N 1
ATOM 1607 C CA . LEU A 1 204 ? 6.643 25.436 6.412 1.00 94.06 204 LEU A CA 1
ATOM 1608 C C . LEU A 1 204 ? 7.051 24.727 7.719 1.00 94.06 204 LEU A C 1
ATOM 1610 O O . LEU A 1 204 ? 6.863 23.518 7.839 1.00 94.06 204 LEU A O 1
ATOM 1614 N N . LEU A 1 205 ? 7.579 25.457 8.705 1.00 94.19 205 LEU A N 1
ATOM 1615 C CA . LEU A 1 205 ? 7.916 24.916 10.030 1.00 94.19 205 LEU A CA 1
ATOM 1616 C C . LEU A 1 205 ? 6.839 25.166 11.094 1.00 94.19 205 LEU A C 1
ATOM 1618 O O . LEU A 1 205 ? 7.055 24.830 12.254 1.00 94.19 205 LEU A O 1
ATOM 1622 N N . GLU A 1 206 ? 5.693 25.748 10.734 1.00 94.50 206 GLU A N 1
ATOM 1623 C CA . GLU A 1 206 ? 4.574 25.868 11.668 1.00 94.50 206 GLU A CA 1
ATOM 1624 C C . GLU A 1 206 ? 4.077 24.485 12.067 1.00 94.50 206 GLU A C 1
ATOM 1626 O O . GLU A 1 206 ? 3.870 23.613 11.222 1.00 94.50 206 GLU A O 1
ATOM 1631 N N . GLU A 1 207 ? 3.876 24.309 13.369 1.00 93.81 207 GLU A N 1
ATOM 1632 C CA . GLU A 1 207 ? 3.416 23.069 13.976 1.00 93.81 207 GLU A CA 1
ATOM 1633 C C . GLU A 1 207 ? 1.886 23.017 14.019 1.00 93.81 207 GLU A C 1
ATOM 1635 O O . GLU A 1 207 ? 1.211 23.972 14.428 1.00 93.81 207 GLU A O 1
ATOM 1640 N N . ASN A 1 208 ? 1.333 21.875 13.618 1.00 93.12 208 ASN A N 1
ATOM 1641 C CA . ASN A 1 208 ? -0.087 21.601 13.707 1.00 93.12 208 ASN A CA 1
ATOM 1642 C C . ASN A 1 208 ? -0.490 21.381 15.173 1.00 93.12 208 ASN A C 1
ATOM 1644 O O . ASN A 1 208 ? 0.066 20.493 15.822 1.00 93.12 208 ASN A O 1
ATOM 1648 N N . PRO A 1 209 ? -1.501 22.097 15.688 1.00 92.69 209 PRO A N 1
ATOM 1649 C CA . PRO A 1 209 ? -1.860 22.010 17.099 1.00 92.69 209 PRO A CA 1
ATOM 1650 C C . PRO A 1 209 ? -2.534 20.684 17.502 1.00 92.69 209 PRO A C 1
ATOM 1652 O O . PRO A 1 209 ? -2.690 20.438 18.691 1.00 92.69 209 PRO A O 1
ATOM 1655 N N . GLN A 1 210 ? -2.944 19.840 16.547 1.00 92.06 210 GLN A N 1
ATOM 1656 C CA . GLN A 1 210 ? -3.596 18.549 16.804 1.00 92.06 210 GLN A CA 1
ATOM 1657 C C . GLN A 1 210 ? -2.653 17.359 16.593 1.00 92.06 210 GLN A C 1
ATOM 1659 O O . GLN A 1 210 ? -2.711 16.376 17.329 1.00 92.06 210 GLN A O 1
ATOM 1664 N N . THR A 1 211 ? -1.810 17.409 15.557 1.00 91.38 211 THR A N 1
ATOM 1665 C CA . THR A 1 211 ? -0.926 16.289 15.189 1.00 91.38 211 THR A CA 1
ATOM 1666 C C . THR A 1 211 ? 0.502 16.462 15.690 1.00 91.38 211 THR A C 1
ATOM 1668 O O . THR A 1 211 ? 1.255 15.489 15.689 1.00 91.38 211 THR A O 1
ATOM 1671 N N . HIS A 1 212 ? 0.884 17.678 16.093 1.00 92.94 212 HIS A N 1
ATOM 1672 C CA . HIS A 1 212 ? 2.265 18.072 16.379 1.00 92.94 212 HIS A CA 1
ATOM 1673 C C . HIS A 1 212 ? 3.227 17.826 15.199 1.00 92.94 212 HIS A C 1
ATOM 1675 O O . HIS A 1 212 ? 4.440 17.758 15.386 1.00 92.94 212 HIS A O 1
ATOM 1681 N N . LEU A 1 213 ? 2.705 17.670 13.974 1.00 93.06 213 LEU A N 1
ATOM 1682 C CA . LEU A 1 213 ? 3.484 17.634 12.735 1.00 93.06 213 LEU A CA 1
ATOM 1683 C C . LEU A 1 213 ? 3.561 19.029 12.118 1.00 93.06 213 LEU A C 1
ATOM 1685 O O . LEU A 1 213 ? 2.619 19.813 12.205 1.00 93.06 213 LEU A O 1
ATOM 1689 N N . THR A 1 214 ? 4.673 19.325 11.462 1.00 94.44 214 THR A N 1
ATOM 1690 C CA . THR A 1 214 ? 4.866 20.582 10.732 1.00 94.44 214 THR A CA 1
ATOM 1691 C C . THR A 1 214 ? 4.317 20.494 9.308 1.00 94.44 214 THR A C 1
ATOM 1693 O O . THR A 1 214 ? 4.103 19.403 8.775 1.00 94.44 214 THR A O 1
ATOM 1696 N N . MET A 1 215 ? 4.109 21.629 8.640 1.00 93.56 215 MET A N 1
ATOM 1697 C CA . MET A 1 215 ? 3.699 21.622 7.224 1.00 93.56 215 MET A CA 1
ATOM 1698 C C . MET A 1 215 ? 4.742 20.965 6.317 1.00 93.56 215 MET A C 1
ATOM 1700 O O . MET A 1 215 ? 4.391 20.302 5.340 1.00 93.56 215 MET A O 1
ATOM 1704 N N . ILE A 1 216 ? 6.027 21.091 6.650 1.00 94.06 216 ILE A N 1
ATOM 1705 C CA . ILE A 1 216 ? 7.080 20.399 5.914 1.00 94.06 216 ILE A CA 1
ATOM 1706 C C . ILE A 1 216 ? 7.014 18.881 6.121 1.00 94.06 216 ILE A C 1
ATOM 1708 O O . ILE A 1 216 ? 7.266 18.142 5.174 1.00 94.06 216 ILE A O 1
ATOM 1712 N N . ASP A 1 217 ? 6.574 18.399 7.292 1.00 93.31 217 ASP A N 1
ATOM 1713 C CA . ASP A 1 217 ? 6.285 16.971 7.478 1.00 93.31 217 ASP A CA 1
ATOM 1714 C C . ASP A 1 217 ? 5.154 16.513 6.561 1.00 93.31 217 ASP A C 1
ATOM 1716 O O . ASP A 1 217 ? 5.236 15.425 6.000 1.00 93.31 217 ASP A O 1
ATOM 1720 N N . MET A 1 218 ? 4.118 17.333 6.357 1.00 89.31 218 MET A N 1
ATOM 1721 C CA . MET A 1 218 ? 3.064 17.000 5.395 1.00 89.31 218 MET A CA 1
ATOM 1722 C C . MET A 1 218 ? 3.639 16.851 3.991 1.00 89.31 218 MET A C 1
ATOM 1724 O O . MET A 1 218 ? 3.340 15.864 3.332 1.00 89.31 218 MET A O 1
ATOM 1728 N N . CYS A 1 219 ? 4.519 17.767 3.573 1.00 90.50 219 CYS A N 1
ATOM 1729 C CA . CYS A 1 219 ? 5.198 17.689 2.279 1.00 90.50 219 CYS A CA 1
ATOM 1730 C C . CYS A 1 219 ? 6.042 16.411 2.149 1.00 90.50 219 CYS A C 1
ATOM 1732 O O . CYS A 1 219 ? 6.018 15.760 1.108 1.00 90.50 219 CYS A O 1
ATOM 1734 N N . PHE A 1 220 ? 6.751 16.011 3.210 1.00 87.06 220 PHE A N 1
ATOM 1735 C CA . PHE A 1 220 ? 7.525 14.767 3.230 1.00 87.06 220 PHE A CA 1
ATOM 1736 C C . PHE A 1 220 ? 6.672 13.500 3.195 1.00 87.06 220 PHE A C 1
ATOM 1738 O O . PHE A 1 220 ? 7.190 12.454 2.809 1.00 87.06 220 PHE A O 1
ATOM 1745 N N . ASN A 1 221 ? 5.408 13.575 3.603 1.00 81.81 221 ASN A N 1
ATOM 1746 C CA . ASN A 1 221 ? 4.492 12.439 3.666 1.00 81.81 221 ASN A CA 1
ATOM 1747 C C . ASN A 1 221 ? 3.457 12.439 2.527 1.00 81.81 221 ASN A C 1
ATOM 1749 O O . ASN A 1 221 ? 2.499 11.674 2.595 1.00 81.81 221 ASN A O 1
ATOM 1753 N N . ILE A 1 222 ? 3.638 13.262 1.487 1.00 81.12 222 ILE A N 1
ATOM 1754 C CA . ILE A 1 222 ? 2.842 13.165 0.257 1.00 81.12 222 ILE A CA 1
ATOM 1755 C C . ILE A 1 222 ? 3.166 11.844 -0.441 1.00 81.12 222 ILE A C 1
ATOM 1757 O O . ILE A 1 222 ? 4.332 11.481 -0.575 1.00 81.12 222 ILE A O 1
ATOM 1761 N N . GLU A 1 223 ? 2.125 11.164 -0.905 1.00 70.38 223 GLU A N 1
ATOM 1762 C CA . GLU A 1 223 ? 2.210 9.924 -1.676 1.00 70.38 223 GLU A CA 1
ATOM 1763 C C . GLU A 1 223 ? 1.623 10.163 -3.075 1.00 70.38 223 GLU A C 1
ATOM 1765 O O . GLU A 1 223 ? 0.667 10.931 -3.238 1.00 70.38 223 GLU A O 1
ATOM 1770 N N . GLY A 1 224 ? 2.202 9.529 -4.096 1.00 66.69 224 GLY A N 1
ATOM 1771 C CA . GLY A 1 224 ? 1.729 9.601 -5.483 1.00 66.69 224 GLY A CA 1
ATOM 1772 C C . GLY A 1 224 ? 2.622 10.426 -6.418 1.00 66.69 224 GLY A C 1
ATOM 1773 O O . GLY A 1 224 ? 3.806 10.622 -6.168 1.00 66.69 224 GLY A O 1
ATOM 1774 N N . ALA A 1 225 ? 2.055 10.913 -7.528 1.00 62.53 225 ALA A N 1
ATOM 1775 C CA . ALA A 1 225 ? 2.814 11.390 -8.697 1.00 62.53 225 ALA A CA 1
ATOM 1776 C C . ALA A 1 225 ? 3.823 12.533 -8.443 1.00 62.53 225 ALA A C 1
ATOM 1778 O O . ALA A 1 225 ? 4.755 12.689 -9.228 1.00 62.53 225 ALA A O 1
ATOM 1779 N N . ASN A 1 226 ? 3.643 13.318 -7.374 1.00 77.12 226 ASN A N 1
ATOM 1780 C CA . ASN A 1 226 ? 4.514 14.448 -7.025 1.00 77.12 226 ASN A CA 1
ATOM 1781 C C . ASN A 1 226 ? 5.385 14.181 -5.783 1.00 77.12 226 ASN A C 1
ATOM 1783 O O . ASN A 1 226 ? 6.042 15.105 -5.306 1.00 77.12 226 ASN A O 1
ATOM 1787 N N . GLU A 1 227 ? 5.380 12.965 -5.229 1.00 78.75 227 GLU A N 1
ATOM 1788 C CA . GLU A 1 227 ? 6.095 12.619 -3.991 1.00 78.75 227 GLU A CA 1
ATOM 1789 C C . GLU A 1 227 ? 7.579 13.009 -4.042 1.00 78.75 227 GLU A C 1
ATOM 1791 O O . GLU A 1 227 ? 8.058 13.736 -3.166 1.00 78.75 227 GLU A O 1
ATOM 1796 N N . ASP A 1 228 ? 8.287 12.599 -5.097 1.00 74.56 228 ASP A N 1
ATOM 1797 C CA . ASP A 1 228 ? 9.711 12.901 -5.267 1.00 74.56 228 ASP A CA 1
ATOM 1798 C C . ASP A 1 228 ? 9.968 14.402 -5.414 1.00 74.56 228 ASP A C 1
ATOM 1800 O O . ASP A 1 228 ? 10.935 14.928 -4.859 1.00 74.56 228 ASP A O 1
ATOM 1804 N N . GLU A 1 229 ? 9.089 15.123 -6.116 1.00 86.88 229 GLU A N 1
ATOM 1805 C CA . GLU A 1 229 ? 9.233 16.566 -6.305 1.00 86.88 229 GLU A CA 1
ATOM 1806 C C . GLU A 1 229 ? 9.041 17.323 -4.982 1.00 86.88 229 GLU A C 1
ATOM 1808 O O . GLU A 1 229 ? 9.838 18.206 -4.651 1.00 86.88 229 GLU A O 1
ATOM 1813 N N . TYR A 1 230 ? 8.024 16.963 -4.192 1.00 89.06 230 TYR A N 1
ATOM 1814 C CA . TYR A 1 230 ? 7.812 17.538 -2.862 1.00 89.06 230 TYR A CA 1
ATOM 1815 C C . TYR A 1 230 ? 8.968 17.215 -1.916 1.00 89.06 230 TYR A C 1
ATOM 1817 O O . TYR A 1 230 ? 9.442 18.114 -1.217 1.00 89.06 230 TYR A O 1
ATOM 1825 N N . PHE A 1 231 ? 9.467 15.976 -1.926 1.00 84.44 231 PHE A N 1
ATOM 1826 C CA . PHE A 1 231 ? 10.638 15.585 -1.144 1.00 84.44 231 PHE A CA 1
ATOM 1827 C C . PHE A 1 231 ? 11.870 16.415 -1.526 1.00 84.44 231 PHE A C 1
ATOM 1829 O O . PHE A 1 231 ? 12.491 17.037 -0.659 1.00 84.44 231 PHE A O 1
ATOM 1836 N N . GLN A 1 232 ? 12.202 16.490 -2.817 1.00 84.56 232 GLN A N 1
ATOM 1837 C CA . GLN A 1 232 ? 13.358 17.245 -3.299 1.00 84.56 232 GLN A CA 1
ATOM 1838 C C . GLN A 1 232 ? 13.243 18.736 -2.974 1.00 84.56 232 GLN A C 1
ATOM 1840 O O . GLN A 1 232 ? 14.222 19.341 -2.532 1.00 84.56 232 GLN A O 1
ATOM 1845 N N . LYS A 1 233 ? 12.059 19.340 -3.136 1.00 91.94 233 LYS A N 1
ATOM 1846 C CA . LYS A 1 233 ? 11.835 20.750 -2.787 1.00 91.94 233 LYS A CA 1
ATOM 1847 C C . LYS A 1 233 ? 11.898 21.000 -1.287 1.00 91.94 233 LYS A C 1
ATOM 1849 O O . LYS A 1 233 ? 12.500 21.994 -0.896 1.00 91.94 233 LYS A O 1
ATOM 1854 N N . ALA A 1 234 ? 11.362 20.107 -0.456 1.00 93.25 234 ALA A N 1
ATOM 1855 C CA . ALA A 1 234 ? 11.460 20.210 0.998 1.00 93.25 234 ALA A CA 1
ATOM 1856 C C . ALA A 1 234 ? 12.922 20.183 1.465 1.00 93.25 234 ALA A C 1
ATOM 1858 O O . ALA A 1 234 ? 13.354 21.059 2.217 1.00 93.25 234 ALA A O 1
ATOM 1859 N N . ILE A 1 235 ? 13.713 19.228 0.961 1.00 89.56 235 ILE A N 1
ATOM 1860 C CA . ILE A 1 235 ? 15.149 19.135 1.256 1.00 89.56 235 ILE A CA 1
ATOM 1861 C C . ILE A 1 235 ? 15.904 20.355 0.732 1.00 89.56 235 ILE A C 1
ATOM 1863 O O . ILE A 1 235 ? 16.742 20.912 1.445 1.00 89.56 235 ILE A O 1
ATOM 1867 N N . LYS A 1 236 ? 15.622 20.789 -0.499 1.00 90.88 236 LYS A N 1
ATOM 1868 C CA . LYS A 1 236 ? 16.234 21.988 -1.072 1.00 90.88 236 LYS A CA 1
ATOM 1869 C C . LYS A 1 236 ? 15.927 23.216 -0.219 1.00 90.88 236 LYS A C 1
ATOM 1871 O O . LYS A 1 236 ? 16.849 23.932 0.144 1.00 90.88 236 LYS A O 1
ATOM 1876 N N . TRP A 1 237 ? 14.668 23.411 0.163 1.00 95.31 237 TRP A N 1
ATOM 1877 C CA . TRP A 1 237 ? 14.248 24.531 0.996 1.00 95.31 237 TRP A CA 1
ATOM 1878 C C . TRP A 1 237 ? 14.956 24.522 2.354 1.00 95.31 237 TRP A C 1
ATOM 1880 O O . TRP A 1 237 ? 15.540 25.535 2.722 1.00 95.31 237 TRP A O 1
ATOM 1890 N N . LEU A 1 238 ? 15.002 23.379 3.056 1.00 93.81 238 LEU A N 1
ATOM 1891 C CA . LEU A 1 238 ? 15.712 23.256 4.340 1.00 93.81 238 LEU A CA 1
ATOM 1892 C C . LEU A 1 238 ? 17.200 23.611 4.233 1.00 93.81 238 LEU A C 1
ATOM 1894 O O . LEU A 1 238 ? 17.752 24.225 5.154 1.00 93.81 238 LEU A O 1
ATOM 1898 N N . ASN A 1 239 ? 17.847 23.224 3.130 1.00 90.06 239 ASN A N 1
ATOM 1899 C CA . ASN A 1 239 ? 19.247 23.542 2.856 1.00 90.06 239 ASN A CA 1
ATOM 1900 C C . ASN A 1 239 ? 19.441 25.027 2.526 1.00 90.06 239 ASN A C 1
ATOM 1902 O O . ASN A 1 239 ? 20.249 25.690 3.178 1.00 90.06 239 ASN A O 1
ATOM 1906 N N . ASP A 1 240 ? 18.678 25.556 1.568 1.00 92.75 240 ASP A N 1
ATOM 1907 C CA . ASP A 1 240 ? 18.761 26.948 1.111 1.00 92.75 240 ASP A CA 1
ATOM 1908 C C . ASP A 1 240 ? 18.459 27.920 2.264 1.00 92.75 240 ASP A C 1
ATOM 1910 O O . ASP A 1 240 ? 19.129 28.941 2.425 1.00 92.75 240 ASP A O 1
ATOM 1914 N N . SER A 1 241 ? 17.509 27.564 3.135 1.00 92.44 241 SER A N 1
ATOM 1915 C CA . SER A 1 241 ? 17.165 28.344 4.323 1.00 92.44 241 SER A CA 1
ATOM 1916 C C . SER A 1 241 ? 18.091 28.102 5.519 1.00 92.44 241 SER A C 1
ATOM 1918 O O . SER A 1 241 ? 17.903 28.739 6.553 1.00 92.44 241 SER A O 1
ATOM 1920 N N . LYS A 1 242 ? 19.051 27.168 5.432 1.00 91.56 242 LYS A N 1
ATOM 1921 C CA . LYS A 1 242 ? 19.933 26.736 6.537 1.00 91.56 242 LYS A CA 1
ATOM 1922 C C . LYS A 1 242 ? 19.176 26.288 7.799 1.00 91.56 242 LYS A C 1
ATOM 1924 O O . LYS A 1 242 ? 19.638 26.502 8.916 1.00 91.56 242 LYS A O 1
ATOM 1929 N N . LYS A 1 243 ? 18.007 25.661 7.629 1.00 92.75 243 LYS A N 1
ATOM 1930 C CA . LYS A 1 243 ? 17.122 25.222 8.731 1.00 92.75 243 LYS A CA 1
ATOM 1931 C C . LYS A 1 243 ? 17.170 23.719 8.987 1.00 92.75 243 LYS A C 1
ATOM 1933 O O . LYS A 1 243 ? 16.429 23.222 9.823 1.00 92.75 243 LYS A O 1
ATOM 1938 N N . LEU A 1 244 ? 18.033 22.994 8.283 1.00 89.19 244 LEU A N 1
ATOM 1939 C CA . LEU A 1 244 ? 18.075 21.539 8.351 1.00 89.19 244 LEU A CA 1
ATOM 1940 C C . LEU A 1 244 ? 18.370 21.024 9.773 1.00 89.19 244 LEU A C 1
ATOM 1942 O O . LEU A 1 244 ? 17.638 20.178 10.272 1.00 89.19 244 LEU A O 1
ATOM 1946 N N . VAL A 1 245 ? 19.380 21.578 10.454 1.00 89.06 245 VAL A N 1
ATOM 1947 C CA . VAL A 1 245 ? 19.695 21.224 11.853 1.00 89.06 245 VAL A CA 1
ATOM 1948 C C . VAL A 1 245 ? 18.544 21.596 12.791 1.00 89.06 245 VAL A C 1
ATOM 1950 O O . VAL A 1 245 ? 18.089 20.752 13.556 1.00 89.06 245 VAL A O 1
ATOM 1953 N N . ALA A 1 246 ? 18.011 22.814 12.659 1.00 90.81 246 ALA A N 1
ATOM 1954 C CA . ALA A 1 246 ? 16.897 23.290 13.479 1.00 90.81 246 ALA A CA 1
ATOM 1955 C C . ALA A 1 246 ? 15.634 22.421 13.329 1.00 90.81 246 ALA A C 1
ATOM 1957 O O . ALA A 1 246 ? 14.928 22.192 14.306 1.00 90.81 246 ALA A O 1
ATOM 1958 N N . TYR A 1 247 ? 15.356 21.907 12.125 1.00 93.31 247 TYR A N 1
ATOM 1959 C CA . TYR A 1 247 ? 14.266 20.958 11.895 1.00 93.31 247 TYR A CA 1
ATOM 1960 C C . TYR A 1 247 ? 14.483 19.654 12.670 1.00 93.31 247 TYR A C 1
ATOM 1962 O O . TYR A 1 247 ? 13.563 19.154 13.309 1.00 93.31 247 TYR A O 1
ATOM 1970 N N . VAL A 1 248 ? 15.699 19.106 12.633 1.00 90.31 248 VAL A N 1
ATOM 1971 C CA . VAL A 1 248 ? 16.016 17.852 13.325 1.00 90.31 248 VAL A CA 1
ATOM 1972 C C . VAL A 1 248 ? 15.926 18.025 14.848 1.00 90.31 248 VAL A C 1
ATOM 1974 O O . VAL A 1 248 ? 15.327 17.186 15.522 1.00 90.31 248 VAL A O 1
ATOM 1977 N N . GLU A 1 249 ? 16.442 19.132 15.388 1.00 88.94 249 GLU A N 1
ATOM 1978 C CA . GLU A 1 249 ? 16.304 19.489 16.809 1.00 88.94 249 GLU A CA 1
ATOM 1979 C C . GLU A 1 249 ? 14.834 19.659 17.220 1.00 88.94 249 GLU A C 1
ATOM 1981 O O . GLU A 1 249 ? 14.413 19.175 18.274 1.00 88.94 249 GLU A O 1
ATOM 1986 N N . ASP A 1 250 ? 14.032 20.307 16.371 1.00 91.00 250 ASP A N 1
ATOM 1987 C CA . ASP A 1 250 ? 12.600 20.477 16.594 1.00 91.00 250 ASP A CA 1
ATOM 1988 C C . ASP A 1 250 ? 11.861 19.134 16.644 1.00 91.00 250 ASP A C 1
ATOM 1990 O O . ASP A 1 250 ? 11.145 18.868 17.613 1.00 91.00 250 ASP A O 1
ATOM 1994 N N . VAL A 1 251 ? 12.093 18.257 15.656 1.00 90.44 251 VAL A N 1
ATOM 1995 C CA . VAL A 1 251 ? 11.544 16.894 15.644 1.00 90.44 251 VAL A CA 1
ATOM 1996 C C . VAL A 1 251 ? 11.934 16.164 16.923 1.00 90.44 251 VAL A C 1
ATOM 1998 O O . VAL A 1 251 ? 11.061 15.587 17.565 1.00 90.44 251 VAL A O 1
ATOM 2001 N N . SER A 1 252 ? 13.205 16.224 17.332 1.00 86.56 252 SER A N 1
ATOM 2002 C CA . SER A 1 252 ? 13.683 15.576 18.559 1.00 86.56 252 SER A CA 1
ATOM 2003 C C . SER A 1 252 ? 12.887 16.021 19.785 1.00 86.56 252 SER A C 1
ATOM 2005 O O . SER A 1 252 ? 12.464 15.196 20.589 1.00 86.56 252 SER A O 1
ATOM 2007 N N . ARG A 1 253 ? 12.624 17.325 19.911 1.00 88.88 253 ARG A N 1
ATOM 2008 C CA . ARG A 1 253 ? 11.875 17.891 21.038 1.00 88.88 253 ARG A CA 1
ATOM 2009 C C . ARG A 1 253 ? 10.409 17.451 21.055 1.00 88.88 253 ARG A C 1
ATOM 2011 O O . ARG A 1 253 ? 9.878 17.174 22.130 1.00 88.88 253 ARG A O 1
ATOM 2018 N N . ARG A 1 254 ? 9.747 17.392 19.895 1.00 90.81 254 ARG A N 1
ATOM 2019 C CA . ARG A 1 254 ? 8.301 17.098 19.807 1.00 90.81 254 ARG A CA 1
ATOM 2020 C C . ARG A 1 254 ? 7.958 15.630 19.567 1.00 90.81 254 ARG A C 1
ATOM 2022 O O . ARG A 1 254 ? 6.812 15.242 19.746 1.00 90.81 254 ARG A O 1
ATOM 2029 N N . LEU A 1 255 ? 8.911 14.768 19.210 1.00 88.25 255 LEU A N 1
ATOM 2030 C CA . LEU A 1 255 ? 8.632 13.370 18.849 1.00 88.25 255 LEU A CA 1
ATOM 2031 C C . LEU A 1 255 ? 7.844 12.610 19.934 1.00 88.25 255 LEU A C 1
ATOM 2033 O O . LEU A 1 255 ? 6.980 11.789 19.623 1.00 88.25 255 LEU A O 1
ATOM 2037 N N . SER A 1 256 ? 8.101 12.916 21.209 1.00 83.62 256 SER A N 1
ATOM 2038 C CA . SER A 1 256 ? 7.382 12.315 22.337 1.00 83.62 256 SER A CA 1
ATOM 2039 C C . SER A 1 256 ? 5.964 12.868 22.556 1.00 83.62 256 SER A C 1
ATOM 2041 O O . SER A 1 256 ? 5.128 12.154 23.119 1.00 83.62 256 SER A O 1
ATOM 2043 N N . THR A 1 257 ? 5.671 14.086 22.086 1.00 88.38 257 THR A N 1
ATOM 2044 C CA . THR A 1 257 ? 4.342 14.718 22.158 1.00 88.38 257 THR A CA 1
ATOM 2045 C C . THR A 1 257 ? 3.461 14.364 20.962 1.00 88.38 257 THR A C 1
ATOM 2047 O O . THR A 1 257 ? 2.239 14.379 21.095 1.00 88.38 257 THR A O 1
ATOM 2050 N N . VAL A 1 258 ? 4.047 13.964 19.825 1.00 90.50 258 VAL A N 1
ATOM 2051 C CA . VAL A 1 258 ? 3.299 13.498 18.645 1.00 90.50 258 VAL A CA 1
ATOM 2052 C C . VAL A 1 258 ? 2.368 12.333 19.032 1.00 90.50 258 VAL A C 1
ATOM 2054 O O . VAL A 1 258 ? 2.841 11.322 19.582 1.00 90.50 258 VAL A O 1
ATOM 2057 N N . PRO A 1 259 ? 1.050 12.427 18.745 1.00 87.44 259 PRO A N 1
ATOM 2058 C CA . PRO A 1 259 ? 0.104 11.358 19.031 1.00 87.44 259 PRO A CA 1
ATOM 2059 C C . PRO A 1 259 ? 0.490 10.082 18.289 1.00 87.44 259 PRO A C 1
ATOM 2061 O O . PRO A 1 259 ? 0.982 10.130 17.164 1.00 87.44 259 PRO A O 1
ATOM 2064 N N . LEU A 1 260 ? 0.226 8.930 18.908 1.00 82.31 260 LEU A N 1
ATOM 2065 C CA . LEU A 1 260 ? 0.704 7.621 18.454 1.00 82.31 260 LEU A CA 1
ATOM 2066 C C . LEU A 1 260 ? 0.466 7.369 16.953 1.00 82.31 260 LEU A C 1
ATOM 2068 O O . LEU A 1 260 ? 1.414 7.068 16.232 1.00 82.31 260 LEU A O 1
ATOM 2072 N N . LYS A 1 261 ? -0.755 7.637 16.471 1.00 81.25 261 LYS A N 1
ATOM 2073 C CA . LYS A 1 261 ? -1.165 7.482 15.063 1.00 81.25 261 LYS A CA 1
ATOM 2074 C C . LYS A 1 261 ? -0.380 8.328 14.047 1.00 81.25 261 LYS A C 1
ATOM 2076 O O . LYS A 1 261 ? -0.400 8.013 12.865 1.00 81.25 261 LYS A O 1
ATOM 2081 N N . PHE A 1 262 ? 0.320 9.377 14.480 1.00 86.75 262 PHE A N 1
ATOM 2082 C CA . PHE A 1 262 ? 1.101 10.268 13.608 1.00 86.75 262 PHE A CA 1
ATOM 2083 C C . PHE A 1 262 ? 2.619 10.085 13.749 1.00 86.75 262 PHE A C 1
ATOM 2085 O O . PHE A 1 262 ? 3.385 10.678 12.986 1.00 86.75 262 PHE A O 1
ATOM 2092 N N . ARG A 1 263 ? 3.082 9.241 14.682 1.00 88.38 263 ARG A N 1
ATOM 2093 C CA . ARG A 1 263 ? 4.521 9.034 14.930 1.00 88.38 263 ARG A CA 1
ATOM 2094 C C . ARG A 1 263 ? 5.248 8.414 13.745 1.00 88.38 263 ARG A C 1
ATOM 2096 O O . ARG A 1 263 ? 6.389 8.786 13.489 1.00 88.38 263 ARG A O 1
ATOM 2103 N N . ALA A 1 264 ? 4.594 7.521 13.000 1.00 85.31 264 ALA A N 1
ATOM 2104 C CA . ALA A 1 264 ? 5.169 6.957 11.779 1.00 85.31 264 ALA A CA 1
ATOM 2105 C C . ALA A 1 264 ? 5.502 8.047 10.751 1.00 85.31 264 ALA A C 1
ATOM 2107 O O . ALA A 1 264 ? 6.597 8.040 10.196 1.00 85.31 264 ALA A O 1
ATOM 2108 N N . GLY A 1 265 ? 4.599 9.015 10.555 1.00 86.19 265 GLY A N 1
ATOM 2109 C CA . GLY A 1 265 ? 4.820 10.145 9.651 1.00 86.19 265 GLY A CA 1
ATOM 2110 C C . GLY A 1 265 ? 5.988 11.029 10.094 1.00 86.19 265 GLY A C 1
ATOM 2111 O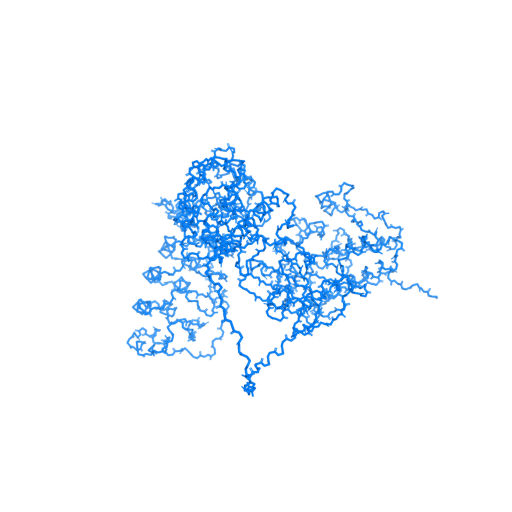 O . GLY A 1 265 ? 6.845 11.361 9.278 1.00 86.19 265 GLY A O 1
ATOM 2112 N N . ALA A 1 266 ? 6.088 11.336 11.394 1.00 91.69 266 ALA A N 1
ATOM 2113 C CA . ALA A 1 266 ? 7.226 12.079 11.948 1.00 91.69 266 ALA A CA 1
ATOM 2114 C C . ALA A 1 266 ? 8.564 11.351 11.721 1.00 91.69 266 ALA A C 1
ATOM 2116 O O . ALA A 1 266 ? 9.539 11.959 11.284 1.00 91.69 266 ALA A O 1
ATOM 2117 N N . LEU A 1 267 ? 8.611 10.039 11.981 1.00 89.94 267 LEU A N 1
ATOM 2118 C CA . LEU A 1 267 ? 9.813 9.226 11.779 1.00 89.94 267 LEU A CA 1
ATOM 2119 C C . LEU A 1 267 ? 10.175 9.075 10.294 1.00 89.94 267 LEU A C 1
ATOM 2121 O O . LEU A 1 267 ? 11.356 9.131 9.961 1.00 89.94 267 LEU A O 1
ATOM 2125 N N . LYS A 1 268 ? 9.187 8.932 9.397 1.00 86.31 268 LYS A N 1
ATOM 2126 C CA . LYS A 1 268 ? 9.400 8.900 7.938 1.00 86.31 268 LYS A CA 1
ATOM 2127 C C . LYS A 1 268 ? 10.022 10.213 7.456 1.00 86.31 268 LYS A C 1
ATOM 2129 O O . LYS A 1 268 ? 11.008 10.172 6.717 1.00 86.31 268 LYS A O 1
ATOM 2134 N N . SER A 1 269 ? 9.516 11.361 7.916 1.00 91.50 269 SER A N 1
ATOM 2135 C CA . SER A 1 269 ? 10.111 12.673 7.621 1.00 91.50 269 SER A CA 1
ATOM 2136 C C . SER A 1 269 ? 11.534 12.797 8.166 1.00 91.50 269 SER A C 1
ATOM 2138 O O . SER A 1 269 ? 12.440 13.223 7.449 1.00 91.50 269 SER A O 1
ATOM 2140 N N . LEU A 1 270 ? 11.759 12.370 9.413 1.00 92.19 270 LEU A N 1
ATOM 2141 C CA . LEU A 1 270 ? 13.077 12.437 10.036 1.00 92.19 270 LEU A CA 1
ATOM 2142 C C . LEU A 1 270 ? 14.107 11.590 9.284 1.00 92.19 270 LEU A C 1
ATOM 2144 O O . LEU A 1 270 ? 15.188 12.080 8.964 1.00 92.19 270 LEU A O 1
ATOM 2148 N N . TYR A 1 271 ? 13.760 10.343 8.965 1.00 87.06 271 TYR A N 1
ATOM 2149 C CA . TYR A 1 271 ? 14.596 9.444 8.173 1.00 87.06 271 TYR A CA 1
ATOM 2150 C C . TYR A 1 271 ? 14.975 10.071 6.827 1.00 87.06 271 TYR A C 1
ATOM 2152 O O . TYR A 1 271 ? 16.148 10.090 6.459 1.00 87.06 271 TYR A O 1
ATOM 2160 N N . ARG A 1 272 ? 13.998 10.658 6.122 1.00 83.62 272 ARG A N 1
ATOM 2161 C CA . ARG A 1 272 ? 14.205 11.373 4.853 1.00 83.62 272 ARG A CA 1
ATOM 2162 C C . ARG A 1 272 ? 15.233 12.497 4.981 1.00 83.62 272 ARG A C 1
ATOM 2164 O O . ARG A 1 272 ? 16.138 12.598 4.151 1.00 83.62 272 ARG A O 1
ATOM 2171 N N . VAL A 1 273 ? 15.138 13.307 6.033 1.00 88.06 273 VAL A N 1
ATOM 2172 C CA . VAL A 1 273 ? 16.100 14.388 6.291 1.00 88.06 273 VAL A CA 1
ATOM 2173 C C . VAL A 1 273 ? 17.475 13.835 6.658 1.00 88.06 273 VAL A C 1
ATOM 2175 O O . VAL A 1 273 ? 18.470 14.256 6.067 1.00 88.06 273 VAL A O 1
ATOM 2178 N N . VAL A 1 274 ? 17.546 12.835 7.540 1.00 85.69 274 VAL A N 1
ATOM 2179 C CA . VAL A 1 274 ? 18.790 12.129 7.883 1.00 85.69 274 VAL A CA 1
ATOM 2180 C C . VAL A 1 274 ? 19.466 11.585 6.624 1.00 85.69 274 VAL A C 1
ATOM 2182 O O . VAL A 1 274 ? 20.666 11.781 6.450 1.00 85.69 274 VAL A O 1
ATOM 2185 N N . CYS A 1 275 ? 18.724 10.987 5.688 1.00 82.44 275 CYS A N 1
ATOM 2186 C CA . CYS A 1 275 ? 19.231 10.501 4.401 1.00 82.44 275 CYS A CA 1
ATOM 2187 C C . CYS A 1 275 ? 19.770 11.608 3.483 1.00 82.44 275 CYS A C 1
ATOM 2189 O O . CYS A 1 275 ? 20.733 11.357 2.758 1.00 82.44 275 CYS A O 1
ATOM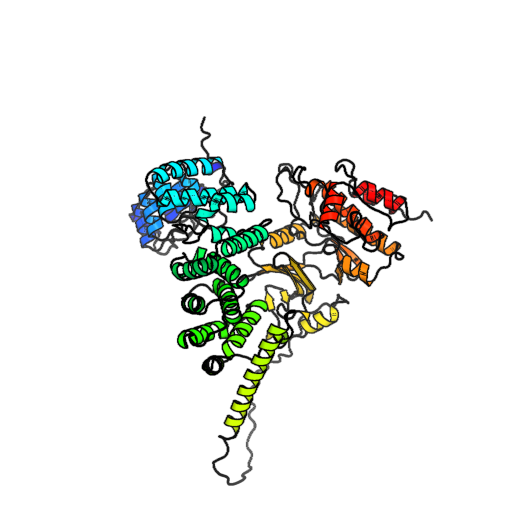 2191 N N . ALA A 1 276 ? 19.241 12.827 3.556 1.00 82.50 276 ALA A N 1
ATOM 2192 C CA . ALA A 1 276 ? 19.718 13.962 2.766 1.00 82.50 276 ALA A CA 1
ATOM 2193 C C . ALA A 1 276 ? 20.944 14.676 3.369 1.00 82.50 276 ALA A C 1
ATOM 2195 O O . ALA A 1 276 ? 21.690 15.341 2.649 1.00 82.50 276 ALA A O 1
ATOM 2196 N N . MET A 1 277 ? 21.182 14.547 4.679 1.00 84.19 277 MET A N 1
ATOM 2197 C CA . MET A 1 277 ? 22.329 15.174 5.347 1.00 84.19 277 MET A CA 1
ATOM 2198 C C . MET A 1 277 ? 23.657 14.610 4.843 1.00 84.19 277 MET A C 1
ATOM 2200 O O . MET A 1 277 ? 23.811 13.399 4.726 1.00 84.19 277 MET A O 1
ATOM 2204 N N . LYS A 1 278 ? 24.650 15.465 4.590 1.00 85.06 278 LYS A N 1
ATOM 2205 C CA . LYS A 1 278 ? 26.023 14.995 4.323 1.00 85.06 278 LYS A CA 1
ATOM 2206 C C . LYS A 1 278 ? 26.720 14.534 5.600 1.00 85.06 278 LYS A C 1
ATOM 2208 O O . LYS A 1 278 ? 27.460 13.561 5.583 1.00 85.06 278 LYS A O 1
ATOM 2213 N N . GLU A 1 279 ? 26.463 15.243 6.691 1.00 88.81 279 GLU A N 1
ATOM 2214 C CA . GLU A 1 279 ? 27.055 15.019 8.002 1.00 88.81 279 GLU A CA 1
ATOM 2215 C C . GLU A 1 279 ? 26.046 15.442 9.066 1.00 88.81 279 GLU A C 1
ATOM 2217 O O . GLU A 1 279 ? 25.324 16.425 8.877 1.00 88.81 279 GLU A O 1
ATOM 2222 N N . ILE A 1 280 ? 25.983 14.686 10.158 1.00 89.50 280 ILE A N 1
ATOM 2223 C CA . ILE A 1 280 ? 25.134 14.975 11.311 1.00 89.50 280 ILE A CA 1
ATOM 2224 C C . ILE A 1 280 ? 26.035 15.492 12.435 1.00 89.50 280 ILE A C 1
ATOM 2226 O O . ILE A 1 280 ? 26.907 14.738 12.881 1.00 89.50 280 ILE A O 1
ATOM 2230 N N . PRO A 1 281 ? 25.837 16.743 12.899 1.00 90.50 281 PRO A N 1
ATOM 2231 C CA . PRO A 1 281 ? 26.577 17.280 14.037 1.00 90.50 281 PRO A CA 1
ATOM 2232 C C . PRO A 1 281 ? 26.417 16.398 15.278 1.00 90.50 281 PRO A C 1
ATOM 2234 O O . PRO A 1 281 ? 25.350 15.816 15.504 1.00 90.50 281 PRO A O 1
ATOM 2237 N N . ASN A 1 282 ? 27.464 16.310 16.096 1.00 88.88 282 ASN A N 1
ATOM 2238 C CA . ASN A 1 282 ? 27.455 15.446 17.275 1.00 88.88 282 ASN A CA 1
ATOM 2239 C C . ASN A 1 282 ? 26.333 15.854 18.249 1.00 88.88 282 ASN A C 1
ATOM 2241 O O . ASN A 1 282 ? 25.570 15.003 18.699 1.00 88.88 282 ASN A O 1
ATOM 2245 N N . GLU A 1 283 ? 26.132 17.154 18.466 1.00 87.88 283 GLU A N 1
ATOM 2246 C CA . GLU A 1 283 ? 25.086 17.720 19.329 1.00 87.88 283 GLU A CA 1
ATOM 2247 C C . GLU A 1 283 ? 23.679 17.263 18.909 1.00 87.88 283 GLU A C 1
ATOM 2249 O O . GLU A 1 283 ? 22.833 16.942 19.745 1.00 87.88 283 GLU A O 1
ATOM 2254 N N . VAL A 1 284 ? 23.448 17.155 17.598 1.00 89.31 284 VAL A N 1
ATOM 2255 C CA . VAL A 1 284 ? 22.187 16.662 17.032 1.00 89.31 284 VAL A CA 1
ATOM 2256 C C . VAL A 1 284 ? 22.026 15.165 17.296 1.00 89.31 284 VAL A C 1
ATOM 2258 O O . VAL A 1 284 ? 20.951 14.711 17.679 1.00 89.31 284 VAL A O 1
ATOM 2261 N N . SER A 1 285 ? 23.093 14.376 17.152 1.00 92.31 285 SER A N 1
ATOM 2262 C CA . SER A 1 285 ? 23.038 12.941 17.465 1.00 92.31 285 SER A CA 1
ATOM 2263 C C . SER A 1 285 ? 22.762 12.677 18.953 1.00 92.31 285 SER A C 1
ATOM 2265 O O . SER A 1 285 ? 21.964 11.798 19.283 1.00 92.31 285 SER A O 1
ATOM 2267 N N . LEU A 1 286 ? 23.341 13.492 19.844 1.00 90.81 286 LEU A N 1
ATOM 2268 C CA . LEU A 1 286 ? 23.181 13.392 21.298 1.00 90.81 286 LEU A CA 1
ATOM 2269 C C . LEU A 1 286 ? 21.761 13.723 21.770 1.00 90.81 286 LEU A C 1
ATOM 2271 O O . LEU A 1 286 ? 21.348 13.245 22.824 1.00 90.81 286 LEU A O 1
ATOM 2275 N N . THR A 1 287 ? 21.004 14.506 21.000 1.00 89.50 287 THR A N 1
ATOM 2276 C CA . THR A 1 287 ? 19.593 14.802 21.292 1.00 89.50 287 THR A CA 1
ATOM 2277 C C . THR A 1 287 ? 18.648 13.764 20.686 1.00 89.50 287 THR A C 1
ATOM 2279 O O . THR A 1 287 ? 17.712 13.331 21.359 1.00 89.50 287 THR A O 1
ATOM 2282 N N . LEU A 1 288 ? 18.923 13.289 19.465 1.00 91.50 288 LEU A N 1
ATOM 2283 C CA . LEU A 1 288 ? 18.056 12.335 18.765 1.00 91.50 288 LEU A CA 1
ATOM 2284 C C . LEU A 1 288 ? 18.085 10.924 19.340 1.00 91.50 288 LEU A C 1
ATOM 2286 O O . LEU A 1 288 ? 17.039 10.282 19.452 1.00 91.50 288 LEU A O 1
ATOM 2290 N N . ILE A 1 289 ? 19.279 10.407 19.638 1.00 93.62 289 ILE A N 1
ATOM 2291 C CA . ILE A 1 289 ? 19.448 9.009 20.047 1.00 93.62 289 ILE A CA 1
ATOM 2292 C C . ILE A 1 289 ? 18.608 8.690 21.294 1.00 93.62 289 ILE A C 1
ATOM 2294 O O . ILE A 1 289 ? 17.860 7.709 21.240 1.00 93.62 289 ILE A O 1
ATOM 2298 N N . PRO A 1 290 ? 18.630 9.499 22.374 1.00 92.25 290 PRO A N 1
ATOM 2299 C CA . PRO A 1 290 ? 17.791 9.253 23.546 1.00 92.25 290 PRO A CA 1
ATOM 2300 C C . PRO A 1 290 ? 16.292 9.176 23.230 1.00 92.25 290 PRO A C 1
ATOM 2302 O O . PRO A 1 290 ? 15.597 8.310 23.766 1.00 92.25 290 PRO A O 1
ATOM 2305 N N . GLU A 1 291 ? 15.783 10.024 22.334 1.00 91.00 291 GLU A N 1
ATOM 2306 C CA . GLU A 1 291 ? 14.360 10.035 21.967 1.00 91.00 291 GLU A CA 1
ATOM 2307 C C . GLU A 1 291 ? 13.973 8.817 21.114 1.00 91.00 291 GLU A C 1
ATOM 2309 O O . GLU A 1 291 ? 12.948 8.179 21.369 1.00 91.00 291 GLU A O 1
ATOM 2314 N N . LEU A 1 292 ? 14.825 8.404 20.170 1.00 91.94 292 LEU A N 1
ATOM 2315 C CA . LEU A 1 292 ? 14.629 7.164 19.408 1.00 91.94 292 LEU A CA 1
ATOM 2316 C C . LEU A 1 292 ? 14.684 5.925 20.318 1.00 91.94 292 LEU A C 1
ATOM 2318 O O . LEU A 1 292 ? 13.881 5.001 20.177 1.00 91.94 292 LEU A O 1
ATOM 2322 N N . VAL A 1 293 ? 15.582 5.918 21.302 1.00 91.25 293 VAL A N 1
ATOM 2323 C CA . VAL A 1 293 ? 15.710 4.842 22.295 1.00 91.25 293 VAL A CA 1
ATOM 2324 C C . VAL A 1 293 ? 14.512 4.784 23.239 1.00 91.25 293 VAL A C 1
ATOM 2326 O O . VAL A 1 293 ? 14.054 3.694 23.600 1.00 91.25 293 VAL A O 1
ATOM 2329 N N . LYS A 1 294 ? 13.961 5.937 23.620 1.00 88.56 294 LYS A N 1
ATOM 2330 C CA . LYS A 1 294 ? 12.722 6.026 24.395 1.00 88.56 294 LYS A CA 1
ATOM 2331 C C . LYS A 1 294 ? 11.552 5.409 23.630 1.00 88.56 294 LYS A C 1
ATOM 2333 O O . LYS A 1 294 ? 10.811 4.630 24.223 1.00 88.56 294 LYS A O 1
ATOM 2338 N N . LEU A 1 295 ? 11.437 5.666 22.324 1.00 86.38 295 LEU A N 1
ATOM 2339 C CA . LEU A 1 295 ? 10.427 5.028 21.471 1.00 86.38 295 LEU A CA 1
ATOM 2340 C C . LEU A 1 295 ? 10.609 3.509 21.354 1.00 86.38 295 LEU A C 1
ATOM 2342 O O . LEU A 1 295 ? 9.613 2.792 21.369 1.00 86.38 295 LEU A O 1
ATOM 2346 N N . LEU A 1 296 ? 11.850 3.011 21.291 1.00 85.50 296 LEU A N 1
ATOM 2347 C CA . LEU A 1 296 ? 12.124 1.565 21.327 1.00 85.50 296 LEU A CA 1
ATOM 2348 C C . LEU A 1 296 ? 11.721 0.929 22.665 1.00 85.50 296 LEU A C 1
ATOM 2350 O O . LEU A 1 296 ? 11.266 -0.209 22.687 1.00 85.50 296 LEU A O 1
ATOM 2354 N N . SER A 1 297 ? 11.903 1.661 23.768 1.00 78.12 297 SER A N 1
ATOM 2355 C CA . SER A 1 297 ? 11.714 1.159 25.138 1.00 78.12 297 SER A CA 1
ATOM 2356 C C . SER A 1 297 ? 10.271 1.249 25.640 1.00 78.12 297 SER A C 1
ATOM 2358 O O . SER A 1 297 ? 9.897 0.569 26.600 1.00 78.12 297 SER A O 1
ATOM 2360 N N . CYS A 1 298 ? 9.447 2.105 25.038 1.00 69.75 298 CYS A N 1
ATOM 2361 C CA . CYS A 1 298 ? 8.012 2.085 25.267 1.00 69.75 298 CYS A CA 1
ATOM 2362 C C . CYS A 1 298 ? 7.447 0.742 24.766 1.00 69.75 298 CYS A C 1
ATOM 2364 O O . CYS A 1 298 ? 7.944 0.179 23.798 1.00 69.75 298 CYS A O 1
ATOM 2366 N N . LYS A 1 299 ? 6.369 0.221 25.378 1.00 59.03 299 LYS A N 1
ATOM 2367 C CA . LYS A 1 299 ? 5.628 -0.968 24.877 1.00 59.03 299 LYS A CA 1
ATOM 2368 C C . LYS A 1 299 ? 4.970 -0.738 23.493 1.00 59.03 299 LYS A C 1
ATOM 2370 O O . LYS A 1 299 ? 3.970 -1.368 23.165 1.00 59.03 299 LYS A O 1
ATOM 2375 N N . THR A 1 300 ? 5.452 0.235 22.732 1.00 53.81 300 THR A N 1
ATOM 2376 C CA . THR A 1 300 ? 4.869 0.755 21.508 1.00 53.81 300 THR A CA 1
ATOM 2377 C C . THR A 1 300 ? 5.200 -0.143 20.331 1.00 53.81 300 THR A C 1
ATOM 2379 O O . THR A 1 300 ? 6.338 -0.217 19.887 1.00 53.81 300 THR A O 1
ATOM 2382 N N . GLU A 1 301 ? 4.145 -0.801 19.863 1.00 62.72 301 GLU A N 1
ATOM 2383 C CA . GLU A 1 301 ? 3.793 -1.022 18.463 1.00 62.72 301 GLU A CA 1
ATOM 2384 C C . GLU A 1 301 ? 4.955 -1.364 17.518 1.00 62.72 301 GLU A C 1
ATOM 2386 O O . GLU A 1 301 ? 5.618 -0.497 16.947 1.00 62.72 301 GLU A O 1
ATOM 2391 N N . ASP A 1 302 ? 5.131 -2.669 17.298 1.00 68.00 302 ASP A N 1
ATOM 2392 C CA . ASP A 1 302 ? 6.158 -3.280 16.444 1.00 68.00 302 ASP A CA 1
ATOM 2393 C C . ASP A 1 302 ? 6.322 -2.637 15.049 1.00 68.00 302 ASP A C 1
ATOM 2395 O O . ASP A 1 302 ? 7.389 -2.763 14.448 1.00 68.00 302 ASP A O 1
ATOM 2399 N N . TYR A 1 303 ? 5.310 -1.925 14.533 1.00 75.44 303 TYR A N 1
ATOM 2400 C CA . TYR A 1 303 ? 5.360 -1.278 13.219 1.00 75.44 303 TYR A CA 1
ATOM 2401 C C . TYR A 1 303 ? 6.282 -0.047 13.146 1.00 75.44 303 TYR A C 1
ATOM 2403 O O . TYR A 1 303 ? 6.677 0.332 12.045 1.00 75.44 303 TYR A O 1
ATOM 2411 N N . LEU A 1 304 ? 6.655 0.585 14.271 1.00 82.25 304 LEU A N 1
ATOM 2412 C CA . LEU A 1 304 ? 7.578 1.737 14.273 1.00 82.25 304 LEU A CA 1
ATOM 2413 C C . LEU A 1 304 ? 9.054 1.319 14.249 1.00 82.25 304 LEU A C 1
ATOM 2415 O O . LEU A 1 304 ? 9.910 2.066 13.769 1.00 82.25 304 LEU A O 1
ATOM 2419 N N . VAL A 1 305 ? 9.357 0.119 14.749 1.00 85.62 305 VAL A N 1
ATOM 2420 C CA . VAL A 1 305 ? 10.721 -0.412 14.891 1.00 85.62 305 VAL A CA 1
ATOM 2421 C C . VAL A 1 305 ? 11.527 -0.362 13.581 1.00 85.62 305 VAL A C 1
ATOM 2423 O O . VAL A 1 305 ? 12.686 0.054 13.636 1.00 85.62 305 VAL A O 1
ATOM 2426 N N . PRO A 1 306 ? 10.964 -0.697 12.400 1.00 83.50 306 PRO A N 1
ATOM 2427 C CA . PRO A 1 306 ? 11.689 -0.598 11.137 1.00 83.50 306 PRO A CA 1
ATOM 2428 C C . PRO A 1 306 ? 12.194 0.812 10.822 1.00 83.50 306 PRO A C 1
ATOM 2430 O O . PRO A 1 306 ? 13.366 0.975 10.484 1.00 83.50 306 PRO A O 1
ATOM 2433 N N . LEU A 1 307 ? 11.341 1.829 10.993 1.00 84.75 307 LEU A N 1
ATOM 2434 C CA . LEU A 1 307 ? 11.703 3.231 10.760 1.00 84.75 307 LEU A CA 1
ATOM 2435 C C . LEU A 1 307 ? 12.788 3.694 11.735 1.00 84.75 307 LEU A C 1
ATOM 2437 O O . LEU A 1 307 ? 13.711 4.406 11.343 1.00 84.75 307 LEU A O 1
ATOM 2441 N N . ILE A 1 308 ? 12.719 3.253 12.993 1.00 90.88 308 ILE A N 1
ATOM 2442 C CA . ILE A 1 308 ? 13.735 3.588 13.995 1.00 90.88 308 ILE A CA 1
ATOM 2443 C C . ILE A 1 308 ? 15.086 2.954 13.634 1.00 90.88 308 ILE A C 1
ATOM 2445 O O . ILE A 1 308 ? 16.102 3.641 13.701 1.00 90.88 308 ILE A O 1
ATOM 2449 N N . ILE A 1 309 ? 15.112 1.689 13.194 1.00 89.94 309 ILE A N 1
ATOM 2450 C CA . ILE A 1 309 ? 16.346 0.997 12.777 1.00 89.94 309 ILE A CA 1
ATOM 2451 C C . ILE A 1 309 ? 17.036 1.744 11.635 1.00 89.94 309 ILE A C 1
ATOM 2453 O O . ILE A 1 309 ? 18.222 2.053 11.742 1.00 89.94 309 ILE A O 1
ATOM 2457 N N . VAL A 1 310 ? 16.308 2.063 10.559 1.00 85.06 310 VAL A N 1
ATOM 2458 C CA . VAL A 1 310 ? 16.904 2.740 9.393 1.00 85.06 310 VAL A CA 1
ATOM 2459 C C . VAL A 1 310 ? 17.329 4.173 9.713 1.00 85.06 310 VAL A C 1
ATOM 2461 O O . VAL A 1 310 ? 18.337 4.642 9.189 1.00 85.06 310 VAL A O 1
ATOM 2464 N N . THR A 1 311 ? 16.619 4.852 10.620 1.00 89.56 311 THR A N 1
ATOM 2465 C CA . THR A 1 311 ? 16.995 6.193 11.092 1.00 89.56 311 THR A CA 1
ATOM 2466 C C . THR A 1 311 ? 18.268 6.145 11.933 1.00 89.56 311 THR A C 1
ATOM 2468 O O . THR A 1 311 ? 19.197 6.900 11.660 1.00 89.56 311 THR A O 1
ATOM 2471 N N . LEU A 1 312 ? 18.353 5.231 12.908 1.00 94.31 312 LEU A N 1
ATOM 2472 C CA . LEU A 1 312 ? 19.554 5.036 13.728 1.00 94.31 312 LEU A CA 1
ATOM 2473 C C . LEU A 1 312 ? 20.763 4.658 12.870 1.00 94.31 312 LEU A C 1
ATOM 2475 O O . LEU A 1 312 ? 21.836 5.214 13.074 1.00 94.31 312 LEU A O 1
ATOM 2479 N N . TYR A 1 313 ? 20.580 3.780 11.880 1.00 91.00 313 TYR A N 1
ATOM 2480 C CA . TYR A 1 313 ? 21.636 3.434 10.927 1.00 91.00 313 TYR A CA 1
ATOM 2481 C C . TYR A 1 313 ? 22.095 4.649 10.104 1.00 91.00 313 TYR A C 1
ATOM 2483 O O . TYR A 1 313 ? 23.287 4.888 9.929 1.00 91.00 313 TYR A O 1
ATOM 2491 N N . GLY A 1 314 ? 21.163 5.484 9.638 1.00 87.06 314 GLY A N 1
ATOM 2492 C CA . GLY A 1 314 ? 21.510 6.741 8.972 1.00 87.06 314 GLY A CA 1
ATOM 2493 C C . GLY A 1 314 ? 22.320 7.686 9.869 1.00 87.06 314 GLY A C 1
ATOM 2494 O O . GLY A 1 314 ? 23.268 8.316 9.396 1.00 87.06 314 GLY A O 1
ATOM 2495 N N . ILE A 1 315 ? 21.989 7.749 11.164 1.00 91.75 315 ILE A N 1
ATOM 2496 C CA . ILE A 1 315 ? 22.722 8.545 12.157 1.00 91.75 315 ILE A CA 1
ATOM 2497 C C . ILE A 1 315 ? 24.138 7.996 12.359 1.00 91.75 315 ILE A C 1
ATOM 2499 O O . ILE A 1 315 ? 25.105 8.753 12.269 1.00 91.75 315 ILE A O 1
ATOM 2503 N N . THR A 1 316 ? 24.295 6.681 12.549 1.00 92.00 316 THR A N 1
ATOM 2504 C CA . THR A 1 316 ? 25.618 6.065 12.741 1.00 92.00 316 THR A CA 1
ATOM 2505 C C . THR A 1 316 ? 26.544 6.261 11.550 1.00 92.00 316 THR A C 1
ATOM 2507 O O . THR A 1 316 ? 27.745 6.425 11.754 1.00 92.00 316 THR A O 1
ATOM 2510 N N . GLN A 1 317 ? 26.023 6.290 10.324 1.00 87.88 317 GLN A N 1
ATOM 2511 C CA . GLN A 1 317 ? 26.838 6.531 9.131 1.00 87.88 317 GLN A CA 1
ATOM 2512 C C . GLN A 1 317 ? 27.325 7.980 9.006 1.00 87.88 317 GLN A C 1
ATOM 2514 O O . GLN A 1 317 ? 28.392 8.225 8.448 1.00 87.88 317 GLN A O 1
ATOM 2519 N N . LYS A 1 318 ? 26.544 8.950 9.493 1.00 88.56 318 LYS A N 1
ATOM 2520 C CA . LYS A 1 318 ? 26.742 10.375 9.176 1.00 88.56 318 LYS A CA 1
ATOM 2521 C C . LYS A 1 318 ? 27.292 11.206 10.325 1.00 88.56 318 LYS A C 1
ATOM 2523 O O . LYS A 1 318 ? 27.687 12.349 10.098 1.00 88.56 318 LYS A O 1
ATOM 2528 N N . THR A 1 319 ? 27.336 10.659 11.533 1.00 92.88 319 THR A N 1
ATOM 2529 C CA . THR A 1 319 ? 28.002 11.278 12.681 1.00 92.88 319 THR A CA 1
ATOM 2530 C C . THR A 1 319 ? 29.464 10.830 12.733 1.00 92.88 319 THR A C 1
ATOM 2532 O O . THR A 1 319 ? 29.738 9.638 12.873 1.00 92.88 319 THR A O 1
ATOM 2535 N N . LYS A 1 320 ? 30.409 11.774 12.616 1.00 88.12 320 LYS A N 1
ATOM 2536 C CA . LYS A 1 320 ? 31.853 11.468 12.634 1.00 88.12 320 LYS A CA 1
ATOM 2537 C C . LYS A 1 320 ? 32.393 11.201 14.038 1.00 88.12 320 LYS A C 1
ATOM 2539 O O . LYS A 1 320 ? 33.038 10.181 14.247 1.00 88.12 320 LYS A O 1
ATOM 2544 N N . ASP A 1 321 ? 32.136 12.116 14.971 1.00 86.62 321 ASP A N 1
ATOM 2545 C CA . ASP A 1 321 ? 32.518 11.982 16.379 1.00 86.62 321 ASP A CA 1
ATOM 2546 C C . ASP A 1 321 ? 31.358 11.368 17.162 1.00 86.62 321 ASP A C 1
ATOM 2548 O O . ASP A 1 321 ? 30.274 11.949 17.227 1.00 86.62 321 ASP A O 1
ATOM 2552 N N . LYS A 1 322 ? 31.597 10.188 17.736 1.00 89.12 322 LYS A N 1
ATOM 2553 C CA . LYS A 1 322 ? 30.612 9.444 18.522 1.00 89.12 322 LYS A CA 1
ATOM 2554 C C . LYS A 1 322 ? 31.083 9.179 19.955 1.00 89.12 322 LYS A C 1
ATOM 2556 O O . LYS A 1 322 ? 30.416 8.446 20.680 1.00 89.12 322 LYS A O 1
ATOM 2561 N N . ASP A 1 323 ? 32.201 9.768 20.383 1.00 83.31 323 ASP A N 1
ATOM 2562 C CA . ASP A 1 323 ? 32.871 9.430 21.651 1.00 83.31 323 ASP A CA 1
ATOM 2563 C C . ASP A 1 323 ? 32.008 9.749 22.882 1.00 83.31 323 ASP A C 1
ATOM 2565 O O . ASP A 1 323 ? 32.176 9.169 23.954 1.00 83.31 323 ASP A O 1
ATOM 2569 N N . HIS A 1 324 ? 31.042 10.650 22.712 1.00 86.75 324 HIS A N 1
ATOM 2570 C CA . HIS A 1 324 ? 30.148 11.131 23.761 1.00 86.75 324 HIS A CA 1
ATOM 2571 C C . HIS A 1 324 ? 28.808 10.383 23.822 1.00 86.75 324 HIS A C 1
ATOM 2573 O O . HIS A 1 324 ? 27.939 10.742 24.620 1.00 86.75 324 HIS A O 1
ATOM 2579 N N . TRP A 1 325 ? 28.601 9.363 22.984 1.00 93.44 325 TRP A N 1
ATOM 2580 C CA . TRP A 1 325 ? 27.362 8.591 23.010 1.00 93.44 325 TRP A CA 1
ATOM 2581 C C . TRP A 1 325 ? 27.242 7.791 24.312 1.00 93.44 325 TRP A C 1
ATOM 2583 O O . TRP A 1 325 ? 28.168 7.122 24.765 1.00 93.44 325 TRP A O 1
ATOM 2593 N N . SER A 1 326 ? 26.063 7.861 24.926 1.00 93.06 326 SER A N 1
ATOM 2594 C CA . SER A 1 326 ? 25.769 7.228 26.211 1.00 93.06 326 SER A CA 1
ATOM 2595 C C . SER A 1 326 ? 25.831 5.700 26.122 1.00 93.06 326 SER A C 1
ATOM 2597 O O . SER A 1 326 ? 25.053 5.079 25.395 1.00 93.06 326 SER A O 1
ATOM 2599 N N . ASN A 1 327 ? 26.680 5.074 26.947 1.00 93.19 327 ASN A N 1
ATOM 2600 C CA . ASN A 1 327 ? 26.724 3.611 27.093 1.00 93.19 327 ASN A CA 1
ATOM 2601 C C . ASN A 1 327 ? 25.352 3.014 27.450 1.00 93.19 327 ASN A C 1
ATOM 2603 O O . ASN A 1 327 ? 25.011 1.935 26.973 1.00 93.19 327 ASN A O 1
ATOM 2607 N N . SER A 1 328 ? 24.539 3.726 28.244 1.00 93.56 328 SER A N 1
ATOM 2608 C CA . SER A 1 328 ? 23.189 3.267 28.593 1.00 93.56 328 SER A CA 1
ATOM 2609 C C . SER A 1 328 ? 22.265 3.222 27.377 1.00 93.56 328 SER A C 1
ATOM 2611 O O . SER A 1 328 ? 21.422 2.332 27.274 1.00 93.56 328 SER A O 1
ATOM 2613 N N . ASP A 1 329 ? 22.406 4.167 26.449 1.00 94.00 329 ASP A N 1
ATOM 2614 C CA . ASP A 1 329 ? 21.573 4.198 25.251 1.00 94.00 329 ASP A CA 1
ATOM 2615 C C . ASP A 1 329 ? 22.060 3.178 24.222 1.00 94.00 329 ASP A C 1
ATOM 2617 O O . ASP A 1 329 ? 21.234 2.470 23.651 1.00 94.00 329 ASP A O 1
ATOM 2621 N N . LEU A 1 330 ? 23.376 2.980 24.091 1.00 95.25 330 LEU A N 1
ATOM 2622 C CA . LEU A 1 330 ? 23.960 1.880 23.313 1.00 95.25 330 LEU A CA 1
ATOM 2623 C C . LEU A 1 330 ? 23.477 0.503 23.797 1.00 95.25 330 LEU A C 1
ATOM 2625 O O . LEU A 1 330 ? 23.086 -0.334 22.980 1.00 95.25 330 LEU A O 1
ATOM 2629 N N . GLU A 1 331 ? 23.439 0.276 25.114 1.00 95.00 331 GLU A N 1
ATOM 2630 C CA . GLU A 1 331 ? 22.901 -0.951 25.712 1.00 95.00 331 GLU A CA 1
ATOM 2631 C C . GLU A 1 331 ? 21.429 -1.158 25.329 1.00 95.00 331 GLU A C 1
ATOM 2633 O O . GLU A 1 331 ? 21.043 -2.235 24.864 1.00 95.00 331 GLU A O 1
ATOM 2638 N N . LYS A 1 332 ? 20.595 -0.118 25.473 1.00 94.25 332 LYS A N 1
ATOM 2639 C CA . LYS A 1 332 ? 19.170 -0.186 25.117 1.00 94.25 332 LYS A CA 1
ATOM 2640 C C . LYS A 1 332 ? 18.973 -0.419 23.621 1.00 94.25 332 LYS A C 1
ATOM 2642 O O . LYS A 1 332 ? 18.091 -1.201 23.270 1.00 94.25 332 LYS A O 1
ATOM 2647 N N . ILE A 1 333 ? 19.770 0.204 22.749 1.00 95.00 333 ILE A N 1
ATOM 2648 C CA . ILE A 1 333 ? 19.736 -0.064 21.304 1.00 95.00 333 ILE A CA 1
ATOM 2649 C C . ILE A 1 333 ? 20.024 -1.547 21.075 1.00 95.00 333 ILE A C 1
ATOM 2651 O O . ILE A 1 333 ? 19.187 -2.244 20.506 1.00 95.00 333 ILE A O 1
ATOM 2655 N N . CYS A 1 334 ? 21.138 -2.073 21.593 1.00 95.31 334 CYS A N 1
ATOM 2656 C CA . CYS A 1 334 ? 21.492 -3.485 21.428 1.00 95.31 334 CYS A CA 1
ATOM 2657 C C . CYS A 1 334 ? 20.370 -4.415 21.914 1.00 95.31 334 CYS A C 1
ATOM 2659 O O . CYS A 1 334 ? 19.975 -5.335 21.195 1.00 95.31 334 CYS A O 1
ATOM 2661 N N . LYS A 1 335 ? 19.790 -4.132 23.086 1.00 93.31 335 LYS A N 1
ATOM 2662 C CA . LYS A 1 335 ? 18.700 -4.914 23.686 1.00 93.31 335 LYS A CA 1
ATOM 2663 C C . LYS A 1 335 ? 17.459 -5.022 22.794 1.00 93.31 335 LYS A C 1
ATOM 2665 O O . LYS A 1 335 ? 16.817 -6.069 22.804 1.00 93.31 335 LYS A O 1
ATOM 2670 N N . HIS A 1 336 ? 17.125 -3.982 22.027 1.00 91.25 336 HIS A N 1
ATOM 2671 C CA . HIS A 1 336 ? 15.961 -3.989 21.131 1.00 91.25 336 HIS A CA 1
ATOM 2672 C C . HIS A 1 336 ? 16.304 -4.464 19.712 1.00 91.25 336 HIS A C 1
ATOM 2674 O O . HIS A 1 336 ? 15.490 -5.136 19.077 1.00 91.25 336 HIS A O 1
ATOM 2680 N N . ILE A 1 337 ? 17.509 -4.174 19.212 1.00 92.62 337 ILE A N 1
ATOM 2681 C CA . ILE A 1 337 ? 17.896 -4.482 17.828 1.00 92.62 337 ILE A CA 1
ATOM 2682 C C . ILE A 1 337 ? 18.376 -5.929 17.661 1.00 92.62 337 ILE A C 1
ATOM 2684 O O . ILE A 1 337 ? 18.045 -6.557 16.654 1.00 92.62 337 ILE A O 1
ATOM 2688 N N . VAL A 1 338 ? 19.076 -6.515 18.642 1.00 93.75 338 VAL A N 1
ATOM 2689 C CA . VAL A 1 338 ? 19.527 -7.919 18.554 1.00 93.75 338 VAL A CA 1
ATOM 2690 C C . VAL A 1 338 ? 18.347 -8.881 18.328 1.00 93.75 338 VAL A C 1
ATOM 2692 O O . VAL A 1 338 ? 18.415 -9.657 17.372 1.00 93.75 338 VAL A O 1
ATOM 2695 N N . PRO A 1 339 ? 17.222 -8.808 19.070 1.00 90.88 339 PRO A N 1
ATOM 2696 C CA . PRO A 1 339 ? 16.043 -9.625 18.773 1.00 90.88 339 PRO A CA 1
ATOM 2697 C C . PRO A 1 339 ? 15.485 -9.424 17.356 1.00 90.88 339 PRO A C 1
ATOM 2699 O O . PRO A 1 339 ? 15.037 -10.387 16.735 1.00 90.88 339 PRO A O 1
ATOM 2702 N N . CYS A 1 340 ? 15.551 -8.205 16.805 1.00 87.12 340 CYS A N 1
ATOM 2703 C CA . CYS A 1 340 ? 15.057 -7.899 15.458 1.00 87.12 340 CYS A CA 1
ATOM 2704 C C . CYS A 1 340 ? 15.838 -8.633 14.360 1.00 87.12 340 CYS A C 1
ATOM 2706 O O . CYS A 1 340 ? 15.244 -9.049 13.367 1.00 87.12 340 CYS A O 1
ATOM 2708 N N . THR A 1 341 ? 17.141 -8.867 14.554 1.00 86.56 341 THR A N 1
ATOM 2709 C CA . THR A 1 341 ? 17.958 -9.654 13.607 1.00 86.56 341 THR A CA 1
ATOM 2710 C C . THR A 1 341 ? 17.506 -11.116 13.506 1.00 86.56 341 THR A C 1
ATOM 2712 O O . THR A 1 341 ? 17.670 -11.756 12.468 1.00 86.56 341 THR A O 1
ATOM 2715 N N . GLN A 1 342 ? 16.884 -11.638 14.567 1.00 83.62 342 GLN A N 1
ATOM 2716 C CA . GLN A 1 342 ? 16.520 -13.051 14.719 1.00 83.62 342 GLN A CA 1
ATOM 2717 C C . GLN A 1 342 ? 15.007 -13.294 14.646 1.00 83.62 342 GLN A C 1
ATOM 2719 O O . GLN A 1 342 ? 14.558 -14.442 14.639 1.00 83.62 342 GLN A O 1
ATOM 2724 N N . ARG A 1 343 ? 14.200 -12.230 14.581 1.00 80.06 343 ARG A N 1
ATOM 2725 C CA . ARG A 1 343 ? 12.740 -12.319 14.602 1.00 80.06 343 ARG A CA 1
ATOM 2726 C C . ARG A 1 343 ? 12.213 -13.020 13.346 1.00 80.06 343 ARG A C 1
ATOM 2728 O O . ARG A 1 343 ? 12.541 -12.659 12.211 1.00 80.06 343 ARG A O 1
ATOM 2735 N N . LYS A 1 344 ? 11.376 -14.042 13.549 1.00 73.31 344 LYS A N 1
ATOM 2736 C CA . LYS A 1 344 ? 10.618 -14.680 12.462 1.00 73.31 344 LYS A CA 1
ATOM 2737 C C . LYS A 1 344 ? 9.595 -13.689 11.896 1.00 73.31 344 LYS A C 1
ATOM 2739 O O . LYS A 1 344 ? 8.977 -12.954 12.660 1.00 73.31 344 LYS A O 1
ATOM 2744 N N . GLY A 1 345 ? 9.449 -13.667 10.571 1.00 63.56 345 GLY A N 1
ATOM 2745 C CA . GLY A 1 345 ? 8.538 -12.764 9.853 1.00 63.56 345 GLY A CA 1
ATOM 2746 C C . GLY A 1 345 ? 9.104 -11.377 9.515 1.00 63.56 345 GLY A C 1
ATOM 2747 O O . GLY A 1 345 ? 8.500 -10.669 8.721 1.00 63.56 345 GLY A O 1
ATOM 2748 N N . TYR A 1 346 ? 10.267 -10.978 10.050 1.00 69.38 346 TYR A N 1
ATOM 2749 C CA . TYR A 1 346 ? 10.901 -9.714 9.642 1.00 69.38 346 TYR A CA 1
ATOM 2750 C C . TYR A 1 346 ? 11.504 -9.818 8.225 1.00 69.38 346 TYR A C 1
ATOM 2752 O O . TYR A 1 346 ? 12.209 -10.805 7.967 1.00 69.38 346 TYR A O 1
ATO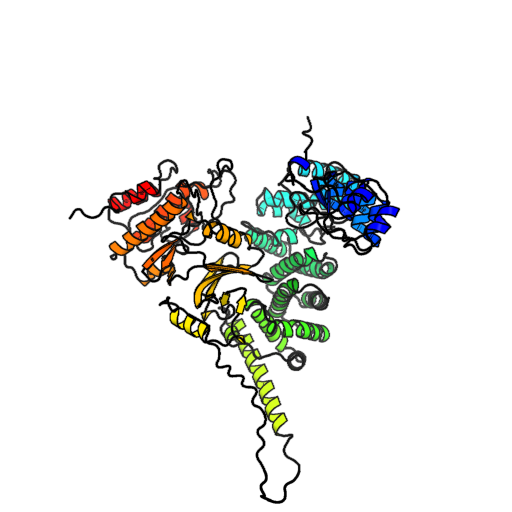M 2760 N N . PRO A 1 347 ? 11.285 -8.815 7.340 1.00 63.09 347 PRO A N 1
ATOM 2761 C CA . PRO A 1 347 ? 11.883 -8.762 6.005 1.00 63.09 347 PRO A CA 1
ATOM 2762 C C . PRO A 1 347 ? 13.411 -8.821 6.037 1.00 63.09 347 PRO A C 1
ATOM 2764 O O . PRO A 1 347 ? 14.049 -8.432 7.021 1.00 63.09 347 PRO A O 1
ATOM 2767 N N . TYR A 1 348 ? 14.008 -9.283 4.941 1.00 67.12 348 TYR A N 1
ATOM 2768 C CA . TYR A 1 348 ? 15.456 -9.457 4.850 1.00 67.12 348 TYR A CA 1
ATOM 2769 C C . TYR A 1 348 ? 16.200 -8.125 4.902 1.00 67.12 348 TYR A C 1
ATOM 2771 O O . TYR A 1 348 ? 17.192 -7.989 5.611 1.00 67.12 348 TYR A O 1
ATOM 2779 N N . GLU A 1 349 ? 15.645 -7.123 4.227 1.00 65.56 349 GLU A N 1
ATOM 2780 C CA . GLU A 1 349 ? 16.070 -5.727 4.219 1.00 65.56 349 GLU A CA 1
ATOM 2781 C C . GLU A 1 349 ? 16.148 -5.179 5.646 1.00 65.56 349 GLU A C 1
ATOM 2783 O O . GLU A 1 349 ? 17.110 -4.527 6.038 1.00 65.56 349 GLU A O 1
ATOM 2788 N N . LEU A 1 350 ? 15.144 -5.482 6.466 1.00 77.56 350 LEU A N 1
ATOM 2789 C CA . LEU A 1 350 ? 15.107 -4.990 7.833 1.00 77.56 350 LEU A CA 1
ATOM 2790 C C . LEU A 1 350 ? 16.165 -5.670 8.709 1.00 77.56 350 LEU A C 1
ATOM 2792 O O . LEU A 1 350 ? 16.840 -5.008 9.498 1.00 77.56 350 LEU A O 1
ATOM 2796 N N . LYS A 1 351 ? 16.344 -6.987 8.555 1.00 82.62 351 LYS A N 1
ATOM 2797 C CA . LYS A 1 351 ? 17.415 -7.725 9.240 1.00 82.62 351 LYS A CA 1
ATOM 2798 C C . LYS A 1 351 ? 18.790 -7.220 8.817 1.00 82.62 351 LYS A C 1
ATOM 2800 O O . LYS A 1 351 ? 19.663 -7.071 9.666 1.00 82.62 351 LYS A O 1
ATOM 2805 N N . MET A 1 352 ? 18.962 -6.919 7.534 1.00 83.31 352 MET A N 1
ATOM 2806 C CA . MET A 1 352 ? 20.165 -6.322 6.967 1.00 83.31 352 MET A CA 1
ATOM 2807 C C . MET A 1 352 ? 20.493 -4.989 7.647 1.00 83.31 352 MET A C 1
ATOM 2809 O O . MET A 1 352 ? 21.578 -4.871 8.209 1.00 83.31 352 MET A O 1
ATOM 2813 N N . TYR A 1 353 ? 19.550 -4.043 7.711 1.00 83.56 353 TYR A N 1
ATOM 2814 C CA . TYR A 1 353 ? 19.771 -2.769 8.406 1.00 83.56 353 TYR A CA 1
ATOM 2815 C C . TYR A 1 353 ? 20.019 -2.944 9.908 1.00 83.56 353 TYR A C 1
ATOM 2817 O O . TYR A 1 353 ? 20.835 -2.225 10.478 1.00 83.56 353 TYR A O 1
ATOM 2825 N N . ALA A 1 354 ? 19.374 -3.919 10.555 1.00 90.81 354 ALA A N 1
ATOM 2826 C CA . ALA A 1 354 ? 19.636 -4.232 11.957 1.00 90.81 354 ALA A CA 1
ATOM 2827 C C . ALA A 1 354 ? 21.073 -4.746 12.173 1.00 90.81 354 ALA A C 1
ATOM 2829 O O . ALA A 1 354 ? 21.757 -4.277 13.081 1.00 90.81 354 ALA A O 1
ATOM 2830 N N . TYR A 1 355 ? 21.566 -5.659 11.328 1.00 92.56 355 TYR A N 1
ATOM 2831 C CA . TYR A 1 355 ? 22.963 -6.106 11.378 1.00 92.56 355 TYR A CA 1
ATOM 2832 C C . TYR A 1 355 ? 23.947 -4.991 11.007 1.00 92.56 355 TYR A C 1
ATOM 2834 O O . TYR A 1 355 ? 25.001 -4.899 11.627 1.00 92.56 355 TYR A O 1
ATOM 2842 N N . ALA A 1 356 ? 23.612 -4.141 10.036 1.00 89.25 356 ALA A N 1
ATOM 2843 C CA . ALA A 1 356 ? 24.441 -3.014 9.616 1.00 89.25 356 ALA A CA 1
ATOM 2844 C C . ALA A 1 356 ? 24.598 -1.979 10.737 1.00 89.25 356 ALA A C 1
ATOM 2846 O O . ALA A 1 356 ? 25.710 -1.557 11.045 1.00 89.25 356 ALA A O 1
ATOM 2847 N N . LEU A 1 357 ? 23.495 -1.651 11.416 1.00 93.94 357 LEU A N 1
ATOM 2848 C CA . LEU A 1 357 ? 23.501 -0.811 12.609 1.00 93.94 357 LEU A CA 1
ATOM 2849 C C . LEU A 1 357 ? 24.386 -1.416 13.703 1.00 93.94 357 LEU A C 1
ATOM 2851 O O . LEU A 1 357 ? 25.241 -0.732 14.252 1.00 93.94 357 LEU A O 1
ATOM 2855 N N . LEU A 1 358 ? 24.234 -2.711 13.995 1.00 95.31 358 LEU A N 1
ATOM 2856 C CA . LEU A 1 358 ? 25.085 -3.385 14.980 1.00 95.31 358 LEU A CA 1
ATOM 2857 C C . LEU A 1 358 ? 26.560 -3.424 14.554 1.00 95.31 358 LEU A C 1
ATOM 2859 O O . LEU A 1 358 ? 27.422 -3.364 15.424 1.00 95.31 358 LEU A O 1
ATOM 2863 N N . ALA A 1 359 ? 26.861 -3.492 13.254 1.00 93.06 359 ALA A N 1
ATOM 2864 C CA . ALA A 1 359 ? 28.227 -3.434 12.736 1.00 93.06 359 ALA A CA 1
ATOM 2865 C C . ALA A 1 359 ? 28.865 -2.058 12.976 1.00 93.06 359 ALA A C 1
ATOM 2867 O O . ALA A 1 359 ? 29.995 -1.997 13.455 1.00 93.06 359 ALA A O 1
ATOM 2868 N N . ASP A 1 360 ? 28.135 -0.966 12.728 1.00 91.50 360 ASP A N 1
ATOM 2869 C CA . ASP A 1 360 ? 28.617 0.387 13.034 1.00 91.50 360 ASP A CA 1
ATOM 2870 C C . ASP A 1 360 ? 28.816 0.608 14.532 1.00 91.50 360 ASP A C 1
ATOM 2872 O O . ASP A 1 360 ? 29.753 1.287 14.943 1.00 91.50 360 ASP A O 1
ATOM 2876 N N . LEU A 1 361 ? 27.921 0.060 15.356 1.00 93.69 361 LEU A N 1
ATOM 2877 C CA . LEU A 1 361 ? 28.020 0.161 16.809 1.00 93.69 361 LEU A CA 1
ATOM 2878 C C . LEU A 1 361 ? 29.106 -0.760 17.379 1.00 93.69 361 LEU A C 1
ATOM 2880 O O . LEU A 1 361 ? 29.566 -0.549 18.497 1.00 93.69 361 LEU A O 1
ATOM 2884 N N . TYR A 1 362 ? 29.566 -1.760 16.627 1.00 92.25 362 TYR A N 1
ATOM 2885 C CA . TYR A 1 362 ? 30.606 -2.684 17.080 1.00 92.25 362 TYR A CA 1
ATOM 2886 C C . TYR A 1 362 ? 31.954 -1.987 17.337 1.00 92.25 362 TYR A C 1
ATOM 2888 O O . TYR A 1 362 ? 32.808 -2.534 18.031 1.00 92.25 362 TYR A O 1
ATOM 2896 N N . THR A 1 363 ? 32.157 -0.774 16.811 1.00 87.88 363 THR A N 1
ATOM 2897 C CA . THR A 1 363 ? 33.368 0.024 17.058 1.00 87.88 363 THR A CA 1
ATOM 2898 C C . THR A 1 363 ? 33.461 0.552 18.491 1.00 87.88 363 THR A C 1
ATOM 2900 O O . THR A 1 363 ? 34.546 0.935 18.923 1.00 87.88 363 THR A O 1
ATOM 2903 N N . PHE A 1 364 ? 32.354 0.583 19.238 1.00 91.75 364 PHE A N 1
ATOM 2904 C CA . PHE A 1 364 ? 32.333 1.014 20.634 1.00 91.75 364 PHE A CA 1
ATOM 2905 C C . PHE A 1 364 ? 32.780 -0.121 21.553 1.00 91.75 364 PHE A C 1
ATOM 2907 O O . PHE A 1 364 ? 32.285 -1.240 21.453 1.00 91.75 364 PHE A O 1
ATOM 2914 N N . SER A 1 365 ? 33.663 0.173 22.508 1.00 90.38 365 SER A N 1
ATOM 2915 C CA . SER A 1 365 ? 34.265 -0.843 23.383 1.00 90.38 365 SER A CA 1
ATOM 2916 C C . SER A 1 365 ? 33.257 -1.632 24.232 1.00 90.38 365 SER A C 1
ATOM 2918 O O . SER A 1 365 ? 33.514 -2.791 24.540 1.00 90.38 365 SER A O 1
ATOM 2920 N N . CYS A 1 366 ? 32.108 -1.043 24.581 1.00 91.19 366 CYS A N 1
ATOM 2921 C CA . CYS A 1 366 ? 31.060 -1.674 25.392 1.00 91.19 366 CYS A CA 1
ATOM 2922 C C . CYS A 1 366 ? 30.110 -2.593 24.595 1.00 91.19 366 CYS A C 1
ATOM 2924 O O . CYS A 1 366 ? 29.501 -3.504 25.156 1.00 91.19 366 CYS A O 1
ATOM 2926 N N . VAL A 1 367 ? 29.975 -2.378 23.284 1.00 94.06 367 VAL A N 1
ATOM 2927 C CA . VAL A 1 367 ? 28.963 -3.044 22.446 1.00 94.06 367 VAL A CA 1
ATOM 2928 C C . VAL A 1 367 ? 29.226 -4.542 22.226 1.00 94.06 367 VAL A C 1
ATOM 2930 O O . VAL A 1 367 ? 28.260 -5.311 22.290 1.00 94.06 367 VAL A O 1
ATOM 2933 N N . PRO A 1 368 ? 30.474 -5.016 22.022 1.00 92.94 368 PRO A N 1
ATOM 2934 C CA . PRO A 1 368 ? 30.756 -6.445 21.894 1.00 92.94 368 PRO A CA 1
ATOM 2935 C C . PRO A 1 368 ? 30.262 -7.286 23.080 1.00 92.94 368 PRO A C 1
ATOM 2937 O O . PRO A 1 368 ? 29.748 -8.388 22.867 1.00 92.94 368 PRO A O 1
ATOM 2940 N N . ASP A 1 369 ? 30.359 -6.764 24.306 1.00 89.94 369 ASP A N 1
ATOM 2941 C CA . ASP A 1 369 ? 29.888 -7.449 25.516 1.00 89.94 369 ASP A CA 1
ATOM 2942 C C . ASP A 1 369 ? 28.356 -7.523 25.552 1.00 89.94 369 ASP A C 1
ATOM 2944 O O . ASP A 1 369 ? 27.788 -8.595 25.791 1.00 89.94 369 ASP A O 1
ATOM 2948 N N . TYR A 1 370 ? 27.667 -6.422 25.223 1.00 92.88 370 TYR A N 1
ATOM 2949 C CA . TYR A 1 370 ? 26.204 -6.394 25.133 1.00 92.88 370 TYR A CA 1
ATOM 2950 C C . TYR A 1 370 ? 25.684 -7.394 24.102 1.00 92.88 370 TYR A C 1
ATOM 2952 O O . TYR A 1 370 ? 24.857 -8.248 24.422 1.00 92.88 370 TYR A O 1
ATOM 2960 N N . ILE A 1 371 ? 26.205 -7.338 22.878 1.00 92.81 371 ILE A N 1
ATOM 2961 C CA . ILE A 1 371 ? 25.808 -8.216 21.774 1.00 92.81 371 ILE A CA 1
ATOM 2962 C C . ILE A 1 371 ? 26.052 -9.694 22.116 1.00 92.81 371 ILE A C 1
ATOM 2964 O O . ILE A 1 371 ? 25.211 -10.547 21.811 1.00 92.81 371 ILE A O 1
ATOM 2968 N N . SER A 1 372 ? 27.171 -9.995 22.784 1.00 88.38 372 SER A N 1
ATOM 2969 C CA . SER A 1 372 ? 27.499 -11.350 23.239 1.00 88.38 372 SER A CA 1
ATOM 2970 C C . SER A 1 372 ? 26.520 -11.842 24.303 1.00 88.38 372 SER A C 1
ATOM 2972 O O . SER A 1 372 ? 25.990 -12.947 24.181 1.00 88.38 372 SER A O 1
ATOM 2974 N N . SER A 1 373 ? 26.222 -11.013 25.308 1.00 90.88 373 SER A N 1
ATOM 2975 C CA . SER A 1 373 ? 25.268 -11.347 26.377 1.00 90.88 373 SER A CA 1
ATOM 2976 C C . SER A 1 373 ? 23.838 -11.560 25.865 1.00 90.88 373 SER A C 1
ATOM 2978 O O . SER A 1 373 ? 23.107 -12.396 26.392 1.00 90.88 373 SER A O 1
ATOM 2980 N N . LEU A 1 374 ? 23.457 -10.847 24.800 1.00 92.56 374 LEU A N 1
ATOM 2981 C CA . LEU A 1 374 ? 22.150 -10.946 24.147 1.00 92.56 374 LEU A CA 1
ATOM 2982 C C . LEU A 1 374 ? 22.072 -12.090 23.123 1.00 92.56 374 LEU A C 1
ATOM 2984 O O . LEU A 1 374 ? 21.001 -12.351 22.580 1.00 92.56 374 LEU A O 1
ATOM 2988 N N . GLY A 1 375 ? 23.185 -12.779 22.854 1.00 89.06 375 GLY A N 1
ATOM 2989 C CA . GLY A 1 375 ? 23.215 -13.959 21.996 1.00 89.06 375 GLY A CA 1
ATOM 2990 C C . GLY A 1 375 ? 23.048 -13.659 20.505 1.00 89.06 375 GLY A C 1
ATOM 2991 O O . GLY A 1 375 ? 22.334 -14.387 19.811 1.00 89.06 375 GLY A O 1
ATOM 2992 N N . LEU A 1 376 ? 23.698 -12.615 19.976 1.00 91.25 376 LEU A N 1
ATOM 2993 C CA . LEU A 1 376 ? 23.678 -12.362 18.532 1.00 91.25 376 LEU A CA 1
ATOM 2994 C C . LEU A 1 376 ? 24.232 -13.563 17.744 1.00 91.25 376 LEU A C 1
ATOM 2996 O O . LEU A 1 376 ? 25.292 -14.134 18.037 1.00 91.25 376 LEU A O 1
ATOM 3000 N N . THR A 1 377 ? 23.481 -13.971 16.726 1.00 86.81 377 THR A N 1
ATOM 3001 C CA . THR A 1 377 ? 23.874 -15.031 15.798 1.00 86.81 377 THR A CA 1
ATOM 3002 C C . THR A 1 377 ? 24.800 -14.483 14.709 1.00 86.81 377 THR A C 1
ATOM 3004 O O . THR A 1 377 ? 24.743 -13.288 14.410 1.00 86.81 377 THR A O 1
ATOM 3007 N N . PRO A 1 378 ? 25.670 -15.323 14.112 1.00 87.06 378 PRO A N 1
ATOM 3008 C CA . PRO A 1 378 ? 26.514 -14.899 13.003 1.00 87.06 378 PRO A CA 1
ATOM 3009 C C . PRO A 1 378 ? 25.638 -14.381 11.867 1.00 87.06 378 PRO A C 1
ATOM 3011 O O . PRO A 1 378 ? 24.501 -14.833 11.713 1.00 87.06 378 PRO A O 1
ATOM 3014 N N . VAL A 1 379 ? 26.171 -13.451 11.081 1.00 87.06 379 VAL A N 1
ATOM 3015 C CA . VAL A 1 379 ? 25.419 -12.847 9.980 1.00 87.06 379 VAL A CA 1
ATOM 3016 C C . VAL A 1 379 ? 25.064 -13.952 8.969 1.00 87.06 379 VAL A C 1
ATOM 3018 O O . VAL A 1 379 ? 25.979 -14.629 8.490 1.00 87.06 379 VAL A O 1
ATOM 3021 N N . PRO A 1 380 ? 23.772 -14.165 8.651 1.00 80.25 380 PRO A N 1
ATOM 3022 C CA . PRO A 1 380 ? 23.334 -15.131 7.646 1.00 80.25 380 PRO A CA 1
ATOM 3023 C C . PRO A 1 380 ? 24.087 -14.988 6.319 1.00 80.25 380 PRO A C 1
ATOM 3025 O O . PRO A 1 380 ? 24.278 -13.876 5.837 1.00 80.25 380 PRO A O 1
ATOM 3028 N N . GLU A 1 381 ? 24.472 -16.105 5.694 1.00 71.44 381 GLU A N 1
ATOM 3029 C CA . GLU A 1 381 ? 25.276 -16.089 4.458 1.00 71.44 381 GLU A CA 1
ATOM 3030 C C . GLU A 1 381 ? 24.627 -15.285 3.331 1.00 71.44 381 GLU A C 1
ATOM 3032 O O . GLU A 1 381 ? 25.313 -14.517 2.659 1.00 71.44 381 GLU A O 1
ATOM 3037 N N . GLY A 1 382 ? 23.305 -15.386 3.176 1.00 67.38 382 GLY A N 1
ATOM 3038 C CA . GLY A 1 382 ? 22.592 -14.599 2.175 1.00 67.38 382 GLY A CA 1
ATOM 3039 C C . GLY A 1 382 ? 22.738 -13.084 2.392 1.00 67.38 382 GLY A C 1
ATOM 3040 O O . GLY A 1 382 ? 22.816 -12.356 1.413 1.00 67.38 382 GLY A O 1
ATOM 3041 N N . LEU A 1 383 ? 22.885 -12.597 3.636 1.00 71.19 383 LEU A N 1
ATOM 3042 C CA . LEU A 1 383 ? 23.018 -11.168 3.948 1.00 71.19 383 LEU A CA 1
ATOM 3043 C C . LEU A 1 383 ? 24.407 -10.652 3.573 1.00 71.19 383 LEU A C 1
ATOM 3045 O O . LEU A 1 383 ? 24.563 -9.482 3.248 1.00 71.19 383 LEU A O 1
ATOM 3049 N N . LEU A 1 384 ? 25.410 -11.531 3.567 1.00 68.50 384 LEU A N 1
ATOM 3050 C CA . LEU A 1 384 ? 26.786 -11.201 3.184 1.00 68.50 384 LEU A CA 1
ATOM 3051 C C . LEU A 1 384 ? 26.961 -10.993 1.670 1.00 68.50 384 LEU A C 1
ATOM 3053 O O . LEU A 1 384 ? 28.006 -10.492 1.235 1.00 68.50 384 LEU A O 1
ATOM 3057 N N . ILE A 1 385 ? 25.973 -11.416 0.876 1.00 66.62 385 ILE A N 1
ATOM 3058 C CA . ILE A 1 385 ? 25.939 -11.288 -0.589 1.00 66.62 385 ILE A CA 1
ATOM 3059 C C . ILE A 1 385 ? 24.747 -10.460 -1.088 1.00 66.62 385 ILE A C 1
ATOM 3061 O O . ILE A 1 385 ? 24.628 -10.231 -2.289 1.00 66.62 385 ILE A O 1
ATOM 3065 N N . TRP A 1 386 ? 23.885 -9.995 -0.185 1.00 50.16 386 TRP A N 1
ATOM 3066 C CA . TRP A 1 386 ? 22.659 -9.278 -0.516 1.00 50.16 386 TRP A CA 1
ATOM 3067 C C . TRP A 1 386 ? 22.934 -7.822 -0.929 1.00 50.16 386 TRP A C 1
ATOM 3069 O O . TRP A 1 386 ? 23.756 -7.139 -0.320 1.00 50.16 386 TRP A O 1
ATOM 3079 N N . GLY A 1 387 ? 22.220 -7.341 -1.954 1.00 53.53 387 GLY A N 1
ATOM 3080 C CA . GLY A 1 387 ? 22.321 -5.967 -2.464 1.00 53.53 387 GLY A CA 1
ATOM 3081 C C . GLY A 1 387 ? 23.568 -5.684 -3.319 1.00 53.53 387 GLY A C 1
ATOM 3082 O O . GLY A 1 387 ? 24.415 -6.551 -3.534 1.00 53.53 387 GLY A O 1
ATOM 3083 N N . SER A 1 388 ? 23.681 -4.459 -3.837 1.00 52.06 388 SER A N 1
ATOM 3084 C CA . SER A 1 388 ? 24.822 -3.987 -4.648 1.00 52.06 388 SER A CA 1
ATOM 3085 C C . SER A 1 388 ? 25.807 -3.091 -3.881 1.00 52.06 388 SER A C 1
ATOM 3087 O O . SER A 1 388 ? 26.822 -2.695 -4.442 1.00 52.06 388 SER A O 1
ATOM 3089 N N . ASP A 1 389 ? 25.523 -2.766 -2.616 1.00 68.38 389 ASP A N 1
ATOM 3090 C CA . ASP A 1 389 ? 26.360 -1.899 -1.776 1.00 68.38 389 ASP A CA 1
ATOM 3091 C C . ASP A 1 389 ? 27.548 -2.685 -1.188 1.00 68.38 389 ASP A C 1
ATOM 3093 O O . ASP A 1 389 ? 27.396 -3.492 -0.266 1.00 68.38 389 ASP A O 1
ATOM 3097 N N . GLU A 1 390 ? 28.740 -2.486 -1.753 1.00 75.88 390 GLU A N 1
ATOM 3098 C CA . GLU A 1 390 ? 29.954 -3.196 -1.334 1.00 75.88 390 GLU A CA 1
ATOM 3099 C C . GLU A 1 390 ? 30.505 -2.732 0.024 1.00 75.88 390 GLU A C 1
ATOM 3101 O O . GLU A 1 390 ? 31.090 -3.546 0.743 1.00 75.88 390 GLU A O 1
ATOM 3106 N N . ASP A 1 391 ? 30.289 -1.472 0.421 1.00 74.56 391 ASP A N 1
ATOM 3107 C CA . ASP A 1 391 ? 30.724 -0.962 1.732 1.00 74.56 391 ASP A CA 1
ATOM 3108 C C . ASP A 1 391 ? 29.919 -1.624 2.856 1.00 74.56 391 ASP A C 1
ATOM 3110 O O . ASP A 1 391 ? 30.465 -2.154 3.830 1.00 74.56 391 ASP A O 1
ATOM 3114 N N . LEU A 1 392 ? 28.605 -1.707 2.657 1.00 77.81 392 LEU A N 1
ATOM 3115 C CA . LEU A 1 392 ? 27.708 -2.428 3.545 1.00 77.81 392 LEU A CA 1
ATOM 3116 C C . LEU A 1 392 ? 28.083 -3.916 3.655 1.00 77.81 392 LEU A C 1
ATOM 3118 O O . LEU A 1 392 ? 28.177 -4.451 4.763 1.00 77.81 392 LEU A O 1
ATOM 3122 N N . LYS A 1 393 ? 28.349 -4.598 2.532 1.00 77.06 393 LYS A N 1
ATOM 3123 C CA . LYS A 1 393 ? 28.792 -6.006 2.553 1.00 77.06 393 LYS A CA 1
ATOM 3124 C C . LYS A 1 393 ? 30.093 -6.181 3.327 1.00 77.06 393 LYS A C 1
ATOM 3126 O O . LYS A 1 393 ? 30.239 -7.168 4.054 1.00 77.06 393 LYS A O 1
ATOM 3131 N N . LEU A 1 394 ? 31.038 -5.254 3.179 1.00 82.94 394 LEU A N 1
ATOM 3132 C CA . LEU A 1 394 ? 32.306 -5.293 3.898 1.00 82.94 394 LEU A CA 1
ATOM 3133 C C . LEU A 1 394 ? 32.081 -5.206 5.413 1.00 82.94 394 LEU A C 1
ATOM 3135 O O . LEU A 1 394 ? 32.542 -6.096 6.133 1.00 82.94 394 LEU A O 1
ATOM 3139 N N . LYS A 1 395 ? 31.273 -4.242 5.875 1.00 85.25 395 LYS A N 1
ATOM 3140 C CA . LYS A 1 395 ? 30.882 -4.090 7.290 1.00 85.25 395 LYS A CA 1
ATOM 3141 C C . LYS A 1 395 ? 30.239 -5.354 7.856 1.00 85.25 395 LYS A C 1
ATOM 3143 O O . LYS A 1 395 ? 30.618 -5.826 8.929 1.00 85.25 395 LYS A O 1
ATOM 3148 N N . LEU A 1 396 ? 29.306 -5.956 7.118 1.00 86.94 396 LEU A N 1
ATOM 3149 C CA . LEU A 1 396 ? 28.646 -7.196 7.537 1.00 86.94 396 LEU A CA 1
ATOM 3150 C C . LEU A 1 396 ? 29.632 -8.372 7.633 1.00 86.94 396 LEU A C 1
ATOM 3152 O O . LEU A 1 396 ? 29.564 -9.169 8.573 1.00 86.94 396 LEU A O 1
ATOM 3156 N N . ARG A 1 397 ? 30.589 -8.477 6.701 1.00 86.94 397 ARG A N 1
ATOM 3157 C CA . ARG A 1 397 ? 31.653 -9.495 6.741 1.00 86.94 397 ARG A CA 1
ATOM 3158 C C . ARG A 1 397 ? 32.616 -9.274 7.907 1.00 86.94 397 ARG A C 1
ATOM 3160 O O . ARG A 1 397 ? 33.040 -10.259 8.513 1.00 86.94 397 ARG A O 1
ATOM 3167 N N . ASP A 1 398 ? 32.963 -8.029 8.221 1.00 88.38 398 ASP A N 1
ATOM 3168 C CA . ASP A 1 398 ? 33.818 -7.674 9.360 1.00 88.38 398 ASP A CA 1
ATOM 3169 C C . ASP A 1 398 ? 33.145 -8.009 10.697 1.00 88.38 398 ASP A C 1
ATOM 3171 O O . ASP A 1 398 ? 33.758 -8.665 11.550 1.00 88.38 398 ASP A O 1
ATOM 3175 N N . LEU A 1 399 ? 31.861 -7.667 10.849 1.00 91.12 399 LEU A N 1
ATOM 3176 C CA . LEU A 1 399 ? 31.059 -8.067 12.006 1.00 91.12 399 LEU A CA 1
ATOM 3177 C C . LEU A 1 399 ? 31.012 -9.596 12.126 1.00 91.12 399 LEU A C 1
ATOM 3179 O O . LEU A 1 399 ? 31.321 -10.147 13.182 1.00 91.12 399 LEU A O 1
ATOM 3183 N N . ASN A 1 400 ? 30.707 -10.305 11.035 1.00 91.50 400 ASN A N 1
ATOM 3184 C CA . ASN A 1 400 ? 30.643 -11.767 11.038 1.00 91.50 400 ASN A CA 1
ATOM 3185 C C . ASN A 1 400 ? 31.987 -12.416 11.416 1.00 91.50 400 ASN A C 1
ATOM 3187 O O . ASN A 1 400 ? 32.029 -13.369 12.196 1.00 91.50 400 ASN A O 1
ATOM 3191 N N . ARG A 1 401 ? 33.109 -11.889 10.904 1.00 89.19 401 ARG A N 1
ATOM 3192 C CA . ARG A 1 401 ? 34.458 -12.332 11.293 1.00 89.19 401 ARG A CA 1
ATOM 3193 C C . ARG A 1 401 ? 34.700 -12.127 12.788 1.00 89.19 401 ARG A C 1
ATOM 3195 O O . ARG A 1 401 ? 35.235 -13.024 13.439 1.00 89.19 401 ARG A O 1
ATOM 3202 N N . SER A 1 402 ? 34.279 -10.990 13.332 1.00 87.88 402 SER A N 1
ATOM 3203 C CA . SER A 1 402 ? 34.447 -10.650 14.749 1.00 87.88 402 SER A CA 1
ATOM 3204 C C . SER A 1 402 ? 33.627 -11.566 15.666 1.00 87.88 402 SER A C 1
ATOM 3206 O O . SER A 1 402 ? 34.178 -12.142 16.606 1.00 87.88 402 SER A O 1
ATOM 3208 N N . LEU A 1 403 ? 32.360 -11.821 15.321 1.00 87.12 403 LEU A N 1
ATOM 3209 C CA . LEU A 1 403 ? 31.482 -12.750 16.047 1.00 87.12 403 LEU A CA 1
ATOM 3210 C C . LEU A 1 403 ? 32.022 -14.190 16.041 1.00 87.12 403 LEU A C 1
ATOM 3212 O O . LEU A 1 403 ? 31.978 -14.890 17.057 1.00 87.12 403 LEU A O 1
ATOM 3216 N N . ASN A 1 404 ? 32.577 -14.644 14.913 1.00 84.88 404 ASN A N 1
ATOM 3217 C CA . ASN A 1 404 ? 33.168 -15.980 14.810 1.00 84.88 404 ASN A CA 1
ATOM 3218 C C . ASN A 1 404 ? 34.473 -16.113 15.613 1.00 84.88 404 ASN A C 1
ATOM 3220 O O . ASN A 1 404 ? 34.700 -17.155 16.233 1.00 84.88 404 ASN A O 1
ATOM 3224 N N . ARG A 1 405 ? 35.301 -15.058 15.673 1.00 82.56 405 ARG A N 1
ATOM 3225 C CA . ARG A 1 405 ? 36.505 -15.026 16.524 1.00 82.56 405 ARG A CA 1
ATOM 3226 C C . ARG A 1 405 ? 36.148 -15.155 18.001 1.00 82.56 405 ARG A C 1
ATOM 3228 O O . ARG A 1 405 ? 36.700 -16.028 18.666 1.00 82.56 405 ARG A O 1
ATOM 3235 N N . GLN A 1 406 ? 35.184 -14.379 18.496 1.00 72.44 406 GLN A N 1
ATOM 3236 C CA . GLN A 1 406 ? 34.743 -14.475 19.893 1.00 72.44 406 GLN A CA 1
ATOM 3237 C C . GLN A 1 406 ? 34.280 -15.895 20.246 1.00 72.44 406 GLN A C 1
ATOM 3239 O O . GLN A 1 406 ? 34.715 -16.460 21.246 1.00 72.44 406 GLN A O 1
ATOM 3244 N N . ARG A 1 407 ? 33.491 -16.539 19.376 1.00 71.19 407 ARG A N 1
ATOM 3245 C CA . ARG A 1 407 ? 33.039 -17.928 19.584 1.00 71.19 407 ARG A CA 1
ATOM 3246 C C . ARG A 1 407 ? 34.179 -18.946 19.619 1.00 71.19 407 ARG A C 1
ATOM 3248 O O . ARG A 1 407 ? 34.087 -19.913 20.372 1.00 71.19 407 ARG A O 1
ATOM 3255 N N . SER A 1 408 ? 35.233 -18.752 18.825 1.00 66.12 408 SER A N 1
ATOM 3256 C CA . SER A 1 408 ? 36.418 -19.621 18.871 1.00 66.12 408 SER A CA 1
ATOM 3257 C C . SER A 1 408 ? 37.197 -19.486 20.185 1.00 66.12 408 SER A C 1
ATOM 3259 O O . SER A 1 408 ? 37.582 -20.505 20.751 1.00 66.12 408 SER A O 1
ATOM 3261 N N . VAL A 1 409 ? 37.319 -18.267 20.726 1.00 61.59 409 VAL A N 1
ATOM 3262 C CA . VAL A 1 409 ? 37.975 -17.991 22.020 1.00 61.59 409 VAL A CA 1
ATOM 3263 C C . VAL A 1 409 ? 37.176 -18.572 23.194 1.00 61.59 409 VAL A C 1
ATOM 3265 O O . VAL A 1 409 ? 37.752 -19.150 24.115 1.00 61.59 409 VAL A O 1
ATOM 3268 N N . PHE A 1 410 ? 35.841 -18.500 23.148 1.00 56.78 410 PHE A N 1
ATOM 3269 C CA . PHE A 1 410 ? 34.985 -19.143 24.152 1.00 56.78 410 PHE A CA 1
ATOM 3270 C C . PHE A 1 410 ? 35.056 -20.677 24.102 1.00 56.78 410 PHE A C 1
ATOM 3272 O O . PHE A 1 410 ? 34.978 -21.317 25.150 1.00 56.78 410 PHE A O 1
ATOM 3279 N N . LYS A 1 411 ? 35.242 -21.278 22.916 1.00 55.97 411 LYS A N 1
ATOM 3280 C CA . LYS A 1 411 ? 35.443 -22.730 22.786 1.00 55.97 411 LYS A CA 1
ATOM 3281 C C . LYS A 1 411 ? 36.784 -23.178 23.371 1.00 55.97 411 LYS A C 1
ATOM 3283 O O . LYS A 1 411 ? 36.778 -24.126 24.151 1.00 55.97 411 LYS A O 1
ATOM 3288 N N . SER A 1 412 ? 37.884 -22.470 23.098 1.00 48.09 412 SER A N 1
ATOM 3289 C CA . SER A 1 412 ? 39.200 -22.810 23.665 1.00 48.09 412 SER A CA 1
ATOM 3290 C C . SER A 1 412 ? 39.253 -22.629 25.189 1.00 48.09 412 SER A C 1
ATOM 3292 O O . SER A 1 412 ? 39.741 -23.506 25.890 1.00 48.09 412 SER A O 1
ATOM 3294 N N . ALA A 1 413 ? 38.643 -21.569 25.737 1.00 44.81 413 ALA A N 1
ATOM 3295 C CA . ALA A 1 413 ? 38.585 -21.351 27.191 1.00 44.81 413 ALA A CA 1
ATOM 3296 C C . ALA A 1 413 ? 37.724 -22.395 27.944 1.00 44.81 413 ALA A C 1
ATOM 3298 O O . ALA A 1 413 ? 37.928 -22.650 29.134 1.00 44.81 413 ALA A O 1
ATOM 3299 N N . SER A 1 414 ? 36.752 -23.013 27.261 1.00 41.28 414 SER A N 1
ATOM 3300 C CA . SER A 1 414 ? 35.904 -24.072 27.829 1.00 41.28 414 SER A CA 1
ATOM 3301 C C . SER A 1 414 ? 36.525 -25.476 27.785 1.00 41.28 414 SER A C 1
ATOM 3303 O O . SER A 1 414 ? 36.060 -26.364 28.501 1.00 41.28 414 SER A O 1
ATOM 3305 N N . GLU A 1 415 ? 37.567 -25.682 26.974 1.00 41.03 415 GLU A N 1
ATOM 3306 C CA . GLU A 1 415 ? 38.324 -26.941 26.912 1.00 41.03 415 GLU A CA 1
ATOM 3307 C C . GLU A 1 415 ? 39.468 -26.960 27.942 1.00 41.03 415 GLU A C 1
ATOM 3309 O O . GLU A 1 415 ? 39.655 -27.974 28.612 1.00 41.03 415 GLU A O 1
ATOM 3314 N N . ASP A 1 416 ? 40.103 -25.814 28.214 1.00 38.84 416 ASP A N 1
ATOM 3315 C CA . ASP A 1 416 ? 41.179 -25.681 29.218 1.00 38.84 416 ASP A CA 1
ATOM 3316 C C . ASP A 1 416 ? 40.707 -25.784 30.688 1.00 38.84 416 ASP A C 1
ATOM 3318 O O . ASP A 1 416 ? 41.515 -25.808 31.615 1.00 38.84 416 ASP A O 1
ATOM 3322 N N . SER A 1 417 ? 39.395 -25.870 30.935 1.00 36.97 417 SER A N 1
ATOM 3323 C CA . SER A 1 417 ? 38.803 -25.972 32.281 1.00 36.97 417 SER A CA 1
ATOM 3324 C C . SER A 1 417 ? 38.323 -27.381 32.663 1.00 36.97 417 SER A C 1
ATOM 3326 O O . SER A 1 417 ? 37.712 -27.553 33.721 1.00 36.97 417 SER A O 1
ATOM 3328 N N . LYS A 1 418 ? 38.611 -28.411 31.848 1.00 36.22 418 LYS A N 1
ATOM 3329 C CA . LYS A 1 418 ? 38.247 -29.814 32.144 1.00 36.22 418 LYS A CA 1
ATOM 3330 C C . LYS A 1 418 ? 39.399 -30.772 32.432 1.00 36.22 418 LYS A C 1
ATOM 3332 O O . LYS A 1 418 ? 39.124 -31.905 32.824 1.00 36.22 418 LYS A O 1
ATOM 3337 N N . ASP A 1 419 ? 40.644 -30.320 32.370 1.00 31.53 419 ASP A N 1
ATOM 3338 C CA . ASP A 1 419 ? 41.798 -31.143 32.727 1.00 31.53 419 ASP A CA 1
ATOM 3339 C C . ASP A 1 419 ? 42.335 -30.758 34.103 1.00 31.53 419 ASP A C 1
ATOM 3341 O O . ASP A 1 419 ? 43.265 -29.970 34.224 1.00 31.53 419 ASP A O 1
ATOM 3345 N N . ASN A 1 420 ? 41.698 -31.293 35.152 1.00 27.78 420 ASN A N 1
ATOM 3346 C CA . ASN A 1 420 ? 42.337 -31.694 36.415 1.00 27.78 420 ASN A CA 1
ATOM 3347 C C . ASN A 1 420 ? 41.290 -32.268 37.390 1.00 27.78 420 ASN A C 1
ATOM 3349 O O . ASN A 1 420 ? 40.705 -31.528 38.173 1.00 27.78 420 ASN A O 1
ATOM 3353 N N . LEU A 1 421 ? 41.067 -33.590 37.367 1.00 28.58 421 LEU A N 1
ATOM 3354 C CA . LEU A 1 421 ? 41.173 -34.448 38.561 1.00 28.58 421 LEU A CA 1
ATOM 3355 C C . LEU A 1 421 ? 41.045 -35.952 38.211 1.00 28.58 421 LEU A C 1
ATOM 3357 O O . LEU A 1 421 ? 39.983 -36.452 37.849 1.00 28.58 421 LEU A O 1
ATOM 3361 N N . SER A 1 422 ? 42.184 -36.625 38.395 1.00 27.94 422 SER A N 1
ATOM 3362 C CA . SER A 1 422 ? 42.426 -38.003 38.860 1.00 27.94 422 SER A CA 1
ATOM 3363 C C . SER A 1 422 ? 41.915 -39.243 38.098 1.00 27.94 422 SER A C 1
ATOM 3365 O O . SER A 1 422 ? 40.772 -39.693 38.168 1.00 27.94 422 SER A O 1
ATOM 3367 N N . GLU A 1 423 ? 42.915 -39.935 37.548 1.00 28.02 423 GLU A N 1
ATOM 3368 C CA . GLU A 1 423 ? 42.984 -41.368 37.274 1.00 28.02 423 GLU A CA 1
ATOM 3369 C C . GLU A 1 423 ? 42.676 -42.280 38.489 1.00 28.02 423 GLU A C 1
ATOM 3371 O O . GLU A 1 423 ? 43.176 -42.077 39.594 1.00 28.02 423 GLU A O 1
ATOM 3376 N N . THR A 1 424 ? 41.974 -43.395 38.236 1.00 25.47 424 THR A N 1
ATOM 3377 C CA . THR A 1 424 ? 42.434 -44.800 38.406 1.00 25.47 424 THR A CA 1
ATOM 3378 C C . THR A 1 424 ? 41.380 -45.798 38.939 1.00 25.47 424 THR A C 1
ATOM 3380 O O . THR A 1 424 ? 40.697 -45.582 39.931 1.00 25.47 424 THR A O 1
ATOM 3383 N N . LYS A 1 425 ? 41.428 -46.996 38.321 1.00 26.70 425 LYS A N 1
ATOM 3384 C CA . LYS A 1 425 ? 41.058 -48.359 38.789 1.00 26.70 425 LYS A CA 1
ATOM 3385 C C . LYS A 1 425 ? 39.716 -49.001 38.361 1.00 26.70 425 LYS A C 1
ATOM 3387 O O . LYS A 1 425 ? 38.695 -48.929 39.024 1.00 26.70 425 LYS A O 1
ATOM 3392 N N . LYS A 1 426 ? 39.918 -49.930 37.409 1.00 25.67 426 LYS A N 1
ATOM 3393 C CA . LYS A 1 426 ? 39.585 -51.378 37.425 1.00 25.67 426 LYS A CA 1
ATOM 3394 C C . LYS A 1 426 ? 38.245 -51.872 36.844 1.00 25.67 426 LYS A C 1
ATOM 3396 O O . LYS A 1 426 ? 37.160 -51.701 37.378 1.00 25.67 426 LYS A O 1
ATOM 3401 N N . LYS A 1 427 ? 38.431 -52.696 35.800 1.00 29.27 427 LYS A N 1
ATOM 3402 C CA . LYS A 1 427 ? 37.537 -53.703 35.202 1.00 29.27 427 LYS A CA 1
ATOM 3403 C C . LYS A 1 427 ? 36.708 -54.502 36.225 1.00 29.27 427 LYS A C 1
ATOM 3405 O O . LYS A 1 427 ? 37.282 -55.130 37.111 1.00 29.27 427 LYS A O 1
ATOM 3410 N N . LYS A 1 428 ? 35.413 -54.692 35.932 1.00 24.45 428 LYS A N 1
ATOM 3411 C CA . LYS A 1 428 ? 34.673 -55.951 36.179 1.00 24.45 428 LYS A CA 1
ATOM 3412 C C . LYS A 1 428 ? 33.549 -56.141 35.146 1.00 24.45 428 LYS A C 1
ATOM 3414 O O . LYS A 1 428 ? 32.545 -55.443 35.154 1.00 24.45 428 LYS A O 1
ATOM 3419 N N . LYS A 1 429 ? 33.713 -57.137 34.266 1.00 28.06 429 LYS A N 1
ATOM 3420 C CA . LYS A 1 429 ? 32.634 -57.743 33.464 1.00 28.06 429 LYS A CA 1
ATOM 3421 C C . LYS A 1 429 ? 31.837 -58.704 34.359 1.00 28.06 429 LYS A C 1
ATOM 3423 O O . LYS A 1 429 ? 32.436 -59.641 34.879 1.00 28.06 429 LYS A O 1
ATOM 3428 N N . LYS A 1 430 ? 30.505 -58.572 34.427 1.00 25.45 430 LYS A N 1
ATOM 3429 C CA . LYS A 1 430 ? 29.572 -59.722 34.415 1.00 25.45 430 LYS A CA 1
ATOM 3430 C C . LYS A 1 430 ? 28.129 -59.297 34.089 1.00 25.45 430 LYS A C 1
ATOM 3432 O O . LYS A 1 430 ? 27.608 -58.322 34.606 1.00 25.45 430 LYS A O 1
ATOM 3437 N N . LYS A 1 431 ? 27.541 -60.084 33.184 1.00 26.08 431 LYS A N 1
ATOM 3438 C CA . LYS A 1 431 ? 26.203 -60.033 32.569 1.00 26.08 431 LYS A CA 1
ATOM 3439 C C . LYS A 1 431 ? 25.043 -59.984 33.581 1.00 26.08 431 LYS A C 1
ATOM 3441 O O . LYS A 1 431 ? 25.052 -60.791 34.506 1.00 26.08 431 LYS A O 1
ATOM 3446 N N . LYS A 1 432 ? 23.955 -59.266 33.247 1.00 23.91 432 LYS A N 1
ATOM 3447 C CA . LYS A 1 432 ? 22.583 -59.830 33.204 1.00 23.91 432 LYS A CA 1
ATOM 3448 C C . LYS A 1 432 ? 21.549 -58.894 32.540 1.00 23.91 432 LYS A C 1
ATOM 3450 O O . LYS A 1 432 ? 21.387 -57.754 32.936 1.00 23.91 432 LYS A O 1
ATOM 3455 N N . LYS A 1 433 ? 20.828 -59.495 31.582 1.00 23.03 433 LYS A N 1
ATOM 3456 C CA . LYS A 1 433 ? 19.469 -59.223 31.063 1.00 23.03 433 LYS A CA 1
ATOM 3457 C C . LYS A 1 433 ? 19.156 -57.862 30.411 1.00 23.03 433 LYS A C 1
ATOM 3459 O O . LYS A 1 433 ? 18.801 -56.892 31.062 1.00 23.03 433 LYS A O 1
ATOM 3464 N N . LYS A 1 434 ? 19.110 -57.908 29.070 1.00 29.56 434 LYS A N 1
ATOM 3465 C CA . LYS A 1 434 ? 18.321 -57.024 28.200 1.00 29.56 434 LYS A CA 1
ATOM 3466 C C . LYS A 1 434 ? 16.852 -57.002 28.659 1.00 29.56 434 LYS A C 1
ATOM 3468 O O . LYS A 1 434 ? 16.172 -58.022 28.566 1.00 29.56 434 LYS A O 1
ATOM 3473 N N . LYS A 1 435 ? 16.355 -55.835 29.066 1.00 25.34 435 LYS A N 1
ATOM 3474 C CA . LYS A 1 435 ? 14.970 -55.414 28.823 1.00 25.34 435 LYS A CA 1
ATOM 3475 C C . LYS A 1 435 ? 15.048 -54.172 27.940 1.00 25.34 435 LYS A C 1
ATOM 3477 O O . LYS A 1 435 ? 15.760 -53.230 28.264 1.00 25.34 435 LYS A O 1
ATOM 3482 N N . LYS A 1 436 ? 14.402 -54.265 26.777 1.00 33.69 436 LYS A N 1
ATOM 3483 C CA . LYS A 1 436 ? 14.304 -53.213 25.761 1.00 33.69 436 LYS A CA 1
ATOM 3484 C C . LYS A 1 436 ? 13.673 -51.958 26.385 1.00 33.69 436 LYS A C 1
ATOM 3486 O O . LYS A 1 436 ? 12.582 -52.096 26.937 1.00 33.69 436 LYS A O 1
ATOM 3491 N N . PRO A 1 437 ? 14.280 -50.766 26.278 1.00 26.94 437 PRO A N 1
ATOM 3492 C CA . PRO A 1 437 ? 13.537 -49.525 26.394 1.00 26.94 437 PRO A CA 1
ATOM 3493 C C . PRO A 1 437 ? 12.784 -49.296 25.083 1.00 26.94 437 PRO A C 1
ATOM 3495 O O . PRO A 1 437 ? 13.323 -49.504 23.997 1.00 26.94 437 PRO A O 1
ATOM 3498 N N . PHE A 1 438 ? 11.518 -48.931 25.229 1.00 24.23 438 PHE A N 1
ATOM 3499 C CA . PHE A 1 438 ? 10.614 -48.468 24.187 1.00 24.23 438 PHE A CA 1
ATOM 3500 C C . PHE A 1 438 ? 11.307 -47.500 23.217 1.00 24.23 438 PHE A C 1
ATOM 3502 O O . PHE A 1 438 ? 11.853 -46.484 23.639 1.00 24.23 438 PHE A O 1
ATOM 3509 N N . HIS A 1 439 ? 11.230 -47.800 21.922 1.00 26.11 439 HIS A N 1
ATOM 3510 C CA . HIS A 1 439 ? 11.368 -46.790 20.883 1.00 26.11 439 HIS A CA 1
ATOM 3511 C C . HIS A 1 439 ? 10.052 -46.004 20.828 1.00 26.11 439 HIS A C 1
ATOM 3513 O O . HIS A 1 439 ? 9.017 -46.624 20.573 1.00 26.11 439 HIS A O 1
ATOM 3519 N N . PRO A 1 440 ? 10.041 -44.673 20.988 1.00 31.34 440 PRO A N 1
ATOM 3520 C CA . PRO A 1 440 ? 9.109 -43.875 20.221 1.00 31.34 440 PRO A CA 1
ATOM 3521 C C . PRO A 1 440 ? 9.611 -43.951 18.778 1.00 31.34 440 PRO A C 1
ATOM 3523 O O . PRO A 1 440 ? 10.647 -43.389 18.428 1.00 31.34 440 PRO A O 1
ATOM 3526 N N . THR A 1 441 ? 8.936 -44.732 17.945 1.00 28.70 441 THR A N 1
ATOM 3527 C CA . THR A 1 441 ? 9.086 -44.641 16.495 1.00 28.70 441 THR A CA 1
ATOM 3528 C C . THR A 1 441 ? 8.591 -43.270 16.048 1.00 28.70 441 THR A C 1
ATOM 3530 O O . THR A 1 441 ? 7.424 -43.115 15.713 1.00 28.70 441 THR A O 1
ATOM 3533 N N . THR A 1 442 ? 9.473 -42.277 16.010 1.00 30.14 442 THR A N 1
ATOM 3534 C CA . THR A 1 442 ? 9.369 -41.209 15.015 1.00 30.14 442 THR A CA 1
ATOM 3535 C C . THR A 1 442 ? 10.165 -41.668 13.805 1.00 30.14 442 THR A C 1
ATOM 3537 O O . THR A 1 442 ? 11.329 -41.319 13.621 1.00 30.14 442 THR A O 1
ATOM 3540 N N . ASN A 1 443 ? 9.530 -42.508 12.985 1.00 34.91 443 ASN A N 1
ATOM 3541 C CA . ASN A 1 443 ? 9.847 -42.523 11.564 1.00 34.91 443 ASN A CA 1
ATOM 3542 C C . ASN A 1 443 ? 9.409 -41.156 11.029 1.00 34.91 443 ASN A C 1
ATOM 3544 O O . ASN A 1 443 ? 8.275 -40.983 10.602 1.00 34.91 443 ASN A O 1
ATOM 3548 N N . THR A 1 444 ? 10.292 -40.172 11.100 1.00 36.84 444 THR A N 1
ATOM 3549 C CA . THR A 1 444 ? 10.208 -38.989 10.252 1.00 36.84 444 THR A CA 1
ATOM 3550 C C . THR A 1 444 ? 11.448 -39.010 9.383 1.00 36.84 444 THR A C 1
ATOM 3552 O O . THR A 1 444 ? 12.412 -38.282 9.601 1.00 36.84 444 THR A O 1
ATOM 3555 N N . SER A 1 445 ? 11.422 -39.873 8.364 1.00 40.47 445 SER A N 1
ATOM 3556 C CA . SER A 1 445 ? 11.913 -39.415 7.067 1.00 40.47 445 SER A CA 1
ATOM 3557 C C . SER A 1 445 ? 11.307 -38.027 6.831 1.00 40.47 445 SER A C 1
ATOM 3559 O O . SER A 1 445 ? 10.112 -37.886 7.123 1.00 40.47 445 SER A O 1
ATOM 3561 N N . PRO A 1 446 ? 12.053 -37.021 6.342 1.00 44.94 446 PRO A N 1
ATOM 3562 C CA . PRO A 1 446 ? 11.428 -35.769 5.944 1.00 44.94 446 PRO A CA 1
ATOM 3563 C C . PRO A 1 446 ? 10.304 -36.157 4.989 1.00 44.94 446 PRO A C 1
ATOM 3565 O O . PRO A 1 446 ? 10.566 -36.832 3.988 1.00 44.94 446 PRO A O 1
ATOM 3568 N N . LEU A 1 447 ? 9.053 -35.871 5.350 1.00 51.28 447 LEU A N 1
ATOM 3569 C CA . LEU A 1 447 ? 7.945 -36.051 4.425 1.00 51.28 447 LEU A CA 1
ATOM 3570 C C . LEU A 1 447 ? 8.270 -35.119 3.263 1.00 51.28 447 LEU A C 1
ATOM 3572 O O . LEU A 1 447 ? 8.174 -33.902 3.400 1.00 51.28 447 LEU A O 1
ATOM 3576 N N . LYS A 1 448 ? 8.778 -35.684 2.161 1.00 64.94 448 LYS A N 1
ATOM 3577 C CA . LYS A 1 448 ? 9.047 -34.915 0.950 1.00 64.94 448 LYS A CA 1
ATOM 3578 C C . LYS A 1 448 ? 7.747 -34.218 0.584 1.00 64.94 448 LYS A C 1
ATOM 3580 O O . LYS A 1 448 ? 6.711 -34.885 0.503 1.00 64.94 448 LYS A O 1
ATOM 3585 N N . ARG A 1 449 ? 7.795 -32.895 0.395 1.00 83.88 449 ARG A N 1
ATOM 3586 C CA . ARG A 1 449 ? 6.619 -32.170 -0.084 1.00 83.88 449 ARG A CA 1
ATOM 3587 C C . ARG A 1 449 ? 6.202 -32.789 -1.406 1.00 83.88 449 ARG A C 1
ATOM 3589 O O . ARG A 1 449 ? 7.046 -33.180 -2.217 1.00 83.88 449 ARG A O 1
ATOM 3596 N N . LYS A 1 450 ? 4.893 -32.907 -1.600 1.00 87.19 450 LYS A N 1
ATOM 3597 C CA . LYS A 1 450 ? 4.357 -33.307 -2.892 1.00 87.19 450 LYS A CA 1
ATOM 3598 C C . LYS A 1 450 ? 4.820 -32.267 -3.910 1.00 87.19 450 LYS A C 1
ATOM 3600 O O . LYS A 1 450 ? 4.758 -31.076 -3.631 1.00 87.19 450 LYS A O 1
ATOM 3605 N N . TRP A 1 451 ? 5.337 -32.717 -5.044 1.00 93.19 451 TRP A N 1
ATOM 3606 C CA . TRP A 1 451 ? 5.790 -31.838 -6.114 1.00 93.19 451 TRP A CA 1
ATOM 3607 C C . TRP A 1 451 ? 5.445 -32.477 -7.452 1.00 93.19 451 TRP A C 1
ATOM 3609 O O . TRP A 1 451 ? 5.868 -33.597 -7.749 1.00 93.19 451 TRP A O 1
ATOM 3619 N N . HIS A 1 452 ? 4.633 -31.774 -8.233 1.00 93.62 452 HIS A N 1
ATOM 3620 C CA . HIS A 1 452 ? 4.321 -32.118 -9.607 1.00 93.62 452 HIS A CA 1
ATOM 3621 C C . HIS A 1 452 ? 5.250 -31.317 -10.509 1.00 93.62 452 HIS A C 1
ATOM 3623 O O . HIS A 1 452 ? 4.983 -30.156 -10.800 1.00 93.62 452 HIS A O 1
ATOM 3629 N N . LYS A 1 453 ? 6.350 -31.946 -10.914 1.00 93.69 453 LYS A N 1
ATOM 3630 C CA . LYS A 1 453 ? 7.358 -31.322 -11.764 1.00 93.69 453 LYS A CA 1
ATOM 3631 C C . LYS A 1 453 ? 6.769 -30.957 -13.131 1.00 93.69 453 LYS A C 1
ATOM 3633 O O . LYS A 1 453 ? 6.382 -31.856 -13.883 1.00 93.69 453 LYS A O 1
ATOM 3638 N N . VAL A 1 454 ? 6.725 -29.663 -13.442 1.00 95.00 454 VAL A N 1
ATOM 3639 C CA . VAL A 1 454 ? 6.249 -29.130 -14.727 1.00 95.00 454 VAL A CA 1
ATOM 3640 C C . VAL A 1 454 ? 7.309 -28.228 -15.355 1.00 95.00 454 VAL A C 1
ATOM 3642 O O . VAL A 1 454 ? 7.801 -28.581 -16.422 1.00 95.00 454 VAL A O 1
ATOM 3645 N N . SER A 1 455 ? 7.683 -27.121 -14.707 1.00 96.06 455 SER A N 1
ATOM 3646 C CA . SER A 1 455 ? 8.621 -26.109 -15.211 1.00 96.06 455 SER A CA 1
ATOM 3647 C C . SER A 1 455 ? 9.986 -26.693 -15.591 1.00 96.06 455 SER A C 1
ATOM 3649 O O . SER A 1 455 ? 10.510 -27.574 -14.905 1.00 96.06 455 SER A O 1
ATOM 3651 N N . LYS A 1 456 ? 10.589 -26.167 -16.667 1.00 95.06 456 LYS A N 1
ATOM 3652 C CA . LYS A 1 456 ? 11.951 -26.526 -17.097 1.00 95.06 456 LYS A CA 1
ATOM 3653 C C . LYS A 1 456 ? 12.980 -25.514 -16.595 1.00 95.06 456 LYS A C 1
ATOM 3655 O O . LYS A 1 456 ? 14.003 -25.918 -16.050 1.00 95.06 456 LYS A O 1
ATOM 3660 N N . ARG A 1 457 ? 12.710 -24.211 -16.734 1.00 94.94 457 ARG A N 1
ATOM 3661 C CA . ARG A 1 457 ? 13.577 -23.105 -16.290 1.00 94.94 457 ARG A CA 1
ATOM 3662 C C . ARG A 1 457 ? 13.788 -23.142 -14.783 1.00 94.94 457 ARG A C 1
ATOM 3664 O O . ARG A 1 457 ? 14.906 -22.935 -14.319 1.00 94.94 457 ARG A O 1
ATOM 3671 N N . TRP A 1 458 ? 12.724 -23.403 -14.027 1.00 96.62 458 TRP A N 1
ATOM 3672 C CA . TRP A 1 458 ? 12.725 -23.295 -12.568 1.00 96.62 458 TRP A CA 1
ATOM 3673 C C . TRP A 1 458 ? 12.894 -24.637 -11.853 1.00 96.62 458 TRP A C 1
ATOM 3675 O O . TRP A 1 458 ? 12.833 -24.689 -10.625 1.00 96.62 458 TRP A O 1
ATOM 3685 N N . GLU A 1 459 ? 13.124 -25.721 -12.600 1.00 95.75 459 GLU A N 1
ATOM 3686 C CA . GLU A 1 459 ? 13.179 -27.087 -12.076 1.00 95.75 459 GLU A CA 1
ATOM 3687 C C . GLU A 1 459 ? 14.147 -27.220 -10.894 1.00 95.75 459 GLU A C 1
ATOM 3689 O O . GLU A 1 459 ? 13.792 -27.768 -9.853 1.00 95.75 459 GLU A O 1
ATOM 3694 N N . THR A 1 460 ? 15.366 -26.692 -11.038 1.00 95.75 460 THR A N 1
ATOM 3695 C CA . THR A 1 460 ? 16.420 -26.842 -10.022 1.00 95.75 460 THR A CA 1
ATOM 3696 C C . THR A 1 460 ? 16.040 -26.131 -8.721 1.00 95.75 460 THR A C 1
ATOM 3698 O O . THR A 1 460 ? 16.219 -26.668 -7.625 1.00 95.75 460 THR A O 1
ATOM 3701 N N . GLN A 1 461 ? 15.479 -24.925 -8.826 1.00 95.75 461 GLN A N 1
ATOM 3702 C CA . GLN A 1 461 ? 14.974 -24.172 -7.685 1.00 95.75 461 GLN A CA 1
ATOM 3703 C C . GLN A 1 461 ? 13.806 -24.916 -7.029 1.00 95.75 461 GLN A C 1
ATOM 3705 O O . GLN A 1 461 ? 13.810 -25.119 -5.817 1.00 95.75 461 GLN A O 1
ATOM 3710 N N . LEU A 1 462 ? 12.824 -25.372 -7.804 1.00 96.00 462 LEU A N 1
ATOM 3711 C CA . LEU A 1 462 ? 11.637 -26.044 -7.273 1.00 96.00 462 LEU A CA 1
ATOM 3712 C C . LEU A 1 462 ? 11.966 -27.398 -6.639 1.00 96.00 462 LEU A C 1
ATOM 3714 O O . LEU A 1 462 ? 11.417 -27.718 -5.585 1.00 96.00 462 LEU A O 1
ATOM 3718 N N . GLU A 1 463 ? 12.930 -28.145 -7.181 1.00 94.94 463 GLU A N 1
ATOM 3719 C CA . GLU A 1 463 ? 13.443 -29.363 -6.551 1.00 94.94 463 GLU A CA 1
ATOM 3720 C C . GLU A 1 463 ? 14.094 -29.055 -5.196 1.00 94.94 463 GLU A C 1
ATOM 3722 O O . GLU A 1 463 ? 13.854 -29.755 -4.203 1.00 94.94 463 GLU A O 1
ATOM 3727 N N . LYS A 1 464 ? 14.892 -27.982 -5.121 1.00 93.62 464 LYS A N 1
ATOM 3728 C CA . LYS A 1 464 ? 15.497 -27.519 -3.865 1.00 93.62 464 LYS A CA 1
ATOM 3729 C C . LYS A 1 464 ? 14.411 -27.140 -2.851 1.00 93.62 464 LYS A C 1
ATOM 3731 O O . LYS A 1 464 ? 14.487 -27.581 -1.705 1.00 93.62 464 LYS A O 1
ATOM 3736 N N . LEU A 1 465 ? 13.380 -26.403 -3.274 1.00 92.56 465 LEU A N 1
ATOM 3737 C CA . LEU A 1 465 ? 12.237 -26.021 -2.436 1.00 92.56 465 LEU A CA 1
ATOM 3738 C C . LEU A 1 465 ? 11.447 -27.246 -1.948 1.00 92.56 465 LEU A C 1
ATOM 3740 O O . LEU A 1 465 ? 11.125 -27.345 -0.765 1.00 92.56 465 LEU A O 1
ATOM 3744 N N . ALA A 1 466 ? 11.165 -28.212 -2.824 1.00 92.56 466 ALA A N 1
ATOM 3745 C CA . ALA A 1 466 ? 10.408 -29.419 -2.494 1.00 92.56 466 ALA A CA 1
ATOM 3746 C C . ALA A 1 466 ? 11.128 -30.304 -1.460 1.00 92.56 466 ALA A C 1
ATOM 3748 O O . ALA A 1 466 ? 10.483 -30.901 -0.594 1.00 92.56 466 ALA A O 1
ATOM 3749 N N . ASN A 1 467 ? 12.463 -30.355 -1.517 1.00 91.25 467 ASN A N 1
ATOM 3750 C CA . ASN A 1 467 ? 13.292 -31.178 -0.631 1.00 91.25 467 ASN A CA 1
ATOM 3751 C C . ASN A 1 467 ? 13.792 -30.447 0.631 1.00 91.25 467 ASN A C 1
ATOM 3753 O O . ASN A 1 467 ? 14.429 -31.071 1.481 1.00 91.25 467 ASN A O 1
ATOM 3757 N N . MET A 1 468 ? 13.535 -29.144 0.778 1.00 87.62 468 MET A N 1
ATOM 3758 C CA . MET A 1 468 ? 13.971 -28.376 1.950 1.00 87.62 468 MET A CA 1
ATOM 3759 C C . MET A 1 468 ? 13.233 -28.769 3.233 1.00 87.62 468 MET A C 1
ATOM 3761 O O . MET A 1 468 ? 12.069 -29.152 3.209 1.00 87.62 468 MET A O 1
ATOM 3765 N N . ASP A 1 469 ? 13.891 -28.628 4.378 1.00 83.50 469 ASP A N 1
ATOM 3766 C CA . ASP A 1 469 ? 13.271 -28.864 5.687 1.00 83.50 469 ASP A CA 1
ATOM 3767 C C . ASP A 1 469 ? 12.151 -27.845 5.982 1.00 83.50 469 ASP A C 1
ATOM 3769 O O . ASP A 1 469 ? 12.234 -26.696 5.547 1.00 83.50 469 ASP A O 1
ATOM 3773 N N . GLU A 1 470 ? 11.103 -28.239 6.718 1.00 78.44 470 GLU A N 1
ATOM 3774 C CA . GLU A 1 470 ? 9.991 -27.339 7.079 1.00 78.44 470 GLU A CA 1
ATOM 3775 C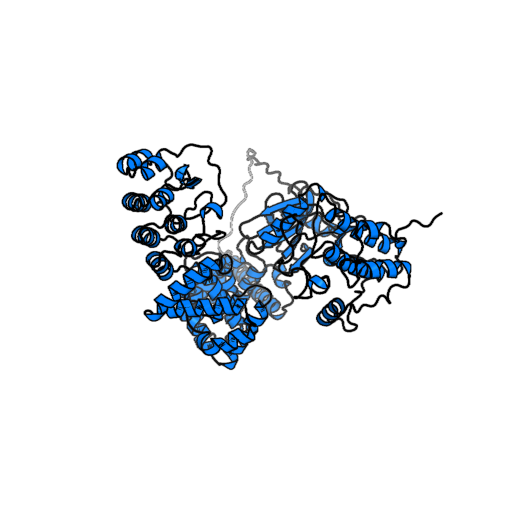 C . GLU A 1 470 ? 10.444 -26.095 7.850 1.00 78.44 470 GLU A C 1
ATOM 3777 O O . GLU A 1 470 ? 9.860 -25.028 7.689 1.00 78.44 470 GLU A O 1
ATOM 3782 N N . SER A 1 471 ? 11.521 -26.184 8.633 1.00 77.38 471 SER A N 1
ATOM 3783 C CA . SER A 1 471 ? 12.069 -25.038 9.365 1.00 77.38 471 SER A CA 1
ATOM 3784 C C . SER A 1 471 ? 12.699 -23.962 8.472 1.00 77.38 471 SER A C 1
ATOM 3786 O O . SER A 1 471 ? 12.937 -22.852 8.953 1.00 77.38 471 SER A O 1
ATOM 3788 N N . LYS A 1 472 ? 12.978 -24.285 7.202 1.00 77.75 472 LYS A N 1
ATOM 3789 C CA . LYS A 1 472 ? 13.664 -23.420 6.227 1.00 77.75 472 LYS A CA 1
ATOM 3790 C C . LYS A 1 472 ? 12.742 -22.829 5.165 1.00 77.75 472 LYS A C 1
ATOM 3792 O O . LYS A 1 472 ? 13.220 -22.102 4.303 1.00 77.75 472 LYS A O 1
ATOM 3797 N N . VAL A 1 473 ? 11.456 -23.159 5.198 1.00 84.94 473 VAL A N 1
ATOM 3798 C CA . VAL A 1 473 ? 10.468 -22.630 4.256 1.00 84.94 473 VAL A CA 1
ATOM 3799 C C . VAL A 1 473 ? 9.458 -21.768 4.996 1.00 84.94 473 VAL A C 1
ATOM 3801 O O . VAL A 1 473 ? 9.200 -21.955 6.186 1.00 84.94 473 VAL A O 1
ATOM 3804 N N . TYR A 1 474 ? 8.871 -20.823 4.280 1.00 86.50 474 TYR A N 1
ATOM 3805 C CA . TYR A 1 474 ? 7.748 -20.041 4.756 1.00 86.50 474 TYR A CA 1
ATOM 3806 C C . TYR A 1 474 ? 6.450 -20.678 4.269 1.00 86.50 474 TYR A C 1
ATOM 3808 O O . TYR A 1 474 ? 6.300 -20.934 3.074 1.00 86.50 474 TYR A O 1
ATOM 3816 N N . LYS A 1 475 ? 5.520 -20.936 5.191 1.00 90.44 475 LYS A N 1
ATOM 3817 C CA . LYS A 1 475 ? 4.193 -21.467 4.875 1.00 90.44 475 LYS A CA 1
ATOM 3818 C C . LYS A 1 475 ? 3.126 -20.444 5.246 1.00 90.44 475 LYS A C 1
ATOM 3820 O O . LYS A 1 475 ? 3.083 -19.993 6.389 1.00 90.44 475 LYS A O 1
ATOM 3825 N N . VAL A 1 476 ? 2.274 -20.104 4.284 1.00 88.31 476 VAL A N 1
ATOM 3826 C CA . VAL A 1 476 ? 1.170 -19.148 4.429 1.00 88.31 476 VAL A CA 1
ATOM 3827 C C . VAL A 1 476 ? -0.054 -19.696 3.702 1.00 88.31 476 VAL A C 1
ATOM 3829 O O . VAL A 1 476 ? -0.020 -19.952 2.501 1.00 88.31 476 VAL A O 1
ATOM 3832 N N . GLY A 1 477 ? -1.127 -19.971 4.447 1.00 90.38 477 GLY A N 1
ATOM 3833 C CA . GLY A 1 477 ? -2.257 -20.743 3.923 1.00 90.38 477 GLY A CA 1
ATOM 3834 C C . GLY A 1 477 ? -1.808 -22.085 3.324 1.00 90.38 477 GLY A C 1
ATOM 3835 O O . GLY A 1 477 ? -1.072 -22.844 3.962 1.00 90.38 477 GLY A O 1
ATOM 3836 N N . ASN A 1 478 ? -2.220 -22.342 2.079 1.00 93.81 478 ASN A N 1
ATOM 3837 C CA . ASN A 1 478 ? -1.851 -23.534 1.303 1.00 93.81 478 ASN A CA 1
ATOM 3838 C C . ASN A 1 478 ? -0.549 -23.361 0.499 1.00 93.81 478 ASN A C 1
ATOM 3840 O O . ASN A 1 478 ? -0.248 -24.195 -0.356 1.00 93.81 478 ASN A O 1
ATOM 3844 N N . LEU A 1 479 ? 0.187 -22.265 0.709 1.00 95.56 479 LEU A N 1
ATOM 3845 C CA . LEU A 1 479 ? 1.363 -21.891 -0.071 1.00 95.56 479 LEU A CA 1
ATOM 3846 C C . LEU A 1 479 ? 2.644 -22.112 0.726 1.00 95.56 479 LEU A C 1
ATOM 3848 O O . LEU A 1 479 ? 2.738 -21.751 1.899 1.00 95.56 479 LEU A O 1
ATOM 3852 N N . THR A 1 480 ? 3.656 -22.653 0.055 1.00 95.06 480 THR A N 1
ATOM 3853 C CA . THR A 1 480 ? 5.019 -22.803 0.561 1.00 95.06 480 THR A CA 1
ATOM 3854 C C . THR A 1 480 ? 5.984 -22.056 -0.351 1.00 95.06 480 THR A C 1
ATOM 3856 O O . THR A 1 480 ? 6.005 -22.298 -1.557 1.00 95.06 480 THR A O 1
ATOM 3859 N N . LEU A 1 481 ? 6.809 -21.179 0.216 1.00 94.31 481 LEU A N 1
ATOM 3860 C CA . LEU A 1 481 ? 7.803 -20.395 -0.517 1.00 94.31 481 LEU A CA 1
ATOM 3861 C C . LEU A 1 481 ? 9.025 -20.068 0.337 1.00 94.31 481 LEU A C 1
ATOM 3863 O O . LEU A 1 481 ? 9.055 -20.325 1.539 1.00 94.31 481 LEU A O 1
ATOM 3867 N N . ILE A 1 482 ? 10.026 -19.461 -0.293 1.00 87.12 482 ILE A N 1
ATOM 3868 C CA . ILE A 1 482 ? 11.188 -18.882 0.380 1.00 87.12 482 ILE A CA 1
ATOM 3869 C C . ILE A 1 482 ? 11.298 -17.442 -0.084 1.00 87.12 482 ILE A C 1
ATOM 3871 O O . ILE A 1 482 ? 11.505 -17.175 -1.264 1.00 87.12 482 ILE A O 1
ATOM 3875 N N . HIS A 1 483 ? 11.114 -16.519 0.852 1.00 76.75 483 HIS A N 1
ATOM 3876 C CA . HIS A 1 483 ? 11.098 -15.091 0.554 1.00 76.75 483 HIS A CA 1
ATOM 3877 C C . HIS A 1 483 ? 12.394 -14.377 0.970 1.00 76.75 483 HIS A C 1
ATOM 3879 O O . HIS A 1 483 ? 12.551 -13.190 0.709 1.00 76.75 483 HIS A O 1
ATOM 3885 N N . ASP A 1 484 ? 13.290 -15.053 1.691 1.00 65.81 484 ASP A N 1
ATOM 3886 C CA . ASP A 1 484 ? 14.545 -14.526 2.243 1.00 65.81 484 ASP A CA 1
ATOM 3887 C C . ASP A 1 484 ? 15.797 -15.010 1.491 1.00 65.81 484 ASP A C 1
ATOM 3889 O O . ASP A 1 484 ? 16.919 -14.684 1.877 1.00 65.81 484 ASP A O 1
ATOM 3893 N N . ASP A 1 485 ? 15.610 -15.739 0.390 1.00 74.12 485 ASP A N 1
ATOM 3894 C CA . ASP A 1 485 ? 16.668 -16.161 -0.524 1.00 74.12 485 ASP A CA 1
ATOM 3895 C C . ASP A 1 485 ? 16.313 -15.702 -1.943 1.00 74.12 485 ASP A C 1
ATOM 3897 O O . ASP A 1 485 ? 15.357 -16.179 -2.562 1.00 74.12 485 ASP A O 1
ATOM 3901 N N . SER A 1 486 ? 17.101 -14.761 -2.471 1.00 78.38 486 SER A N 1
ATOM 3902 C CA . SER A 1 486 ? 16.908 -14.218 -3.818 1.00 78.38 486 SER A CA 1
ATOM 3903 C C . SER A 1 486 ? 17.021 -15.280 -4.911 1.00 78.38 486 SER A C 1
ATOM 3905 O O . SER A 1 486 ? 16.547 -15.043 -6.014 1.00 78.38 486 SER A O 1
ATOM 3907 N N . TYR A 1 487 ? 17.605 -16.447 -4.614 1.00 82.88 487 TYR A N 1
ATOM 3908 C CA . TYR A 1 487 ? 17.657 -17.594 -5.520 1.00 82.88 487 TYR A CA 1
ATOM 3909 C C . TYR A 1 487 ? 16.267 -18.091 -5.952 1.00 82.88 487 TYR A C 1
ATOM 3911 O O . TYR A 1 487 ? 16.133 -18.660 -7.033 1.00 82.88 487 TYR A O 1
ATOM 3919 N N . PHE A 1 488 ? 15.234 -17.864 -5.132 1.00 91.12 488 PHE A N 1
ATOM 3920 C CA . PHE A 1 488 ? 13.844 -18.237 -5.428 1.00 91.12 488 PHE A CA 1
ATOM 3921 C C . PHE A 1 488 ? 12.985 -17.058 -5.898 1.00 91.12 488 PHE A C 1
ATOM 3923 O O . PHE A 1 488 ? 11.800 -17.239 -6.178 1.00 91.12 488 PHE A O 1
ATOM 3930 N N . ARG A 1 489 ? 13.548 -15.847 -5.972 1.00 93.69 489 ARG A N 1
ATOM 3931 C CA . ARG A 1 489 ? 12.821 -14.664 -6.433 1.00 93.69 489 ARG A CA 1
ATOM 3932 C C . ARG A 1 489 ? 12.855 -14.609 -7.958 1.00 93.69 489 ARG A C 1
ATOM 3934 O O . ARG A 1 489 ? 13.929 -14.603 -8.549 1.00 93.69 489 ARG A O 1
ATOM 3941 N N . ILE A 1 490 ? 11.675 -14.537 -8.564 1.00 93.31 490 ILE A N 1
ATOM 3942 C CA . ILE A 1 490 ? 11.488 -14.423 -10.013 1.00 93.31 490 ILE A CA 1
ATOM 3943 C C . ILE A 1 490 ? 11.671 -12.967 -10.438 1.00 93.31 490 ILE A C 1
ATOM 3945 O O . ILE A 1 490 ? 12.446 -12.679 -11.341 1.00 93.31 490 ILE A O 1
ATOM 3949 N N . ALA A 1 491 ? 10.977 -12.044 -9.765 1.00 85.81 491 ALA A N 1
ATOM 3950 C CA . ALA A 1 491 ? 10.952 -10.638 -10.149 1.00 85.81 491 ALA A CA 1
ATOM 3951 C C . ALA A 1 491 ? 10.704 -9.707 -8.955 1.00 85.81 491 ALA A C 1
ATOM 3953 O O . ALA A 1 491 ? 10.194 -10.116 -7.907 1.00 85.81 491 ALA A O 1
ATOM 3954 N N . LYS A 1 492 ? 11.048 -8.431 -9.142 1.00 78.44 492 LYS A N 1
ATOM 3955 C CA . LYS A 1 492 ? 10.719 -7.321 -8.244 1.00 78.44 492 LYS A CA 1
ATOM 3956 C C . LYS A 1 492 ? 10.083 -6.206 -9.077 1.00 78.44 492 LYS A C 1
ATOM 3958 O O . LYS A 1 492 ? 10.690 -5.768 -10.048 1.00 78.44 492 LYS A O 1
ATOM 3963 N N . GLY A 1 493 ? 8.871 -5.800 -8.715 1.00 65.12 493 GLY A N 1
ATOM 3964 C CA . GLY A 1 493 ? 8.108 -4.751 -9.394 1.00 65.12 493 GLY A CA 1
ATOM 3965 C C . GLY A 1 493 ? 8.208 -3.391 -8.699 1.00 65.12 493 GLY A C 1
ATOM 3966 O O . GLY A 1 493 ? 8.917 -3.236 -7.697 1.00 65.12 493 GLY A O 1
ATOM 3967 N N . SER A 1 494 ? 7.462 -2.411 -9.217 1.00 52.19 494 SER A N 1
ATOM 3968 C CA . SER A 1 494 ? 7.198 -1.152 -8.514 1.00 52.19 494 SER A CA 1
ATOM 3969 C C . SER A 1 494 ? 6.325 -1.397 -7.273 1.00 52.19 494 SER A C 1
ATOM 3971 O O . SER A 1 494 ? 5.768 -2.483 -7.075 1.00 52.19 494 SER A O 1
ATOM 3973 N N . ASP A 1 495 ? 6.253 -0.405 -6.385 1.00 52.34 495 ASP A N 1
ATOM 3974 C CA . ASP A 1 495 ? 5.310 -0.399 -5.255 1.00 52.34 495 ASP A CA 1
ATOM 3975 C C . ASP A 1 495 ? 5.501 -1.559 -4.257 1.00 52.34 495 ASP A C 1
ATOM 3977 O O . ASP A 1 495 ? 4.568 -2.027 -3.608 1.00 52.34 495 ASP A O 1
ATOM 3981 N N . GLY A 1 496 ? 6.734 -2.056 -4.123 1.00 60.59 496 GLY A N 1
ATOM 3982 C CA . GLY A 1 496 ? 7.064 -3.115 -3.162 1.00 60.59 496 GLY A CA 1
ATOM 3983 C C . GLY A 1 496 ? 6.526 -4.502 -3.532 1.00 60.59 496 GLY A C 1
ATOM 3984 O O . GLY A 1 496 ? 6.475 -5.375 -2.666 1.00 60.59 496 GLY A O 1
ATOM 3985 N N . THR A 1 497 ? 6.141 -4.712 -4.794 1.00 76.62 497 THR A N 1
ATOM 3986 C CA . THR A 1 497 ? 5.720 -6.018 -5.316 1.00 76.62 497 THR A CA 1
ATOM 3987 C C . THR A 1 497 ? 6.923 -6.937 -5.517 1.00 76.62 497 THR A C 1
ATOM 3989 O O . THR A 1 497 ? 7.904 -6.566 -6.162 1.00 76.62 497 THR A O 1
ATOM 3992 N N . GLU A 1 498 ? 6.842 -8.171 -5.027 1.00 87.56 498 GLU A N 1
ATOM 3993 C CA . GLU A 1 498 ? 7.855 -9.203 -5.267 1.00 87.56 498 GLU A CA 1
ATOM 3994 C C . GLU A 1 498 ? 7.205 -10.513 -5.698 1.00 87.56 498 GLU A C 1
ATOM 3996 O O . GLU A 1 498 ? 6.183 -10.911 -5.146 1.00 87.56 498 GLU A O 1
ATOM 4001 N N . VAL A 1 499 ? 7.806 -11.203 -6.666 1.00 94.44 499 VAL A N 1
ATOM 4002 C CA . VAL A 1 499 ? 7.301 -12.479 -7.181 1.00 94.44 499 VAL A CA 1
ATOM 4003 C C . VAL A 1 499 ? 8.298 -13.585 -6.859 1.00 94.44 499 VAL A C 1
ATOM 4005 O O . VAL A 1 499 ? 9.472 -13.490 -7.219 1.00 94.44 499 VAL A O 1
ATOM 4008 N N . PHE A 1 500 ? 7.835 -14.642 -6.198 1.00 97.12 500 PHE A N 1
ATOM 4009 C CA . PHE A 1 500 ? 8.650 -15.776 -5.760 1.00 97.12 500 PHE A CA 1
ATOM 4010 C C . PHE A 1 500 ? 8.169 -17.087 -6.375 1.00 97.12 500 PHE A C 1
ATOM 4012 O O . PHE A 1 500 ? 6.983 -17.259 -6.649 1.00 97.12 500 PHE A O 1
ATOM 4019 N N . LEU A 1 501 ? 9.080 -18.043 -6.528 1.00 97.94 501 LEU A N 1
ATOM 4020 C CA . LEU A 1 501 ? 8.720 -19.436 -6.763 1.00 97.94 501 LEU A CA 1
ATOM 4021 C C . LEU A 1 501 ? 8.061 -20.022 -5.514 1.00 97.94 501 LEU A C 1
ATOM 4023 O O . LEU A 1 501 ? 8.510 -19.791 -4.387 1.00 97.94 501 LEU A O 1
ATOM 4027 N N . GLY A 1 502 ? 7.026 -20.828 -5.721 1.00 97.12 502 GLY A N 1
ATOM 4028 C CA . GLY A 1 502 ? 6.343 -21.517 -4.641 1.00 97.12 502 GLY A CA 1
ATOM 4029 C C . GLY A 1 502 ? 5.730 -22.846 -5.048 1.00 97.12 502 GLY A C 1
ATOM 4030 O O . GLY A 1 502 ? 5.646 -23.200 -6.224 1.00 97.12 502 GLY A O 1
ATOM 4031 N N . LEU A 1 503 ? 5.278 -23.572 -4.031 1.00 97.44 503 LEU A N 1
ATOM 4032 C CA . LEU A 1 503 ? 4.511 -24.804 -4.157 1.00 97.44 503 LEU A CA 1
ATOM 4033 C C . LEU A 1 503 ? 3.214 -24.674 -3.367 1.00 97.44 503 LEU A C 1
ATOM 4035 O O . LEU A 1 503 ? 3.217 -24.205 -2.227 1.00 97.44 503 LEU A O 1
ATOM 4039 N N . ARG A 1 504 ? 2.113 -25.140 -3.951 1.00 96.81 504 ARG A N 1
ATOM 4040 C CA . ARG A 1 504 ? 0.878 -25.403 -3.207 1.00 96.81 504 ARG A CA 1
ATOM 4041 C C . ARG A 1 504 ? 0.994 -26.714 -2.435 1.00 96.81 504 ARG A C 1
ATOM 4043 O O . ARG A 1 504 ? 1.771 -27.593 -2.805 1.00 96.81 504 ARG A O 1
ATOM 4050 N N . ASP A 1 505 ? 0.168 -26.884 -1.410 1.00 93.50 505 ASP A N 1
ATOM 4051 C CA . ASP A 1 505 ? 0.111 -28.119 -0.613 1.00 93.50 505 ASP A CA 1
ATOM 4052 C C . ASP A 1 505 ? -0.214 -29.372 -1.448 1.00 93.50 505 ASP A C 1
ATOM 4054 O O . ASP A 1 505 ? 0.216 -30.479 -1.119 1.00 93.50 505 ASP A O 1
ATOM 4058 N N . ASP A 1 506 ? -0.933 -29.211 -2.562 1.00 93.94 506 ASP A N 1
ATOM 4059 C CA . ASP A 1 506 ? -1.207 -30.303 -3.496 1.00 93.94 506 ASP A CA 1
ATOM 4060 C C . ASP A 1 506 ? 0.001 -30.685 -4.371 1.00 93.94 506 ASP A C 1
ATOM 4062 O O . ASP A 1 506 ? -0.052 -31.727 -5.028 1.00 93.94 506 ASP A O 1
ATOM 4066 N N . GLY A 1 507 ? 1.080 -29.899 -4.338 1.00 94.25 507 GLY A N 1
ATOM 4067 C CA . GLY A 1 507 ? 2.325 -30.054 -5.083 1.00 94.25 507 GLY A CA 1
ATOM 4068 C C . GLY A 1 507 ? 2.414 -29.275 -6.390 1.00 94.25 507 GLY A C 1
ATOM 4069 O O . GLY A 1 507 ? 3.379 -29.456 -7.131 1.00 94.25 507 GLY A O 1
ATOM 4070 N N . THR A 1 508 ? 1.427 -28.436 -6.694 1.00 97.19 508 THR A N 1
ATOM 4071 C CA . THR A 1 508 ? 1.420 -27.598 -7.897 1.00 97.19 508 THR A CA 1
ATOM 4072 C C . THR A 1 508 ? 2.423 -26.451 -7.788 1.00 97.19 508 THR A C 1
ATOM 4074 O O . THR A 1 508 ? 2.469 -25.751 -6.775 1.00 97.19 508 THR A O 1
ATOM 4077 N N . GLU A 1 509 ? 3.205 -26.248 -8.847 1.00 98.06 509 GLU A N 1
ATOM 4078 C CA . GLU A 1 509 ? 4.152 -25.139 -8.992 1.00 98.06 509 GLU A CA 1
ATOM 4079 C C . GLU A 1 509 ? 3.416 -23.820 -9.243 1.00 98.06 509 GLU A C 1
ATOM 4081 O O . GLU A 1 509 ? 2.488 -23.761 -10.055 1.00 98.06 509 GLU A O 1
ATOM 4086 N N . VAL A 1 510 ? 3.823 -22.757 -8.549 1.00 98.25 510 VAL A N 1
ATOM 4087 C CA . VAL A 1 510 ? 3.174 -21.442 -8.632 1.00 98.25 510 VAL A CA 1
ATOM 4088 C C . VAL A 1 510 ? 4.188 -20.302 -8.620 1.00 98.25 510 VAL A C 1
ATOM 4090 O O . VAL A 1 510 ? 5.256 -20.402 -8.013 1.00 98.25 510 VAL A O 1
ATOM 4093 N N . ALA A 1 511 ? 3.817 -19.194 -9.260 1.00 98.19 511 ALA A N 1
ATOM 4094 C CA . ALA A 1 511 ? 4.429 -17.891 -9.037 1.00 98.19 511 ALA A CA 1
ATOM 4095 C C . ALA A 1 511 ? 3.618 -17.158 -7.959 1.00 98.19 511 ALA A C 1
ATOM 4097 O O . ALA A 1 511 ? 2.410 -16.983 -8.103 1.00 98.19 511 ALA A O 1
ATOM 4098 N N . ILE A 1 512 ? 4.256 -16.754 -6.863 1.00 97.69 512 ILE A N 1
ATOM 4099 C CA . ILE A 1 512 ? 3.598 -16.096 -5.731 1.00 97.69 512 ILE A CA 1
ATOM 4100 C C . ILE A 1 512 ? 3.962 -14.618 -5.743 1.00 97.69 512 ILE A C 1
ATOM 4102 O O . ILE A 1 512 ? 5.086 -14.249 -5.400 1.00 97.69 512 ILE A O 1
ATOM 4106 N N . LYS A 1 513 ? 2.994 -13.780 -6.115 1.00 94.94 513 LYS A N 1
ATOM 4107 C CA . LYS A 1 513 ? 3.078 -12.320 -6.057 1.00 94.94 513 LYS A CA 1
ATOM 4108 C C . LYS A 1 513 ? 2.739 -11.865 -4.639 1.00 94.94 513 LYS A C 1
ATOM 4110 O O . LYS A 1 513 ? 1.628 -12.077 -4.155 1.00 94.94 513 LYS A O 1
ATOM 4115 N N . ARG A 1 514 ? 3.717 -11.274 -3.960 1.00 90.62 514 ARG A N 1
ATOM 4116 C CA . ARG A 1 514 ? 3.626 -10.748 -2.597 1.00 90.62 514 ARG A CA 1
ATOM 4117 C C . ARG A 1 514 ? 3.588 -9.225 -2.630 1.00 90.62 514 ARG A C 1
ATOM 4119 O O . ARG A 1 514 ? 4.435 -8.610 -3.275 1.00 90.62 514 ARG A O 1
ATOM 4126 N N . MET A 1 515 ? 2.662 -8.626 -1.883 1.00 81.00 515 MET A N 1
ATOM 4127 C CA . MET A 1 515 ? 2.558 -7.169 -1.727 1.00 81.00 515 MET A CA 1
ATOM 4128 C C . MET A 1 515 ? 2.296 -6.784 -0.271 1.00 81.00 515 MET A C 1
ATOM 4130 O O . MET A 1 515 ? 1.625 -7.516 0.458 1.00 81.00 515 MET A O 1
ATOM 4134 N N . LEU A 1 516 ? 2.833 -5.633 0.148 1.00 69.75 516 LEU A N 1
ATOM 4135 C CA . LEU A 1 516 ? 2.549 -5.039 1.458 1.00 69.75 516 LEU A CA 1
ATOM 4136 C C . LEU A 1 516 ? 1.060 -4.721 1.600 1.00 69.75 516 LEU A C 1
ATOM 4138 O O . LEU A 1 516 ? 0.400 -4.352 0.627 1.00 69.75 516 LEU A O 1
ATOM 4142 N N . GLN A 1 517 ? 0.561 -4.767 2.834 1.00 63.28 517 GLN A N 1
ATOM 4143 C CA . GLN A 1 517 ? -0.836 -4.456 3.134 1.00 63.28 517 GLN A CA 1
ATOM 4144 C C . GLN A 1 517 ? -1.268 -3.053 2.660 1.00 63.28 517 GLN A C 1
ATOM 4146 O O . GLN A 1 517 ? -2.412 -2.873 2.254 1.00 63.28 517 GLN A O 1
ATOM 4151 N N . SER A 1 518 ? -0.361 -2.069 2.628 1.00 56.53 518 SER A N 1
ATOM 4152 C CA . SER A 1 518 ? -0.659 -0.724 2.105 1.00 56.53 518 SER A CA 1
ATOM 4153 C C . SER A 1 518 ? -1.059 -0.719 0.625 1.00 56.53 518 SER A C 1
ATOM 4155 O O . SER A 1 518 ? -1.820 0.143 0.203 1.00 56.53 518 SER A O 1
ATOM 4157 N N . ASN A 1 519 ? -0.593 -1.705 -0.150 1.00 60.03 519 ASN A N 1
ATOM 4158 C CA . ASN A 1 519 ? -0.847 -1.833 -1.589 1.00 60.03 519 ASN A CA 1
ATOM 4159 C C . ASN A 1 519 ? -1.809 -2.993 -1.899 1.00 60.03 519 ASN A C 1
ATOM 4161 O O . ASN A 1 519 ? -1.929 -3.440 -3.040 1.00 60.03 519 ASN A O 1
ATOM 4165 N N . TYR A 1 520 ? -2.512 -3.488 -0.879 1.00 69.19 520 TYR A N 1
ATOM 4166 C CA . TYR A 1 520 ? -3.321 -4.700 -0.956 1.00 69.19 520 TYR A CA 1
ATOM 4167 C C . TYR A 1 520 ? -4.502 -4.599 -1.927 1.00 69.19 520 TYR A C 1
ATOM 4169 O O . TYR A 1 520 ? -4.912 -5.603 -2.512 1.00 69.19 520 TYR A O 1
ATOM 4177 N N . GLN A 1 521 ? -5.006 -3.384 -2.161 1.00 70.75 521 GLN A N 1
ATOM 4178 C CA . GLN A 1 521 ? -6.102 -3.136 -3.094 1.00 70.75 521 GLN A CA 1
ATOM 4179 C C . GLN A 1 521 ? -5.785 -3.612 -4.521 1.00 70.75 521 GLN A C 1
ATOM 4181 O O . GLN A 1 521 ? -6.670 -4.148 -5.184 1.00 70.75 521 GLN A O 1
ATOM 4186 N N . PHE A 1 522 ? -4.541 -3.467 -4.990 1.00 78.06 522 PHE A N 1
ATOM 4187 C CA . PHE A 1 522 ? -4.141 -3.921 -6.329 1.00 78.06 522 PHE A CA 1
ATOM 4188 C C . PHE A 1 522 ? -4.179 -5.444 -6.440 1.00 78.06 522 PHE A C 1
ATOM 4190 O O . PHE A 1 522 ? -4.692 -5.994 -7.410 1.00 78.06 522 PHE A O 1
ATOM 4197 N N . LEU A 1 523 ? -3.713 -6.130 -5.398 1.00 82.75 523 LEU A N 1
ATOM 4198 C CA . LEU A 1 523 ? -3.687 -7.585 -5.349 1.00 82.75 523 LEU A CA 1
ATOM 4199 C C . LEU A 1 523 ? -5.109 -8.168 -5.267 1.00 82.75 523 LEU A C 1
ATOM 4201 O O . LEU A 1 523 ? -5.420 -9.139 -5.953 1.00 82.75 523 LEU A O 1
ATOM 4205 N N . LYS A 1 524 ? -6.004 -7.532 -4.499 1.00 82.44 524 LYS A N 1
ATOM 4206 C CA . LYS A 1 524 ? -7.433 -7.890 -4.452 1.00 82.44 524 LYS A CA 1
ATOM 4207 C C . LYS A 1 524 ? -8.164 -7.611 -5.761 1.00 82.44 524 LYS A C 1
ATOM 4209 O O . LYS A 1 524 ? -9.044 -8.384 -6.134 1.00 82.44 524 LYS A O 1
ATOM 4214 N N . ASN A 1 525 ? -7.804 -6.534 -6.455 1.00 83.81 525 ASN A N 1
ATOM 4215 C CA . ASN A 1 525 ? -8.348 -6.234 -7.775 1.00 83.81 525 ASN A CA 1
ATOM 4216 C C . ASN A 1 525 ? -7.967 -7.331 -8.781 1.00 83.81 525 ASN A C 1
ATOM 4218 O O . ASN A 1 525 ? -8.838 -7.883 -9.451 1.00 83.81 525 ASN A O 1
ATOM 4222 N N . GLU A 1 526 ? -6.687 -7.711 -8.812 1.00 91.62 526 GLU A N 1
ATOM 4223 C CA . GLU A 1 526 ? -6.181 -8.790 -9.664 1.00 91.62 526 GLU A CA 1
ATOM 4224 C C . GLU A 1 526 ? -6.835 -10.143 -9.334 1.00 91.62 526 GLU A C 1
ATOM 4226 O O . GLU A 1 526 ? -7.307 -10.833 -10.238 1.00 91.62 526 GLU A O 1
ATOM 4231 N N . GLU A 1 527 ? -6.954 -10.491 -8.046 1.00 92.56 527 GLU A N 1
ATOM 4232 C CA . GLU A 1 527 ? -7.693 -11.680 -7.597 1.00 92.56 527 GLU A CA 1
ATOM 4233 C C . GLU A 1 527 ? -9.144 -11.663 -8.107 1.00 92.56 527 GLU A C 1
ATOM 4235 O O . GLU A 1 527 ? -9.639 -12.667 -8.620 1.00 92.56 527 GLU A O 1
ATOM 4240 N N . GLY A 1 528 ? -9.829 -10.523 -7.980 1.00 90.38 528 GLY A N 1
ATOM 4241 C CA . GLY A 1 528 ? -11.223 -10.362 -8.381 1.00 90.38 528 GLY A CA 1
ATOM 4242 C C . GLY A 1 528 ? -11.450 -10.619 -9.870 1.00 90.38 528 GLY A C 1
ATOM 4243 O O . GLY A 1 528 ? -12.383 -11.342 -10.221 1.00 90.38 528 GLY A O 1
ATOM 4244 N N . PHE A 1 529 ? -10.589 -10.079 -10.740 1.00 91.75 529 PHE A N 1
ATOM 4245 C CA . PHE A 1 529 ? -10.680 -10.308 -12.185 1.00 91.75 529 PHE A CA 1
ATOM 4246 C C . PHE A 1 529 ? -10.328 -11.743 -12.564 1.00 91.75 529 PHE A C 1
ATOM 4248 O O . PHE A 1 529 ? -11.101 -12.387 -13.267 1.00 91.75 529 PHE A O 1
ATOM 4255 N N . LEU A 1 530 ? -9.210 -12.279 -12.075 1.00 94.25 530 LEU A N 1
ATOM 4256 C CA . LEU A 1 530 ? -8.751 -13.616 -12.468 1.00 94.25 530 LEU A CA 1
ATOM 4257 C C . LEU A 1 530 ? -9.664 -14.754 -11.983 1.00 94.25 530 LEU A C 1
ATOM 4259 O O . LEU A 1 530 ? -9.544 -15.883 -12.455 1.00 94.25 530 LEU A O 1
ATOM 4263 N N . ARG A 1 531 ? -10.578 -14.477 -11.046 1.00 92.75 531 ARG A N 1
ATOM 4264 C CA . ARG A 1 531 ? -11.613 -15.420 -10.597 1.00 92.75 531 ARG A CA 1
ATOM 4265 C C . ARG A 1 531 ? -12.903 -15.367 -11.418 1.00 92.75 531 ARG A C 1
ATOM 4267 O O . ARG A 1 531 ? -13.794 -16.182 -11.169 1.00 92.75 531 ARG A O 1
ATOM 4274 N N . LEU A 1 532 ? -13.026 -14.440 -12.368 1.00 88.94 532 LEU A N 1
ATOM 4275 C CA . LEU A 1 532 ? -14.149 -14.409 -13.301 1.00 88.94 532 LEU A CA 1
ATOM 4276 C C . LEU A 1 532 ? -14.098 -15.649 -14.210 1.00 88.94 532 LEU A C 1
ATOM 4278 O O . LEU A 1 532 ? -13.069 -15.872 -14.851 1.00 88.94 532 LEU A O 1
ATOM 4282 N N . PRO A 1 533 ? -15.180 -16.447 -14.310 1.00 90.19 533 PRO A N 1
ATOM 4283 C CA . PRO A 1 533 ? -15.211 -17.623 -15.180 1.00 90.19 533 PRO A CA 1
ATOM 4284 C C . PRO A 1 533 ? -14.891 -17.299 -16.640 1.00 90.19 533 PRO A C 1
ATOM 4286 O O . PRO A 1 533 ? -14.293 -18.108 -17.342 1.00 90.19 533 PRO A O 1
ATOM 4289 N N . GLU A 1 534 ? -15.260 -16.103 -17.092 1.00 89.25 534 GLU A N 1
ATOM 4290 C CA . GLU A 1 534 ? -15.020 -15.636 -18.452 1.00 89.25 534 GLU A CA 1
ATOM 4291 C C . GLU A 1 534 ? -13.533 -15.374 -18.746 1.00 89.25 534 GLU A C 1
ATOM 4293 O O . GLU A 1 534 ? -13.144 -15.338 -19.913 1.00 89.25 534 GLU A O 1
ATOM 4298 N N . LEU A 1 535 ? -12.699 -15.207 -17.709 1.00 90.69 535 LEU A N 1
ATOM 4299 C CA . LEU A 1 535 ? -11.251 -15.025 -17.839 1.00 90.69 535 LEU A CA 1
ATOM 4300 C C . LEU A 1 535 ? -10.447 -16.323 -17.646 1.00 90.69 535 LEU A C 1
ATOM 4302 O O . LEU A 1 535 ? -9.231 -16.296 -17.847 1.00 90.69 535 LEU A O 1
ATOM 4306 N N . ASP A 1 536 ? -11.077 -17.468 -17.339 1.00 91.06 536 ASP A N 1
ATOM 4307 C CA . ASP A 1 536 ? -10.399 -18.777 -17.397 1.00 91.06 536 ASP A CA 1
ATOM 4308 C C . ASP A 1 536 ? -10.197 -19.187 -18.860 1.00 91.06 536 ASP A C 1
ATOM 4310 O O . ASP A 1 536 ? -10.983 -19.908 -19.476 1.00 91.06 536 ASP A O 1
ATOM 4314 N N . SER A 1 537 ? -9.122 -18.665 -19.439 1.00 93.56 537 SER A N 1
ATOM 4315 C CA . SER A 1 537 ? -8.774 -18.822 -20.843 1.00 93.56 537 SER A CA 1
ATOM 4316 C C . SER A 1 537 ? -7.335 -19.293 -21.001 1.00 93.56 537 SER A C 1
ATOM 4318 O O . SER A 1 537 ? -6.464 -19.048 -20.169 1.00 93.56 537 SER A O 1
ATOM 4320 N N . THR A 1 538 ? -7.051 -19.938 -22.134 1.00 94.75 538 THR A N 1
ATOM 4321 C CA . THR A 1 538 ? -5.684 -20.361 -22.477 1.00 94.75 538 THR A CA 1
ATOM 4322 C C . THR A 1 538 ? -4.740 -19.167 -22.657 1.00 94.75 538 THR A C 1
ATOM 4324 O O . THR A 1 538 ? -3.535 -19.332 -22.495 1.00 94.75 538 THR A O 1
ATOM 4327 N N . TRP A 1 539 ? -5.265 -17.969 -22.918 1.00 96.56 539 TRP A N 1
ATOM 4328 C CA . TRP A 1 539 ? -4.485 -16.759 -23.210 1.00 96.56 539 TRP A CA 1
ATOM 4329 C C . TRP A 1 539 ? -4.300 -15.829 -22.004 1.00 96.56 539 TRP A C 1
ATOM 4331 O O . TRP A 1 539 ? -3.686 -14.776 -22.140 1.00 96.56 539 TRP A O 1
ATOM 4341 N N . ILE A 1 540 ? -4.821 -16.202 -20.832 1.00 97.56 540 ILE A N 1
ATOM 4342 C CA . ILE A 1 540 ? -4.721 -15.439 -19.582 1.00 97.56 540 ILE A CA 1
ATOM 4343 C C . ILE A 1 540 ? -3.975 -16.292 -18.548 1.00 97.56 540 ILE A C 1
ATOM 4345 O O . ILE A 1 540 ? -4.103 -17.521 -18.526 1.00 97.56 540 ILE A O 1
ATOM 4349 N N . VAL A 1 541 ? -3.153 -15.665 -17.706 1.00 97.69 541 VAL A N 1
ATOM 4350 C CA . VAL A 1 541 ? -2.493 -16.355 -16.590 1.00 97.69 541 VAL A CA 1
ATOM 4351 C C . VAL A 1 541 ? -3.534 -16.780 -15.562 1.00 97.69 541 VAL A C 1
ATOM 4353 O O . VAL A 1 541 ? -4.318 -15.975 -15.070 1.00 97.69 541 VAL A O 1
ATOM 4356 N N . ARG A 1 542 ? -3.536 -18.068 -15.215 1.00 96.12 542 ARG A N 1
ATOM 4357 C CA . ARG A 1 542 ? -4.550 -18.638 -14.328 1.00 96.12 542 ARG A CA 1
ATOM 4358 C C . ARG A 1 542 ? -4.299 -18.291 -12.856 1.00 96.12 542 ARG A C 1
ATOM 4360 O O . ARG A 1 542 ? -3.183 -18.444 -12.356 1.00 96.12 542 ARG A O 1
ATOM 4367 N N . TYR A 1 543 ? -5.367 -17.921 -12.151 1.00 96.81 543 TYR A N 1
ATOM 4368 C CA . TYR A 1 543 ? -5.407 -17.855 -10.688 1.00 96.81 543 TYR A CA 1
ATOM 4369 C C . TYR A 1 543 ? -5.312 -19.252 -10.059 1.00 96.81 543 TYR A C 1
ATOM 4371 O O . TYR A 1 543 ? -6.035 -20.166 -10.458 1.00 96.81 543 TYR A O 1
ATOM 4379 N N . MET A 1 544 ? -4.454 -19.414 -9.048 1.00 95.88 544 MET A N 1
ATOM 4380 C CA . MET A 1 544 ? -4.217 -20.708 -8.399 1.00 95.88 544 MET A CA 1
ATOM 4381 C C . MET A 1 544 ? -4.642 -20.723 -6.931 1.00 95.88 544 MET A C 1
ATOM 4383 O O . MET A 1 544 ? -5.241 -21.701 -6.483 1.00 95.88 544 MET A O 1
ATOM 4387 N N . ASP A 1 545 ? -4.302 -19.682 -6.171 1.00 96.38 545 ASP A N 1
ATOM 4388 C CA . ASP A 1 545 ? -4.642 -19.574 -4.750 1.00 96.38 545 ASP A CA 1
ATOM 4389 C C . ASP A 1 545 ? -4.465 -18.138 -4.237 1.00 96.38 545 ASP A C 1
ATOM 4391 O O . ASP A 1 545 ? -3.845 -17.294 -4.889 1.00 96.38 545 ASP A O 1
ATOM 4395 N N . PHE A 1 546 ? -4.964 -17.878 -3.031 1.00 93.75 546 PHE A N 1
ATOM 4396 C CA . PHE A 1 546 ? -4.747 -16.619 -2.329 1.00 93.75 546 PHE A CA 1
ATOM 4397 C C . PHE A 1 546 ? -4.514 -16.864 -0.831 1.00 93.75 546 PHE A C 1
ATOM 4399 O O . PHE A 1 546 ? -5.208 -17.668 -0.210 1.00 93.75 546 PHE A O 1
ATOM 4406 N N . ALA A 1 547 ? -3.549 -16.161 -0.240 1.00 88.44 547 ALA A N 1
ATOM 4407 C CA . ALA A 1 547 ? -3.280 -16.210 1.193 1.00 88.44 547 ALA A CA 1
ATOM 4408 C C . ALA A 1 547 ? -2.853 -14.840 1.739 1.00 88.44 547 ALA A C 1
ATOM 4410 O O . ALA A 1 547 ? -2.436 -13.956 0.993 1.00 88.44 547 ALA A O 1
ATOM 4411 N N . GLU A 1 548 ? -2.931 -14.666 3.054 1.00 83.75 548 GLU A N 1
ATOM 4412 C CA . GLU A 1 548 ? -2.555 -13.428 3.738 1.00 83.75 548 GLU A CA 1
ATOM 4413 C C . GLU A 1 548 ? -1.922 -13.719 5.102 1.00 83.75 548 GLU A C 1
ATOM 4415 O O . GLU A 1 548 ? -2.182 -14.756 5.720 1.00 83.75 548 GLU A O 1
ATOM 4420 N N . ASP A 1 549 ? -1.085 -12.796 5.567 1.00 76.62 549 ASP A N 1
ATOM 4421 C CA . ASP A 1 549 ? -0.589 -12.751 6.939 1.00 76.62 549 ASP A CA 1
ATOM 4422 C C . ASP A 1 549 ? -0.707 -11.332 7.522 1.00 76.62 549 ASP A C 1
ATOM 4424 O O . ASP A 1 549 ? -1.369 -10.463 6.960 1.00 76.62 549 ASP A O 1
ATOM 4428 N N . SER A 1 550 ? -0.094 -11.089 8.683 1.00 61.62 550 SER A N 1
ATOM 4429 C CA . SER A 1 550 ? -0.163 -9.795 9.376 1.00 61.62 550 SER A CA 1
ATOM 4430 C C . SER A 1 550 ? 0.404 -8.601 8.598 1.00 61.62 550 SER A C 1
ATOM 4432 O O . SER A 1 550 ? 0.178 -7.472 9.024 1.00 61.62 550 SER A O 1
ATOM 4434 N N . PHE A 1 551 ? 1.155 -8.821 7.517 1.00 60.38 551 PHE A N 1
ATOM 4435 C CA . PHE A 1 551 ? 1.886 -7.770 6.808 1.00 60.38 551 PHE A CA 1
ATOM 4436 C C . PHE A 1 551 ? 1.710 -7.810 5.287 1.00 60.38 551 PHE A C 1
ATOM 4438 O O . PHE A 1 551 ? 1.851 -6.769 4.638 1.00 60.38 551 PHE A O 1
ATOM 4445 N N . PHE A 1 552 ? 1.424 -8.981 4.714 1.00 80.12 552 PHE A N 1
ATOM 4446 C CA . PHE A 1 552 ? 1.430 -9.189 3.271 1.00 80.12 552 PHE A CA 1
ATOM 4447 C C . PHE A 1 552 ? 0.202 -9.949 2.761 1.00 80.12 552 PHE A C 1
ATOM 4449 O O . PHE A 1 552 ? -0.303 -10.875 3.398 1.00 80.12 552 PHE A O 1
ATOM 4456 N N . GLY A 1 553 ? -0.210 -9.593 1.544 1.00 81.12 553 GLY A N 1
ATOM 4457 C CA . GLY A 1 553 ? -1.059 -10.424 0.693 1.00 81.12 553 GLY A CA 1
ATOM 4458 C C . GLY A 1 553 ? -0.215 -11.255 -0.275 1.00 81.12 553 GLY A C 1
ATOM 4459 O O . GLY A 1 553 ? 0.818 -10.784 -0.759 1.00 81.12 553 GLY A O 1
ATOM 4460 N N . TYR A 1 554 ? -0.665 -12.476 -0.569 1.00 93.06 554 TYR A N 1
ATOM 4461 C CA . TYR A 1 554 ? 0.004 -13.449 -1.434 1.00 93.06 554 TYR A CA 1
ATOM 4462 C C . TYR A 1 554 ? -0.972 -13.969 -2.494 1.00 93.06 554 TYR A C 1
ATOM 4464 O O . TYR A 1 554 ? -1.868 -14.756 -2.187 1.00 93.06 554 TYR A O 1
ATOM 4472 N N . LEU A 1 555 ? -0.780 -13.564 -3.749 1.00 95.88 555 LEU A N 1
ATOM 4473 C CA . LEU A 1 555 ? -1.518 -14.087 -4.897 1.00 95.88 555 LEU A CA 1
ATOM 4474 C C . LEU A 1 555 ? -0.693 -15.177 -5.579 1.00 95.88 555 LEU A C 1
ATOM 4476 O O . LEU A 1 555 ? 0.386 -14.900 -6.101 1.00 95.88 555 LEU A O 1
ATOM 4480 N N . ALA A 1 556 ? -1.187 -16.413 -5.575 1.00 97.81 556 ALA A N 1
ATOM 4481 C CA . ALA A 1 556 ? -0.560 -17.508 -6.300 1.00 97.81 556 ALA A CA 1
ATOM 4482 C C . ALA A 1 556 ? -1.162 -17.623 -7.703 1.00 97.81 556 ALA A C 1
ATOM 4484 O O . ALA A 1 556 ? -2.371 -17.808 -7.870 1.00 97.81 556 ALA A O 1
ATOM 4485 N N . LEU A 1 557 ? -0.294 -17.550 -8.705 1.00 97.88 557 LEU A N 1
ATOM 4486 C CA . LEU A 1 557 ? -0.611 -17.580 -10.126 1.00 97.88 557 LEU A CA 1
ATOM 4487 C C . LEU A 1 557 ? 0.070 -18.772 -10.804 1.00 97.88 557 LEU A C 1
ATOM 4489 O O . LEU A 1 557 ? 1.029 -19.348 -10.278 1.00 97.88 557 LEU A O 1
ATOM 4493 N N . GLN A 1 558 ? -0.421 -19.140 -11.988 1.00 97.56 558 GLN A N 1
ATOM 4494 C CA . GLN A 1 558 ? 0.234 -20.116 -12.852 1.00 97.56 558 GLN A CA 1
ATOM 4495 C C . GLN A 1 558 ? 1.692 -19.705 -13.099 1.00 97.56 558 GLN A C 1
ATOM 4497 O O . GLN A 1 558 ? 1.962 -18.609 -13.590 1.00 97.56 558 GLN A O 1
ATOM 4502 N N . LEU A 1 559 ? 2.629 -20.606 -12.796 1.00 98.12 559 LEU A N 1
ATOM 4503 C CA . LEU A 1 559 ? 4.040 -20.389 -13.089 1.00 98.12 559 LEU A CA 1
ATOM 4504 C C . LEU A 1 559 ? 4.281 -20.444 -14.605 1.00 98.12 559 LEU A C 1
ATOM 4506 O O . LEU A 1 559 ? 3.897 -21.409 -15.268 1.00 98.12 559 LEU A O 1
ATOM 4510 N N . CYS A 1 560 ? 4.924 -19.403 -15.131 1.00 97.75 560 CYS A N 1
ATOM 4511 C CA . CYS A 1 560 ? 5.374 -19.314 -16.517 1.00 97.75 560 CYS A CA 1
ATOM 4512 C C . CYS A 1 560 ? 6.907 -19.317 -16.580 1.00 97.75 560 CYS A C 1
ATOM 4514 O O . CYS A 1 560 ? 7.592 -19.083 -15.578 1.00 97.75 560 CYS A O 1
ATOM 4516 N N . GLU A 1 561 ? 7.448 -19.602 -17.762 1.00 96.50 561 GLU A N 1
ATOM 4517 C CA . GLU A 1 561 ? 8.885 -19.756 -17.949 1.00 96.50 561 GLU A CA 1
ATOM 4518 C C . GLU A 1 561 ? 9.570 -18.411 -18.146 1.00 96.50 561 GLU A C 1
ATOM 4520 O O . GLU A 1 561 ? 10.585 -18.194 -17.510 1.00 96.50 561 GLU A O 1
ATOM 4525 N N . TYR A 1 562 ? 9.039 -17.500 -18.963 1.00 96.94 562 TYR A N 1
ATOM 4526 C CA . TYR A 1 562 ? 9.688 -16.217 -19.283 1.00 96.94 562 TYR A CA 1
ATOM 4527 C C . TYR A 1 562 ? 8.670 -15.081 -19.350 1.00 96.94 562 TYR A C 1
ATOM 4529 O O . TYR A 1 562 ? 7.486 -15.333 -19.572 1.00 96.94 562 TYR A O 1
ATOM 4537 N N . THR A 1 563 ? 9.114 -13.835 -19.201 1.00 96.94 563 THR A N 1
ATOM 4538 C CA . THR A 1 563 ? 8.366 -12.711 -19.788 1.00 96.94 563 THR A CA 1
ATOM 4539 C C . THR A 1 563 ? 8.574 -12.706 -21.304 1.00 96.94 563 THR A C 1
ATOM 4541 O O . THR A 1 563 ? 9.520 -13.310 -21.816 1.00 96.94 563 THR A O 1
ATOM 4544 N N . LEU A 1 564 ? 7.705 -12.029 -22.049 1.00 97.31 564 LEU A N 1
ATOM 4545 C CA . LEU A 1 564 ? 7.853 -11.883 -23.494 1.00 97.31 564 LEU A CA 1
ATOM 4546 C C . LEU A 1 564 ? 9.152 -11.142 -23.854 1.00 97.31 564 LEU A C 1
ATOM 4548 O O . LEU A 1 564 ? 9.834 -11.541 -24.792 1.00 97.31 564 LEU A O 1
ATOM 4552 N N . ASP A 1 565 ? 9.510 -10.122 -23.073 1.00 94.56 565 ASP A N 1
ATOM 4553 C CA . ASP A 1 565 ? 10.756 -9.350 -23.204 1.00 94.56 565 ASP A CA 1
ATOM 4554 C C . ASP A 1 565 ? 12.008 -10.243 -23.079 1.00 94.56 565 ASP A C 1
ATOM 4556 O O . ASP A 1 565 ? 12.883 -10.246 -23.948 1.00 94.56 565 ASP A O 1
ATOM 4560 N N . GLU A 1 566 ? 12.059 -11.096 -22.047 1.00 94.69 566 GLU A N 1
ATOM 4561 C CA . GLU A 1 566 ? 13.130 -12.088 -21.877 1.00 94.69 566 GLU A CA 1
ATOM 4562 C C . GLU A 1 566 ? 13.136 -13.111 -23.022 1.00 94.69 566 GLU A C 1
ATOM 4564 O O . GLU A 1 566 ? 14.198 -13.521 -23.496 1.00 94.69 566 GLU A O 1
ATOM 4569 N N . TYR A 1 567 ? 11.953 -13.553 -23.459 1.00 95.38 567 TYR A N 1
ATOM 4570 C CA . TYR A 1 567 ? 11.832 -14.604 -24.460 1.00 95.38 567 TYR A CA 1
ATOM 4571 C C . TYR A 1 567 ? 12.295 -14.145 -25.844 1.00 95.38 567 TYR A C 1
ATOM 4573 O O . TYR A 1 567 ? 13.065 -14.857 -26.490 1.00 95.38 567 TYR A O 1
ATOM 4581 N N . ILE A 1 568 ? 11.883 -12.945 -26.267 1.00 93.31 568 ILE A N 1
ATOM 4582 C CA . ILE A 1 568 ? 12.318 -12.344 -27.531 1.00 93.31 568 ILE A CA 1
ATOM 4583 C C . ILE A 1 568 ? 13.823 -12.093 -27.500 1.00 93.31 568 ILE A C 1
ATOM 4585 O O . ILE A 1 568 ? 14.525 -12.568 -28.381 1.00 93.31 568 ILE A O 1
ATOM 4589 N N . SER A 1 569 ? 14.336 -11.433 -26.459 1.00 90.00 569 SER A N 1
ATOM 4590 C CA . SER A 1 569 ? 15.761 -11.080 -26.380 1.00 90.00 569 SER A CA 1
ATOM 4591 C C . SER A 1 569 ? 16.707 -12.286 -26.305 1.00 90.00 569 SER A C 1
ATOM 4593 O O . SER A 1 569 ? 17.867 -12.179 -26.702 1.00 90.00 569 SER A O 1
ATOM 4595 N N . THR A 1 570 ? 16.234 -13.429 -25.796 1.00 88.94 570 THR A N 1
ATOM 4596 C CA . THR A 1 570 ? 17.086 -14.602 -25.540 1.00 88.94 570 THR A CA 1
ATOM 4597 C C . THR A 1 570 ? 16.928 -15.720 -26.571 1.00 88.94 570 THR A C 1
ATOM 4599 O O . THR A 1 570 ? 17.914 -16.388 -26.885 1.00 88.94 570 THR A O 1
ATOM 4602 N N . TYR A 1 571 ? 15.712 -15.976 -27.068 1.00 88.94 571 TYR A N 1
ATOM 4603 C CA . TYR A 1 571 ? 15.407 -17.196 -27.833 1.00 88.94 571 TYR A CA 1
ATOM 4604 C C . TYR A 1 571 ? 14.912 -16.957 -29.251 1.00 88.94 571 TYR A C 1
ATOM 4606 O O . TYR A 1 571 ? 14.915 -17.909 -30.031 1.00 88.94 571 TYR A O 1
ATOM 4614 N N . LEU A 1 572 ? 14.471 -15.744 -29.581 1.00 88.50 572 LEU A N 1
ATOM 4615 C CA . LEU A 1 572 ? 13.931 -15.441 -30.899 1.00 88.50 572 LEU A CA 1
ATOM 4616 C C . LEU A 1 572 ? 14.825 -14.443 -31.622 1.00 88.50 572 LEU A C 1
ATOM 4618 O O . LEU A 1 572 ? 15.335 -13.480 -31.060 1.00 88.50 572 LEU A O 1
ATOM 4622 N N . SER A 1 573 ? 14.998 -14.685 -32.909 1.00 83.62 573 SER A N 1
ATOM 4623 C CA . SER A 1 573 ? 15.556 -13.737 -33.856 1.00 83.62 573 SER A CA 1
ATOM 4624 C C . SER A 1 573 ? 14.436 -13.139 -34.703 1.00 83.62 573 SER A C 1
ATOM 4626 O O . SER A 1 573 ? 13.341 -13.695 -34.804 1.00 83.62 573 SER A O 1
ATOM 4628 N N . LYS A 1 574 ? 14.722 -12.031 -35.392 1.00 76.19 574 LYS A N 1
ATOM 4629 C CA . LYS A 1 574 ? 13.795 -11.446 -36.377 1.00 76.19 574 LYS A CA 1
ATOM 4630 C C . LYS A 1 574 ? 13.417 -12.405 -37.520 1.00 76.19 574 LYS A C 1
ATOM 4632 O O . LYS A 1 574 ? 12.393 -12.212 -38.170 1.00 76.19 574 LYS A O 1
ATOM 4637 N N . ASP A 1 575 ? 14.224 -13.440 -37.752 1.00 83.00 575 ASP A N 1
ATOM 4638 C CA . ASP A 1 575 ? 13.996 -14.431 -38.806 1.00 83.00 575 ASP A CA 1
ATOM 4639 C C . ASP A 1 575 ? 13.014 -15.538 -38.359 1.00 83.00 575 ASP A C 1
ATOM 4641 O O . ASP A 1 575 ? 12.504 -16.293 -39.189 1.00 83.00 575 ASP A O 1
ATOM 4645 N N . ASP A 1 576 ? 12.659 -15.605 -37.067 1.00 89.19 576 ASP A N 1
ATOM 4646 C CA . ASP A 1 576 ? 11.697 -16.563 -36.502 1.00 89.19 576 ASP A CA 1
ATOM 4647 C C . ASP A 1 576 ? 10.236 -16.131 -36.726 1.00 89.19 576 ASP A C 1
ATOM 4649 O O . ASP A 1 576 ? 9.377 -16.210 -35.842 1.00 89.19 576 ASP A O 1
ATOM 4653 N N . THR A 1 577 ? 9.926 -15.687 -37.946 1.00 87.50 577 THR A N 1
ATOM 4654 C CA . THR A 1 577 ? 8.672 -15.012 -38.310 1.00 87.50 577 THR A CA 1
ATOM 4655 C C . THR A 1 577 ? 7.425 -15.806 -37.915 1.00 87.50 577 THR A C 1
ATOM 4657 O O . THR A 1 577 ? 6.441 -15.228 -37.463 1.00 87.50 577 THR A O 1
ATOM 4660 N N . HIS A 1 578 ? 7.448 -17.140 -38.022 1.00 90.62 578 HIS A N 1
ATOM 4661 C CA . HIS A 1 578 ? 6.307 -17.971 -37.621 1.00 90.62 578 HIS A CA 1
ATOM 4662 C C . HIS A 1 578 ? 6.027 -17.911 -36.111 1.00 90.62 578 HIS A C 1
ATOM 4664 O O . HIS A 1 578 ? 4.867 -17.834 -35.707 1.00 90.62 578 HIS A O 1
ATOM 4670 N N . ALA A 1 579 ? 7.073 -17.938 -35.279 1.00 92.94 579 ALA A N 1
ATOM 4671 C CA . ALA A 1 579 ? 6.936 -17.850 -33.829 1.00 92.94 579 ALA A CA 1
ATOM 4672 C C . ALA A 1 579 ? 6.487 -16.445 -33.405 1.00 92.94 579 ALA A C 1
ATOM 4674 O O . ALA A 1 579 ? 5.575 -16.321 -32.590 1.00 92.94 579 ALA A O 1
ATOM 4675 N N . LEU A 1 580 ? 7.058 -15.402 -34.015 1.00 94.50 580 LEU A N 1
ATOM 4676 C CA . LEU A 1 580 ? 6.676 -14.012 -33.755 1.00 94.50 580 LEU A CA 1
ATOM 4677 C C . LEU A 1 580 ? 5.210 -13.750 -34.139 1.00 94.50 580 LEU A C 1
ATOM 4679 O O . LEU A 1 580 ? 4.447 -13.242 -33.322 1.00 94.50 580 LEU A O 1
ATOM 4683 N N . LEU A 1 581 ? 4.767 -14.195 -35.323 1.00 94.44 581 LEU A N 1
ATOM 4684 C CA . LEU A 1 581 ? 3.363 -14.092 -35.747 1.00 94.44 581 LEU A CA 1
ATOM 4685 C C . LEU A 1 581 ? 2.414 -14.865 -34.827 1.00 94.44 581 LEU A C 1
ATOM 4687 O O . LEU A 1 581 ? 1.329 -14.374 -34.510 1.00 94.44 581 LEU A O 1
ATOM 4691 N N . LYS A 1 582 ? 2.816 -16.065 -34.384 1.00 95.44 582 LYS A N 1
ATOM 4692 C CA . LYS A 1 582 ? 2.047 -16.857 -33.418 1.00 95.44 582 LYS A CA 1
ATOM 4693 C C . LYS A 1 582 ? 1.849 -16.066 -32.125 1.00 95.44 582 LYS A C 1
ATOM 4695 O O . LYS A 1 582 ? 0.710 -15.908 -31.699 1.00 95.44 582 LYS A O 1
ATOM 4700 N N . ILE A 1 583 ? 2.924 -15.537 -31.541 1.00 97.19 583 ILE A N 1
ATOM 4701 C CA . ILE A 1 583 ? 2.879 -14.766 -30.291 1.00 97.19 583 ILE A CA 1
ATOM 4702 C C . ILE A 1 583 ? 2.017 -13.508 -30.454 1.00 97.19 583 ILE A C 1
ATOM 4704 O O . ILE A 1 583 ? 1.150 -13.263 -29.615 1.00 97.19 583 ILE A O 1
ATOM 4708 N N . SER A 1 584 ? 2.173 -12.754 -31.549 1.00 97.12 584 SER A N 1
ATOM 4709 C CA . SER A 1 584 ? 1.322 -11.589 -31.835 1.00 97.12 584 SER A CA 1
ATOM 4710 C C . SER A 1 584 ? -0.159 -11.970 -31.886 1.00 97.12 584 SER A C 1
ATOM 4712 O O . SER A 1 584 ? -0.998 -11.298 -31.289 1.00 97.12 584 SER A O 1
ATOM 4714 N N . GLN A 1 585 ? -0.494 -13.095 -32.524 1.00 97.19 585 GLN A N 1
ATOM 4715 C CA . GLN A 1 585 ? -1.869 -13.587 -32.567 1.00 97.19 585 GLN A CA 1
ATOM 4716 C C . GLN A 1 585 ? -2.390 -14.002 -31.179 1.00 97.19 585 GLN A C 1
ATOM 4718 O O . GLN A 1 585 ? -3.561 -13.790 -30.872 1.00 97.19 585 GLN A O 1
ATOM 4723 N N . GLU A 1 586 ? -1.552 -14.597 -30.330 1.00 98.00 586 GLU A N 1
ATOM 4724 C CA . GLU A 1 586 ? -1.911 -14.993 -28.960 1.00 98.00 586 GLU A CA 1
ATOM 4725 C C . GLU A 1 586 ? -2.156 -13.778 -28.052 1.00 98.00 586 GLU A C 1
ATOM 4727 O O . GLU A 1 586 ? -3.130 -13.772 -27.296 1.00 98.00 586 GLU A O 1
ATOM 4732 N N . VAL A 1 587 ? -1.359 -12.713 -28.192 1.00 98.00 587 VAL A N 1
ATOM 4733 C CA . VAL A 1 587 ? -1.591 -11.425 -27.517 1.00 98.00 587 VAL A CA 1
ATOM 4734 C C . VAL A 1 587 ? -2.944 -10.835 -27.926 1.00 98.00 587 VAL A C 1
ATOM 4736 O O . VAL A 1 587 ? -3.749 -10.495 -27.059 1.00 98.00 587 VAL A O 1
ATOM 4739 N N . LEU A 1 588 ? -3.264 -10.793 -29.221 1.00 98.19 588 LEU A N 1
ATOM 4740 C CA . LEU A 1 588 ? -4.561 -10.288 -29.691 1.00 98.19 588 LEU A CA 1
ATOM 4741 C C . LEU A 1 588 ? -5.731 -11.162 -29.213 1.00 98.19 588 LEU A C 1
ATOM 4743 O O . LEU A 1 588 ? -6.775 -10.647 -28.816 1.00 98.19 588 LEU A O 1
ATOM 4747 N N . ARG A 1 589 ? -5.553 -12.488 -29.158 1.00 97.75 589 ARG A N 1
ATOM 4748 C CA . ARG A 1 589 ? -6.552 -13.392 -28.563 1.00 97.75 589 ARG A CA 1
ATOM 4749 C C . ARG A 1 589 ? -6.769 -13.125 -27.077 1.00 97.75 589 ARG A C 1
ATOM 4751 O O . ARG A 1 589 ? -7.912 -13.194 -26.633 1.00 97.75 589 ARG A O 1
ATOM 4758 N N . SER A 1 590 ? -5.718 -12.814 -26.315 1.00 97.12 590 SER A N 1
ATOM 4759 C CA . SER A 1 590 ? -5.865 -12.437 -24.904 1.00 97.12 590 SER A CA 1
ATOM 4760 C C . SER A 1 590 ? -6.721 -11.180 -24.751 1.00 97.12 590 SER A C 1
ATOM 4762 O O . SER A 1 590 ? -7.605 -11.144 -23.900 1.00 97.12 590 SER A O 1
ATOM 4764 N N . LEU A 1 591 ? -6.553 -10.200 -25.643 1.00 96.69 591 LEU A N 1
ATOM 4765 C CA . LEU A 1 591 ? -7.324 -8.965 -25.610 1.00 96.69 591 LEU A CA 1
ATOM 4766 C C . LEU A 1 591 ? -8.790 -9.174 -26.029 1.00 96.69 591 LEU A C 1
ATOM 4768 O O . LEU A 1 591 ? -9.679 -8.611 -25.397 1.00 96.69 591 LEU A O 1
ATOM 4772 N N . SER A 1 592 ? -9.066 -10.051 -27.002 1.00 96.00 592 SER A N 1
ATOM 4773 C CA . SER A 1 592 ? -10.443 -10.437 -27.370 1.00 96.00 592 SER A CA 1
ATOM 4774 C C . SER A 1 592 ? -11.193 -11.105 -26.215 1.00 96.00 592 SER A C 1
ATOM 4776 O O . SER A 1 592 ? -12.373 -10.828 -26.002 1.00 96.00 592 SER A O 1
ATOM 4778 N N . VAL A 1 593 ? -10.504 -11.897 -25.381 1.00 95.81 593 VAL A N 1
ATOM 4779 C CA . VAL A 1 593 ? -11.094 -12.431 -24.140 1.00 95.81 593 VAL A CA 1
ATOM 4780 C C . VAL A 1 593 ? -11.500 -11.299 -23.192 1.00 95.81 593 VAL A C 1
ATOM 4782 O O . VAL A 1 593 ? -12.581 -11.357 -22.616 1.00 95.81 593 VAL A O 1
ATOM 4785 N N . LEU A 1 594 ? -10.676 -10.258 -23.037 1.00 94.75 594 LEU A N 1
ATOM 4786 C CA . LEU A 1 594 ? -10.983 -9.136 -22.142 1.00 94.75 594 LEU A CA 1
ATOM 4787 C C . LEU A 1 594 ? -12.103 -8.241 -22.677 1.00 94.75 594 LEU A C 1
ATOM 4789 O O . LEU A 1 594 ? -12.995 -7.855 -21.919 1.00 94.75 594 LEU A O 1
ATOM 4793 N N . HIS A 1 595 ? -12.076 -7.928 -23.971 1.00 93.25 595 HIS A N 1
ATOM 4794 C CA . HIS A 1 595 ? -12.988 -6.978 -24.617 1.00 93.25 595 HIS A CA 1
ATOM 4795 C C . HIS A 1 595 ? -14.337 -7.581 -25.015 1.00 93.25 595 HIS A C 1
ATOM 4797 O O . HIS A 1 595 ? -15.231 -6.828 -25.411 1.00 93.25 595 HIS A O 1
ATOM 4803 N N . CYS A 1 596 ? -14.502 -8.898 -24.868 1.00 88.62 596 CYS A N 1
ATOM 4804 C CA . CYS A 1 596 ? -15.758 -9.597 -25.108 1.00 88.62 596 CYS A CA 1
ATOM 4805 C C . CYS A 1 596 ? -16.948 -8.871 -24.434 1.00 88.62 596 CYS A C 1
ATOM 4807 O O . CYS A 1 596 ? -16.825 -8.414 -23.291 1.00 88.62 596 CYS A O 1
ATOM 4809 N N . PRO A 1 597 ? -18.127 -8.781 -25.083 1.00 83.75 597 PRO A N 1
ATOM 4810 C CA . PRO A 1 597 ? -19.302 -8.118 -24.510 1.00 83.75 597 PRO A CA 1
ATOM 4811 C C . PRO A 1 597 ? -19.758 -8.655 -23.145 1.00 83.75 597 PRO A C 1
ATOM 4813 O O . PRO A 1 597 ? -20.478 -7.968 -22.432 1.00 83.75 597 PRO A O 1
ATOM 4816 N N . THR A 1 598 ? -19.371 -9.879 -22.773 1.00 83.81 598 THR A N 1
ATOM 4817 C CA . THR A 1 598 ? -19.702 -10.471 -21.466 1.00 83.81 598 THR A CA 1
ATOM 4818 C C . THR A 1 598 ? -18.679 -10.141 -20.373 1.00 83.81 598 THR A C 1
ATOM 4820 O O . THR A 1 598 ? -18.980 -10.258 -19.184 1.00 83.81 598 THR A O 1
ATOM 4823 N N . THR A 1 599 ? -17.460 -9.743 -20.739 1.00 86.19 599 THR A N 1
ATOM 4824 C CA . THR A 1 599 ? -16.385 -9.388 -19.800 1.00 86.19 599 THR A CA 1
ATOM 4825 C C . THR A 1 599 ? -16.252 -7.885 -19.647 1.00 86.19 599 THR A C 1
ATOM 4827 O O . THR A 1 599 ? -16.243 -7.407 -18.514 1.00 86.19 599 THR A O 1
ATOM 4830 N N . GLU A 1 600 ? -16.157 -7.161 -20.764 1.00 88.25 600 GLU A N 1
ATOM 4831 C CA . GLU A 1 600 ? -15.969 -5.709 -20.852 1.00 88.25 600 GLU A CA 1
ATOM 4832 C C . GLU A 1 600 ? -14.817 -5.173 -19.979 1.00 88.25 600 GLU A C 1
ATOM 4834 O O . GLU A 1 600 ? -14.918 -4.109 -19.361 1.00 88.25 600 GLU A O 1
ATOM 4839 N N . VAL A 1 601 ? -13.716 -5.923 -19.905 1.00 91.12 601 VAL A N 1
ATOM 4840 C CA . VAL A 1 601 ? -12.529 -5.600 -19.104 1.00 91.12 601 VAL A CA 1
ATOM 4841 C C . VAL A 1 601 ? -11.534 -4.802 -19.943 1.00 91.12 601 VAL A C 1
ATOM 4843 O O . VAL A 1 601 ? -11.216 -5.186 -21.062 1.00 91.12 601 VAL A O 1
ATOM 4846 N N . LEU A 1 602 ? -11.006 -3.718 -19.381 1.00 90.88 602 LEU A N 1
ATOM 4847 C CA . LEU A 1 602 ? -9.830 -3.007 -19.879 1.00 90.88 602 LEU A CA 1
ATOM 4848 C C . LEU A 1 602 ? -8.604 -3.414 -19.066 1.00 90.88 602 LEU A C 1
ATOM 4850 O O . LEU A 1 602 ? -8.657 -3.392 -17.829 1.00 90.88 602 LEU A O 1
ATOM 4854 N N . HIS A 1 603 ? -7.503 -3.739 -19.745 1.00 93.19 603 HIS A N 1
ATOM 4855 C CA . HIS A 1 603 ? -6.287 -4.201 -19.075 1.00 93.19 603 HIS A CA 1
ATOM 4856 C C . HIS A 1 603 ? -5.507 -3.048 -18.437 1.00 93.19 603 HIS A C 1
ATOM 4858 O O . HIS A 1 603 ? -5.230 -3.094 -17.238 1.00 93.19 603 HIS A O 1
ATOM 4864 N N . ARG A 1 604 ? -5.225 -1.992 -19.220 1.00 89.62 604 ARG A N 1
ATOM 4865 C CA . ARG A 1 604 ? -4.557 -0.731 -18.823 1.00 89.62 604 ARG A CA 1
ATOM 4866 C C . ARG A 1 604 ? -3.051 -0.782 -18.514 1.00 89.62 604 ARG A C 1
ATOM 4868 O O . ARG A 1 604 ? -2.455 0.282 -18.405 1.00 89.62 604 ARG A O 1
ATOM 4875 N N . ASP A 1 605 ? -2.424 -1.955 -18.412 1.00 91.12 605 ASP A N 1
ATOM 4876 C CA . ASP A 1 605 ? -0.950 -2.087 -18.317 1.00 91.12 605 ASP A CA 1
ATOM 4877 C C . ASP A 1 605 ? -0.403 -3.162 -19.276 1.00 91.12 605 ASP A C 1
ATOM 4879 O O . ASP A 1 605 ? 0.284 -4.098 -18.872 1.00 91.12 605 ASP A O 1
ATOM 4883 N N . ILE A 1 606 ? -0.794 -3.105 -20.554 1.00 95.44 606 ILE A N 1
ATOM 4884 C CA . ILE A 1 606 ? -0.272 -4.027 -21.577 1.00 95.44 606 ILE A CA 1
ATOM 4885 C C . ILE A 1 606 ? 1.168 -3.619 -21.908 1.00 95.44 606 ILE A C 1
ATOM 4887 O O . ILE A 1 606 ? 1.408 -2.492 -22.324 1.00 95.44 606 ILE A O 1
ATOM 4891 N N . LYS A 1 607 ? 2.125 -4.533 -21.725 1.00 94.75 607 LYS A N 1
ATOM 4892 C CA . LYS A 1 607 ? 3.551 -4.338 -22.045 1.00 94.75 607 LYS A CA 1
ATOM 4893 C C . LYS A 1 607 ? 4.276 -5.688 -22.129 1.00 94.75 607 LYS A C 1
ATOM 4895 O O . LYS A 1 607 ? 3.758 -6.669 -21.583 1.00 94.75 607 LYS A O 1
ATOM 4900 N N . PRO A 1 608 ? 5.481 -5.762 -22.725 1.00 96.12 608 PRO A N 1
ATOM 4901 C CA . PRO A 1 608 ? 6.242 -7.008 -22.843 1.00 96.12 608 PRO A CA 1
ATOM 4902 C C . PRO A 1 608 ? 6.477 -7.735 -21.509 1.00 96.12 608 PRO A C 1
ATOM 4904 O O . PRO A 1 608 ? 6.463 -8.960 -21.454 1.00 96.12 608 PRO A O 1
ATOM 4907 N N . GLN A 1 609 ? 6.637 -7.006 -20.404 1.00 93.88 609 GLN A N 1
ATOM 4908 C CA . GLN A 1 609 ? 6.874 -7.598 -19.083 1.00 93.88 609 GLN A CA 1
ATOM 4909 C C . GLN A 1 609 ? 5.623 -8.260 -18.479 1.00 93.88 609 GLN A C 1
ATOM 4911 O O . GLN A 1 609 ? 5.762 -9.149 -17.642 1.00 93.88 609 GLN A O 1
ATOM 4916 N N . ASN A 1 610 ? 4.423 -7.865 -18.922 1.00 96.00 610 ASN A N 1
ATOM 4917 C CA . ASN A 1 610 ? 3.145 -8.398 -18.436 1.00 96.00 610 ASN A CA 1
ATOM 4918 C C . ASN A 1 610 ? 2.562 -9.483 -19.357 1.00 96.00 610 ASN A C 1
ATOM 4920 O O . ASN A 1 610 ? 1.513 -10.052 -19.051 1.00 96.00 610 ASN A O 1
ATOM 4924 N N . VAL A 1 611 ? 3.238 -9.814 -20.460 1.00 98.12 611 VAL A N 1
ATOM 4925 C CA . VAL A 1 611 ? 2.950 -11.010 -21.259 1.00 98.12 611 VAL A CA 1
ATOM 4926 C C . VAL A 1 611 ? 3.945 -12.093 -20.867 1.00 98.12 611 VAL A C 1
ATOM 4928 O O . VAL A 1 611 ? 5.152 -11.903 -20.982 1.00 98.12 611 VAL A O 1
ATOM 4931 N N . LEU A 1 612 ? 3.449 -13.230 -20.388 1.00 98.19 612 LEU A N 1
ATOM 4932 C CA . LEU A 1 612 ? 4.263 -14.356 -19.938 1.00 98.19 612 LEU A CA 1
ATOM 4933 C C . LEU A 1 612 ? 4.222 -15.501 -20.948 1.00 98.19 612 LEU A C 1
ATOM 4935 O O . LEU A 1 612 ? 3.194 -15.758 -21.571 1.00 98.19 612 LEU A O 1
ATOM 4939 N N . ILE A 1 613 ? 5.333 -16.217 -21.075 1.00 98.06 613 ILE A N 1
ATOM 4940 C CA . ILE A 1 613 ? 5.492 -17.377 -21.947 1.00 98.06 613 ILE A CA 1
ATOM 4941 C C . ILE A 1 613 ? 5.457 -18.644 -21.099 1.00 98.06 613 ILE A C 1
ATOM 4943 O O . ILE A 1 613 ? 6.278 -18.826 -20.195 1.00 98.06 613 ILE A O 1
ATOM 4947 N N . ASP A 1 614 ? 4.495 -19.523 -21.374 1.00 96.00 614 ASP A N 1
ATOM 4948 C CA . ASP A 1 614 ? 4.378 -20.804 -20.682 1.00 96.00 614 ASP A CA 1
ATOM 4949 C C . ASP A 1 614 ? 5.414 -21.837 -21.168 1.00 96.00 614 ASP A C 1
ATOM 4951 O O . ASP A 1 614 ? 6.178 -21.618 -22.109 1.00 96.00 614 ASP A O 1
ATOM 4955 N N . ILE A 1 615 ? 5.426 -23.011 -20.535 1.00 94.62 615 ILE A N 1
ATOM 4956 C CA . ILE A 1 615 ? 6.348 -24.105 -20.876 1.00 94.62 615 ILE A CA 1
ATOM 4957 C C . ILE A 1 615 ? 6.224 -24.637 -22.313 1.00 94.62 615 ILE A C 1
ATOM 4959 O O . ILE A 1 615 ? 7.147 -25.276 -22.823 1.00 94.62 615 ILE A O 1
ATOM 4963 N N . ASN A 1 616 ? 5.094 -24.390 -22.972 1.00 93.88 616 ASN A N 1
ATOM 4964 C CA . ASN A 1 616 ? 4.849 -24.796 -24.351 1.00 93.88 616 ASN A CA 1
ATOM 4965 C C . ASN A 1 616 ? 5.179 -23.674 -25.350 1.00 93.88 616 ASN A C 1
ATOM 4967 O O . ASN A 1 616 ? 4.967 -23.855 -26.549 1.00 93.88 616 ASN A O 1
ATOM 4971 N N . GLY A 1 617 ? 5.682 -22.527 -24.880 1.00 93.38 617 GLY A N 1
ATOM 4972 C CA . GLY A 1 617 ? 5.967 -21.372 -25.723 1.00 93.38 617 GLY A CA 1
ATOM 4973 C C . GLY A 1 617 ? 4.706 -20.628 -26.168 1.00 93.38 617 GLY A C 1
ATOM 4974 O O . GLY A 1 617 ? 4.682 -20.098 -27.278 1.00 93.38 617 GLY A O 1
ATOM 4975 N N . ASN A 1 618 ? 3.632 -20.649 -25.371 1.00 95.88 618 ASN A N 1
ATOM 4976 C CA . ASN A 1 618 ? 2.433 -19.847 -25.634 1.00 95.88 618 ASN A CA 1
ATOM 4977 C C . ASN A 1 618 ? 2.439 -18.576 -24.783 1.00 95.88 618 ASN A C 1
ATOM 4979 O O . ASN A 1 618 ? 2.756 -18.632 -23.591 1.00 95.88 618 ASN A O 1
ATOM 4983 N N . ALA A 1 619 ? 2.027 -17.460 -25.378 1.00 97.88 619 ALA A N 1
ATOM 4984 C CA . ALA A 1 619 ? 1.877 -16.182 -24.704 1.00 97.88 619 ALA A CA 1
ATOM 4985 C C . ALA A 1 619 ? 0.566 -16.096 -23.907 1.00 97.88 619 ALA A C 1
ATOM 4987 O O . ALA A 1 619 ? -0.504 -16.516 -24.360 1.00 97.88 619 ALA A O 1
ATOM 4988 N N . LYS A 1 620 ? 0.661 -15.530 -22.703 1.00 98.19 620 LYS A N 1
ATOM 4989 C CA . LYS A 1 620 ? -0.439 -15.331 -21.757 1.00 98.19 620 LYS A CA 1
ATOM 4990 C C . LYS A 1 620 ? -0.362 -13.941 -21.146 1.00 98.19 620 LYS A C 1
ATOM 4992 O O . LYS A 1 620 ? 0.693 -13.542 -20.664 1.00 98.19 620 LYS A O 1
ATOM 4997 N N . LEU A 1 621 ? -1.478 -13.226 -21.108 1.00 98.12 621 LEU A N 1
ATOM 4998 C CA . LEU A 1 621 ? -1.547 -11.920 -20.459 1.00 98.12 621 LEU A CA 1
ATOM 4999 C C . LEU A 1 621 ? -1.667 -12.067 -18.934 1.00 98.12 621 LEU A C 1
ATOM 5001 O O . LEU A 1 621 ? -2.349 -12.969 -18.436 1.00 98.12 621 LEU A O 1
ATOM 5005 N N . SER A 1 622 ? -0.991 -11.186 -18.201 1.00 95.88 622 SER A N 1
ATOM 5006 C CA . SER A 1 622 ? -0.896 -11.178 -16.740 1.00 95.88 622 SER A CA 1
ATOM 5007 C C . SER A 1 622 ? -0.949 -9.755 -16.177 1.00 95.88 622 SER A C 1
ATOM 5009 O O . SER A 1 622 ? -0.848 -8.794 -16.930 1.00 95.88 622 SER A O 1
ATOM 5011 N N . ASP A 1 623 ? -1.037 -9.651 -14.849 1.00 91.38 623 ASP A N 1
ATOM 5012 C CA . ASP A 1 623 ? -1.058 -8.403 -14.077 1.00 91.38 623 ASP A CA 1
ATOM 5013 C C . ASP A 1 623 ? -2.317 -7.540 -14.260 1.00 91.38 623 ASP A C 1
ATOM 5015 O O . ASP A 1 623 ? -2.316 -6.468 -14.863 1.00 91.38 623 ASP A O 1
ATOM 5019 N N . PHE A 1 624 ? -3.406 -7.994 -13.634 1.00 91.38 624 PHE A N 1
ATOM 5020 C CA . PHE A 1 624 ? -4.694 -7.291 -13.632 1.00 91.38 624 PHE A CA 1
ATOM 5021 C C . PHE A 1 624 ? -4.827 -6.278 -12.484 1.00 91.38 624 PHE A C 1
ATOM 5023 O O . PHE A 1 624 ? -5.934 -5.829 -12.168 1.00 91.38 624 PHE A O 1
ATOM 5030 N N . GLY A 1 625 ? -3.716 -5.900 -11.837 1.00 83.19 625 GLY A N 1
ATOM 5031 C CA . GLY A 1 625 ? -3.719 -5.066 -10.632 1.00 83.19 625 GLY A CA 1
ATOM 5032 C C . GLY A 1 625 ? -4.427 -3.723 -10.816 1.00 83.19 625 GLY A C 1
ATOM 5033 O O . GLY A 1 625 ? -5.109 -3.254 -9.903 1.00 83.19 625 GLY A O 1
ATOM 5034 N N . ILE A 1 626 ? -4.354 -3.140 -12.017 1.00 79.69 626 ILE A N 1
ATOM 5035 C CA . ILE A 1 626 ? -5.010 -1.868 -12.363 1.00 79.69 626 ILE A CA 1
ATOM 5036 C C . ILE A 1 626 ? -6.152 -2.003 -13.383 1.00 79.69 626 ILE A C 1
ATOM 5038 O O . ILE A 1 626 ? -6.696 -0.985 -13.831 1.00 79.69 626 ILE A O 1
ATOM 5042 N N . SER A 1 627 ? -6.538 -3.229 -13.747 1.00 85.81 627 SER A N 1
ATOM 5043 C CA . SER A 1 627 ? -7.615 -3.481 -14.709 1.00 85.81 627 SER A CA 1
ATOM 5044 C C . SER A 1 627 ? -8.970 -2.992 -14.199 1.00 85.81 627 SER A C 1
ATOM 5046 O O . SER A 1 627 ? -9.170 -2.776 -12.998 1.00 85.81 627 SER A O 1
ATOM 5048 N N . ARG A 1 628 ? -9.915 -2.770 -15.120 1.00 81.19 628 ARG A N 1
ATOM 5049 C CA . ARG A 1 628 ? -11.247 -2.243 -14.790 1.00 81.19 628 ARG A CA 1
ATOM 5050 C C . ARG A 1 628 ? -12.322 -2.768 -15.740 1.00 81.19 628 ARG A C 1
ATOM 5052 O O . ARG A 1 628 ? -12.063 -2.921 -16.925 1.00 81.19 628 ARG A O 1
ATOM 5059 N N . ARG A 1 629 ? -13.544 -2.971 -15.239 1.00 81.56 629 ARG A N 1
ATOM 5060 C CA . ARG A 1 629 ? -14.738 -3.225 -16.062 1.00 81.56 629 ARG A CA 1
ATOM 5061 C C . ARG A 1 629 ? -15.389 -1.917 -16.507 1.00 81.56 629 ARG A C 1
ATOM 5063 O O . ARG A 1 629 ? -15.552 -1.004 -15.693 1.00 81.56 629 ARG A O 1
ATOM 5070 N N . LEU A 1 630 ? -15.795 -1.842 -17.768 1.00 66.12 630 LEU A N 1
ATOM 5071 C CA . LEU A 1 630 ? -16.698 -0.801 -18.249 1.00 66.12 630 LEU A CA 1
ATOM 5072 C C . LEU A 1 630 ? -18.098 -1.106 -17.693 1.00 66.12 630 LEU A C 1
ATOM 5074 O O . LEU A 1 630 ? -18.613 -2.196 -17.901 1.00 66.12 630 LEU A O 1
ATOM 5078 N N . THR A 1 631 ? -18.701 -0.188 -16.934 1.00 52.31 631 THR A N 1
ATOM 5079 C CA . THR A 1 631 ? -20.114 -0.302 -16.523 1.00 52.31 631 THR A CA 1
ATOM 5080 C C . THR A 1 631 ? -20.913 0.794 -17.214 1.00 52.31 631 THR A C 1
ATOM 5082 O O . THR A 1 631 ? -20.407 1.901 -17.390 1.00 52.31 631 THR A O 1
ATOM 5085 N N . VAL A 1 632 ? -22.159 0.491 -17.594 1.00 41.75 632 VAL A N 1
ATOM 5086 C CA . VAL A 1 632 ? -23.047 1.366 -18.391 1.00 41.75 632 VAL A CA 1
ATOM 5087 C C . VAL A 1 632 ? -23.284 2.747 -17.740 1.00 41.75 632 VAL A C 1
ATOM 5089 O O . VAL A 1 632 ? -23.656 3.694 -18.425 1.00 41.75 632 VAL A O 1
ATOM 5092 N N . GLU A 1 633 ? -22.994 2.900 -16.442 1.00 32.22 633 GLU A N 1
ATOM 5093 C CA . GLU A 1 633 ? -23.205 4.131 -15.663 1.00 32.22 633 GLU A CA 1
ATOM 5094 C C . GLU A 1 633 ? -21.908 4.845 -15.222 1.00 32.22 633 GLU A C 1
ATOM 5096 O O . GLU A 1 633 ? -21.972 5.923 -14.631 1.00 32.22 633 GLU A O 1
ATOM 5101 N N . GLN A 1 634 ? -20.718 4.297 -15.510 1.00 36.69 634 GLN 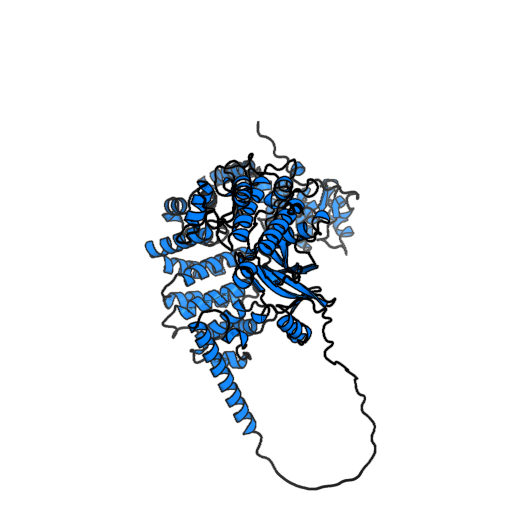A N 1
ATOM 5102 C CA . GLN A 1 634 ? -19.438 4.934 -15.174 1.00 36.69 634 GLN A CA 1
ATOM 5103 C C . GLN A 1 634 ? -18.767 5.487 -16.430 1.00 36.69 634 GLN A C 1
ATOM 5105 O O . GLN A 1 634 ? -18.137 4.761 -17.196 1.00 36.69 634 GLN A O 1
ATOM 5110 N N . THR A 1 635 ? -18.834 6.802 -16.620 1.00 38.47 635 THR A N 1
ATOM 5111 C CA . THR A 1 635 ? -17.985 7.471 -17.604 1.00 38.47 635 THR A CA 1
ATOM 5112 C C . THR A 1 635 ? -16.519 7.365 -17.173 1.00 38.47 635 THR A C 1
ATOM 5114 O O . THR A 1 635 ? -16.138 7.758 -16.070 1.00 38.47 635 THR A O 1
ATOM 5117 N N . THR A 1 636 ? -15.652 6.866 -18.059 1.00 41.72 636 THR A N 1
ATOM 5118 C CA . THR A 1 636 ? -14.193 6.788 -17.840 1.00 41.72 636 THR A CA 1
ATOM 5119 C C . THR A 1 636 ? -13.523 8.168 -17.752 1.00 41.72 636 THR A C 1
ATOM 5121 O O . THR A 1 636 ? -12.344 8.259 -17.436 1.00 41.72 636 THR A O 1
ATOM 5124 N N . LEU A 1 637 ? -14.288 9.254 -17.916 1.00 35.88 637 LEU A N 1
ATOM 5125 C CA . LEU A 1 637 ? -13.883 10.666 -17.861 1.00 35.88 637 LEU A CA 1
ATOM 5126 C C . LEU A 1 637 ? -13.103 11.098 -16.597 1.00 35.88 637 LEU A C 1
ATOM 5128 O O . LEU A 1 637 ? -12.438 12.127 -16.649 1.00 35.88 637 LEU A O 1
ATOM 5132 N N . TYR A 1 638 ? -13.134 10.332 -15.496 1.00 33.47 638 TYR A N 1
ATOM 5133 C CA . TYR A 1 638 ? -12.456 10.671 -14.229 1.00 33.47 638 TYR A CA 1
ATOM 5134 C C . TYR A 1 638 ? -11.534 9.564 -13.674 1.00 33.47 638 TYR A C 1
ATOM 5136 O O . TYR A 1 638 ? -11.322 9.470 -12.464 1.00 33.47 638 TYR A O 1
ATOM 5144 N N . THR A 1 639 ? -10.982 8.686 -14.518 1.00 42.19 639 THR A N 1
ATOM 5145 C CA . THR A 1 639 ? -9.951 7.725 -14.074 1.00 42.19 639 THR A CA 1
ATOM 5146 C C . THR A 1 639 ? -8.599 8.392 -13.838 1.00 42.19 639 THR A C 1
ATOM 5148 O O . THR A 1 639 ? -8.082 9.058 -14.729 1.00 42.19 639 THR A O 1
ATOM 5151 N N . ILE A 1 640 ? -7.985 8.130 -12.677 1.00 45.72 640 ILE A N 1
ATOM 5152 C CA . ILE A 1 640 ? -6.578 8.466 -12.406 1.00 45.72 640 ILE A CA 1
ATOM 5153 C C . ILE A 1 640 ? -5.703 7.813 -13.498 1.00 45.72 640 ILE A C 1
ATOM 5155 O O . ILE A 1 640 ? -5.869 6.609 -13.741 1.00 45.72 640 ILE A O 1
ATOM 5159 N N . PRO A 1 641 ? -4.793 8.559 -14.157 1.00 52.66 641 PRO A N 1
ATOM 5160 C CA . PRO A 1 641 ? -3.817 7.978 -15.075 1.00 52.66 641 PRO A CA 1
ATOM 5161 C C . PRO A 1 641 ? -3.018 6.878 -14.366 1.00 52.66 641 PRO A C 1
ATOM 5163 O O . PRO A 1 641 ? -2.419 7.131 -13.322 1.00 52.66 641 PRO A O 1
ATOM 5166 N N . ALA A 1 642 ? -3.038 5.659 -14.901 1.00 52.75 642 ALA A N 1
ATOM 5167 C CA . ALA A 1 642 ? -2.329 4.508 -14.348 1.00 52.75 642 ALA A CA 1
ATOM 5168 C C . ALA A 1 642 ? -1.894 3.594 -15.495 1.00 52.75 642 ALA A C 1
ATOM 5170 O O . ALA A 1 642 ? -2.688 3.372 -16.401 1.00 52.75 642 ALA A O 1
ATOM 5171 N N . GLY A 1 643 ? -0.669 3.083 -15.434 1.00 63.09 643 GLY A N 1
ATOM 5172 C CA . GLY A 1 643 ? -0.027 2.344 -16.519 1.00 63.09 643 GLY A CA 1
ATOM 5173 C C . GLY A 1 643 ? 1.426 2.788 -16.685 1.00 63.09 643 GLY A C 1
ATOM 5174 O O . GLY A 1 643 ? 1.879 3.753 -16.060 1.00 63.09 643 GLY A O 1
ATOM 5175 N N . THR A 1 644 ? 2.174 2.072 -17.514 1.00 78.44 644 THR A N 1
ATOM 5176 C CA . THR A 1 644 ? 3.585 2.372 -17.787 1.00 78.44 644 THR A CA 1
ATOM 5177 C C . THR A 1 644 ? 3.683 3.452 -18.867 1.00 78.44 644 THR A C 1
ATOM 5179 O O . THR A 1 644 ? 3.227 3.216 -19.975 1.00 78.44 644 THR A O 1
ATOM 5182 N N . LYS A 1 645 ? 4.258 4.632 -18.570 1.00 79.38 645 LYS A N 1
ATOM 5183 C CA . LYS A 1 645 ? 4.154 5.844 -19.423 1.00 79.38 645 LYS A CA 1
ATOM 5184 C C . LYS A 1 645 ? 4.482 5.606 -20.909 1.00 79.38 645 LYS A C 1
ATOM 5186 O O . LYS A 1 645 ? 3.708 6.035 -21.752 1.00 79.38 645 LYS A O 1
ATOM 5191 N N . CYS A 1 646 ? 5.542 4.862 -21.226 1.00 86.50 646 CYS A N 1
ATOM 5192 C CA . CYS A 1 646 ? 5.930 4.536 -22.607 1.00 86.50 646 CYS A CA 1
ATOM 5193 C C . CYS A 1 646 ? 5.058 3.469 -23.303 1.00 86.50 646 CYS A C 1
ATOM 5195 O O . CYS A 1 646 ? 5.210 3.255 -24.497 1.00 86.50 646 CYS A O 1
ATOM 5197 N N . TRP A 1 647 ? 4.129 2.847 -22.576 1.00 92.62 647 TRP A N 1
ATOM 5198 C CA . TRP A 1 647 ? 3.164 1.836 -23.030 1.00 92.62 647 TRP A CA 1
ATOM 5199 C C . TRP A 1 647 ? 1.720 2.289 -22.769 1.00 92.62 647 TRP A C 1
ATOM 5201 O O . TRP A 1 647 ? 0.844 1.505 -22.404 1.00 92.62 647 TRP A O 1
ATOM 5211 N N . MET A 1 648 ? 1.471 3.590 -22.903 1.00 90.88 648 MET A N 1
ATOM 5212 C CA . MET A 1 648 ? 0.155 4.197 -22.735 1.00 90.88 648 MET A CA 1
ATOM 5213 C C . MET A 1 648 ? -0.336 4.773 -24.062 1.00 90.88 648 MET A C 1
ATOM 5215 O O . MET A 1 648 ? 0.436 5.332 -24.838 1.00 90.88 648 MET A O 1
ATOM 5219 N N . ALA A 1 649 ? -1.642 4.674 -24.305 1.00 90.75 649 ALA A N 1
ATOM 5220 C CA . ALA A 1 649 ? -2.273 5.275 -25.473 1.00 90.75 649 ALA A CA 1
ATOM 5221 C C . ALA A 1 649 ? -2.192 6.811 -25.428 1.00 90.75 649 ALA A C 1
ATOM 5223 O O . ALA A 1 649 ? -2.184 7.413 -24.346 1.00 90.75 649 ALA A O 1
ATOM 5224 N N . LYS A 1 650 ? -2.209 7.461 -26.592 1.00 90.50 650 LYS A N 1
ATOM 5225 C CA . LYS A 1 650 ? -2.129 8.920 -26.747 1.00 90.50 650 LYS A CA 1
ATOM 5226 C C . LYS A 1 650 ? -3.124 9.649 -25.845 1.00 90.50 650 LYS A C 1
ATOM 5228 O O . LYS A 1 650 ? -2.731 10.525 -25.077 1.00 90.50 650 LYS A O 1
ATOM 5233 N N . GLU A 1 651 ? -4.395 9.263 -25.891 1.00 85.62 651 GLU A N 1
ATOM 5234 C CA . GLU A 1 651 ? -5.466 9.893 -25.113 1.00 85.62 651 GLU A CA 1
ATOM 5235 C C . GLU A 1 651 ? -5.331 9.670 -23.601 1.00 85.62 651 GLU A C 1
ATOM 5237 O O . GLU A 1 651 ? -5.866 10.443 -22.813 1.00 85.62 651 GLU A O 1
ATOM 5242 N N . THR A 1 652 ? -4.587 8.640 -23.190 1.00 83.81 652 THR A N 1
ATOM 5243 C CA . THR A 1 652 ? -4.322 8.350 -21.775 1.00 83.81 652 THR A CA 1
ATOM 5244 C C . THR A 1 652 ? -3.096 9.097 -21.239 1.00 83.81 652 THR A C 1
ATOM 5246 O O . THR A 1 652 ? -2.999 9.321 -20.030 1.00 83.81 652 THR A O 1
ATOM 5249 N N . LEU A 1 653 ? -2.179 9.507 -22.126 1.00 79.50 653 LEU A N 1
ATOM 5250 C CA . LEU A 1 653 ? -1.022 10.354 -21.815 1.00 79.50 653 LEU A CA 1
ATOM 5251 C C . LEU A 1 653 ? -1.357 11.849 -21.860 1.00 79.50 653 LEU A C 1
ATOM 5253 O O . LEU A 1 653 ? -0.830 12.624 -21.055 1.00 79.50 653 LEU A O 1
ATOM 5257 N N . ASP A 1 654 ? -2.223 12.266 -22.785 1.00 71.19 654 ASP A N 1
ATOM 5258 C CA . ASP A 1 654 ? -2.658 13.654 -22.900 1.00 71.19 654 ASP A CA 1
ATOM 5259 C C . ASP A 1 654 ? -3.656 14.002 -21.783 1.00 71.19 654 ASP A C 1
ATOM 5261 O O . ASP A 1 654 ? -4.793 13.537 -21.749 1.00 71.19 654 ASP A O 1
ATOM 5265 N N . LYS A 1 655 ? -3.246 14.883 -20.861 1.00 57.03 655 LYS A N 1
ATOM 5266 C CA . LYS A 1 655 ? -4.042 15.322 -19.695 1.00 57.03 655 LYS A CA 1
ATOM 5267 C C . LYS A 1 655 ? -5.336 16.071 -20.063 1.00 57.03 655 LYS A C 1
ATOM 5269 O O . LYS A 1 655 ? -6.076 16.468 -19.164 1.00 57.03 655 LYS A O 1
ATOM 5274 N N . LYS A 1 656 ? -5.579 16.317 -21.355 1.00 47.88 656 LYS A N 1
ATOM 5275 C CA . LYS A 1 656 ? -6.791 16.944 -21.906 1.00 47.88 656 LYS A CA 1
ATOM 5276 C C . LYS A 1 656 ? -7.786 15.938 -22.513 1.00 47.88 656 LYS A C 1
ATOM 5278 O O . LYS A 1 656 ? -8.875 16.360 -22.898 1.00 47.88 656 LYS A O 1
ATOM 5283 N N . GLY A 1 657 ? -7.426 14.655 -22.619 1.00 47.22 657 GLY A N 1
ATOM 5284 C CA . GLY A 1 657 ? -8.167 13.623 -23.354 1.00 47.22 657 GLY A CA 1
ATOM 5285 C C . GLY A 1 657 ? -9.147 12.792 -22.517 1.00 47.22 657 GLY A C 1
ATOM 5286 O O . GLY A 1 657 ? -9.029 12.672 -21.299 1.00 47.22 657 GLY A O 1
ATOM 5287 N N . SER A 1 658 ? -10.146 12.223 -23.198 1.00 54.00 658 SER A N 1
ATOM 5288 C CA . SER A 1 658 ? -11.139 11.286 -22.657 1.00 54.00 658 SER A CA 1
ATOM 5289 C C . SER A 1 658 ? -10.481 10.069 -21.998 1.00 54.00 658 SER A C 1
ATOM 5291 O O . SER A 1 658 ? -9.504 9.554 -22.528 1.00 54.00 658 SER A O 1
ATOM 5293 N N . GLY A 1 659 ? -11.034 9.571 -20.888 1.00 62.62 659 GLY A N 1
ATOM 5294 C CA . GLY A 1 659 ? -10.449 8.432 -20.172 1.00 62.62 659 GLY A CA 1
ATOM 5295 C C . GLY A 1 659 ? -10.411 7.112 -20.952 1.00 62.62 659 GLY A C 1
ATOM 5296 O O . GLY A 1 659 ? -10.963 7.005 -22.043 1.00 62.62 659 GLY A O 1
ATOM 5297 N N . TYR A 1 660 ? -9.767 6.102 -20.355 1.00 72.62 660 TYR A N 1
ATOM 5298 C CA . TYR A 1 660 ? -9.478 4.791 -20.960 1.00 72.62 660 TYR A CA 1
ATOM 5299 C C . TYR A 1 660 ? -10.690 4.172 -21.677 1.00 72.62 660 TYR A C 1
ATOM 5301 O O . TYR A 1 660 ? -11.784 4.103 -21.112 1.00 72.62 660 TYR A O 1
ATOM 5309 N N . LYS A 1 661 ? -10.480 3.673 -22.898 1.00 84.38 661 LYS A N 1
ATOM 5310 C CA . LYS A 1 661 ? -11.462 2.936 -23.713 1.00 84.38 661 LYS A CA 1
ATOM 5311 C C . LYS A 1 661 ? -10.862 1.613 -24.203 1.00 84.38 661 LYS A C 1
ATOM 5313 O O . LYS A 1 661 ? -9.664 1.384 -24.063 1.00 84.38 661 LYS A O 1
ATOM 5318 N N . ARG A 1 662 ? -11.675 0.762 -24.846 1.00 90.06 662 ARG A N 1
ATOM 5319 C CA . ARG A 1 662 ? -11.173 -0.431 -25.561 1.00 90.06 662 ARG A CA 1
ATOM 5320 C C . ARG A 1 662 ? -10.136 -0.047 -26.618 1.00 90.06 662 ARG A C 1
ATOM 5322 O O . ARG A 1 662 ? -9.080 -0.663 -26.677 1.00 90.06 662 ARG A O 1
ATOM 5329 N N 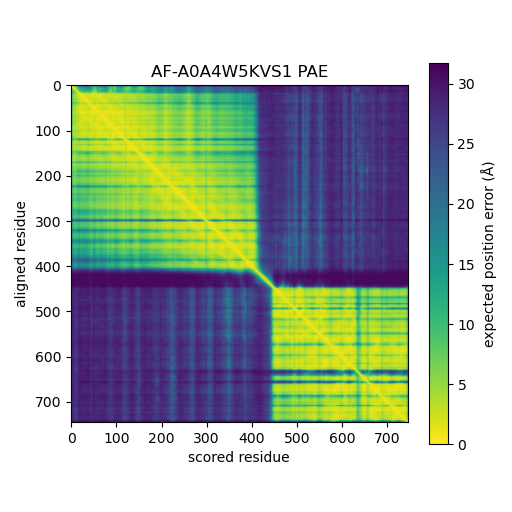. SER A 1 663 ? -10.381 1.034 -27.360 1.00 92.44 663 SER A N 1
ATOM 5330 C CA . SER A 1 663 ? -9.439 1.566 -28.351 1.00 92.44 663 SER A CA 1
ATOM 5331 C C . SER A 1 663 ? -8.101 2.023 -27.754 1.00 92.44 663 SER A C 1
ATOM 5333 O O . SER A 1 663 ? -7.096 2.029 -28.464 1.00 92.44 663 SER A O 1
ATOM 5335 N N . SER A 1 664 ? -8.042 2.340 -26.455 1.00 92.38 664 SER A N 1
ATOM 5336 C CA . SER A 1 664 ? -6.778 2.617 -25.761 1.00 92.38 664 SER A CA 1
ATOM 5337 C C . SER A 1 664 ? -5.922 1.355 -25.638 1.00 92.38 664 SER A C 1
ATOM 5339 O O . SER A 1 664 ? -4.747 1.381 -25.993 1.00 92.38 664 SER A O 1
ATOM 5341 N N . ASP A 1 665 ? -6.508 0.228 -25.213 1.00 95.06 665 ASP A N 1
ATOM 5342 C CA . ASP A 1 665 ? -5.793 -1.056 -25.188 1.00 95.06 665 ASP A CA 1
ATOM 5343 C C . ASP A 1 665 ? -5.392 -1.501 -26.613 1.00 95.06 665 ASP A C 1
ATOM 5345 O O . ASP A 1 665 ? -4.334 -2.102 -26.776 1.00 95.06 665 ASP A O 1
ATOM 5349 N N . ILE A 1 666 ? -6.187 -1.181 -27.650 1.00 97.69 666 ILE A N 1
ATOM 5350 C CA . ILE A 1 666 ? -5.857 -1.493 -29.057 1.00 97.69 666 ILE A CA 1
ATOM 5351 C C . ILE A 1 666 ? -4.578 -0.786 -29.510 1.00 97.69 666 ILE A C 1
ATOM 5353 O O . ILE A 1 666 ? -3.710 -1.435 -30.089 1.00 97.69 666 ILE A O 1
ATOM 5357 N N . GLN A 1 667 ? -4.416 0.507 -29.213 1.00 97.12 667 GLN A N 1
ATOM 5358 C CA . GLN A 1 667 ? -3.190 1.222 -29.580 1.00 97.12 667 GLN A CA 1
ATOM 5359 C C . GLN A 1 667 ? -1.960 0.611 -28.903 1.00 97.12 667 GLN A C 1
ATOM 5361 O O . GLN A 1 667 ? -0.946 0.376 -29.561 1.00 97.12 667 GLN A O 1
ATOM 5366 N N . VAL A 1 668 ? -2.056 0.298 -27.609 1.00 97.00 668 VAL A N 1
ATOM 5367 C CA . VAL A 1 668 ? -0.949 -0.324 -26.866 1.00 97.00 668 VAL A CA 1
ATOM 5368 C C . VAL A 1 668 ? -0.673 -1.747 -27.368 1.00 97.00 668 VAL A C 1
ATOM 5370 O O . VAL A 1 668 ? 0.483 -2.148 -27.493 1.00 97.00 668 VAL A O 1
ATOM 5373 N N . ALA A 1 669 ? -1.707 -2.504 -27.741 1.00 98.12 669 ALA A N 1
ATOM 5374 C CA . ALA A 1 669 ? -1.540 -3.798 -28.393 1.00 98.12 669 ALA A CA 1
ATOM 5375 C C . ALA A 1 669 ? -0.869 -3.666 -29.770 1.00 98.12 669 ALA A C 1
ATOM 5377 O O . ALA A 1 669 ? -0.036 -4.501 -30.104 1.00 98.12 669 ALA A O 1
ATOM 5378 N N . GLY A 1 670 ? -1.159 -2.613 -30.540 1.00 98.19 670 GLY A N 1
ATOM 5379 C CA . GLY A 1 670 ? -0.476 -2.313 -31.804 1.00 98.19 670 GLY A CA 1
ATOM 5380 C C . GLY A 1 670 ? 1.013 -2.030 -31.600 1.00 98.19 670 GLY A C 1
ATOM 5381 O O . GLY A 1 670 ? 1.853 -2.588 -32.306 1.00 98.19 670 GLY A O 1
ATOM 5382 N N . MET A 1 671 ? 1.350 -1.254 -30.561 1.00 98.00 671 MET A N 1
ATOM 5383 C CA . MET A 1 671 ? 2.741 -1.036 -30.142 1.00 98.00 671 MET A CA 1
ATOM 5384 C C . MET A 1 671 ? 3.437 -2.355 -29.793 1.00 98.00 671 MET A C 1
ATOM 5386 O O . MET A 1 671 ? 4.571 -2.594 -30.207 1.00 98.00 671 MET A O 1
ATOM 5390 N N . LEU A 1 672 ? 2.743 -3.235 -29.067 1.00 98.19 672 LEU A N 1
ATOM 5391 C CA . LEU A 1 672 ? 3.274 -4.530 -28.652 1.00 98.19 672 LEU A CA 1
ATOM 5392 C C . LEU A 1 672 ? 3.431 -5.507 -29.827 1.00 98.19 672 LEU A C 1
ATOM 5394 O O . LEU A 1 672 ? 4.420 -6.231 -29.886 1.00 98.19 672 LEU A O 1
ATOM 5398 N N . VAL A 1 673 ? 2.498 -5.515 -30.783 1.00 98.00 673 VAL A N 1
ATOM 5399 C CA . VAL A 1 673 ? 2.599 -6.321 -32.009 1.00 98.00 673 VAL A CA 1
ATOM 5400 C C . VAL A 1 673 ? 3.808 -5.888 -32.837 1.00 98.00 673 VAL A C 1
ATOM 5402 O O . VAL A 1 673 ? 4.558 -6.756 -33.284 1.00 98.00 673 VAL A O 1
ATOM 5405 N N . TYR A 1 674 ? 4.059 -4.581 -32.987 1.00 97.56 674 TYR A N 1
ATOM 5406 C CA . TYR A 1 674 ? 5.295 -4.104 -33.617 1.00 97.56 674 TYR A CA 1
ATOM 5407 C C . TYR A 1 674 ? 6.534 -4.549 -32.842 1.00 97.56 674 TYR A C 1
ATOM 5409 O O . TYR A 1 674 ? 7.468 -5.073 -33.444 1.00 97.56 674 TYR A O 1
ATOM 5417 N N . TYR A 1 675 ? 6.535 -4.402 -31.515 1.00 96.56 675 TYR A N 1
ATOM 5418 C CA . TYR A 1 675 ? 7.644 -4.840 -30.667 1.00 96.56 675 TYR A CA 1
ATOM 5419 C C . TYR A 1 675 ? 7.970 -6.322 -30.861 1.00 96.56 675 TYR A C 1
ATOM 5421 O O . TYR A 1 675 ? 9.134 -6.685 -31.009 1.00 96.56 675 TYR A O 1
ATOM 5429 N N . ILE A 1 676 ? 6.952 -7.180 -30.955 1.00 96.62 676 ILE A N 1
ATOM 5430 C CA . ILE A 1 676 ? 7.146 -8.604 -31.234 1.00 96.62 676 ILE A CA 1
ATOM 5431 C C . ILE A 1 676 ? 7.749 -8.800 -32.629 1.00 96.62 676 ILE A C 1
ATOM 5433 O O . ILE A 1 676 ? 8.790 -9.435 -32.766 1.00 96.62 676 ILE A O 1
ATOM 5437 N N . LEU A 1 677 ? 7.123 -8.248 -33.671 1.00 95.25 677 LEU A N 1
ATOM 5438 C CA . LEU A 1 677 ? 7.495 -8.533 -35.063 1.00 95.25 677 LEU A CA 1
ATOM 5439 C C . LEU A 1 677 ? 8.816 -7.880 -35.497 1.00 95.25 677 LEU A C 1
ATOM 5441 O O . LEU A 1 677 ? 9.474 -8.389 -36.399 1.00 95.25 677 LEU A O 1
ATOM 5445 N N . SER A 1 678 ? 9.223 -6.794 -34.842 1.00 93.50 678 SER A N 1
ATOM 5446 C CA . SER A 1 678 ? 10.519 -6.135 -35.044 1.00 93.50 678 SER A CA 1
ATOM 5447 C C . SER A 1 678 ? 11.667 -6.793 -34.271 1.00 93.50 678 SER A C 1
ATOM 5449 O O . SER A 1 678 ? 12.829 -6.465 -34.510 1.00 93.50 678 SER A O 1
ATOM 5451 N N . GLY A 1 679 ? 11.367 -7.716 -33.349 1.00 91.06 679 GLY A N 1
ATOM 5452 C CA . GLY A 1 679 ? 12.366 -8.334 -32.478 1.00 91.06 679 GLY A CA 1
ATOM 5453 C C . GLY A 1 679 ? 12.816 -7.447 -31.312 1.00 91.06 679 GLY A C 1
ATOM 5454 O O . GLY A 1 679 ? 13.943 -7.596 -30.849 1.00 91.06 679 GLY A O 1
ATOM 5455 N N . GLY A 1 680 ? 11.953 -6.544 -30.835 1.00 91.44 680 GLY A N 1
ATOM 5456 C CA . GLY A 1 680 ? 12.159 -5.782 -29.599 1.00 91.44 680 GLY A CA 1
ATOM 5457 C C . GLY A 1 680 ? 12.186 -4.257 -29.741 1.00 91.44 680 GLY A C 1
ATOM 5458 O O . GLY A 1 680 ? 12.484 -3.577 -28.762 1.00 91.44 680 GLY A O 1
ATOM 5459 N N . HIS A 1 681 ? 11.880 -3.703 -30.917 1.00 92.25 681 HIS A N 1
ATOM 5460 C CA . HIS A 1 681 ? 11.852 -2.251 -31.134 1.00 92.25 681 HIS A CA 1
ATOM 5461 C C . HIS A 1 681 ? 10.491 -1.651 -30.783 1.00 92.25 681 HIS A C 1
ATOM 5463 O O . HIS A 1 681 ? 9.448 -2.253 -31.033 1.00 92.25 681 HIS A O 1
ATOM 5469 N N . HIS A 1 682 ? 10.463 -0.439 -30.235 1.00 94.31 682 HIS A N 1
ATOM 5470 C CA . HIS A 1 682 ? 9.200 0.245 -29.944 1.00 94.31 682 HIS A CA 1
ATOM 5471 C C . HIS A 1 682 ? 8.849 1.218 -31.082 1.00 94.31 682 HIS A C 1
ATOM 5473 O O . HIS A 1 682 ? 9.721 1.965 -31.513 1.00 94.31 682 HIS A O 1
ATOM 5479 N N . PRO A 1 683 ? 7.592 1.302 -31.571 1.00 95.69 683 PRO A N 1
ATOM 5480 C CA . PRO A 1 683 ? 7.315 2.096 -32.777 1.00 95.69 683 PRO A CA 1
ATOM 5481 C C . PRO A 1 683 ? 7.484 3.605 -32.561 1.00 95.69 683 PRO A C 1
ATOM 5483 O O . PRO A 1 683 ? 7.718 4.350 -33.502 1.00 95.69 683 PRO A O 1
ATOM 5486 N N . PHE A 1 684 ? 7.392 4.059 -31.312 1.00 94.50 684 PHE A N 1
ATOM 5487 C CA . PHE A 1 684 ? 7.624 5.453 -30.915 1.00 94.50 684 PHE A CA 1
ATOM 5488 C C . PHE A 1 684 ? 9.001 5.677 -30.270 1.00 94.50 684 PHE A C 1
ATOM 5490 O O . PHE A 1 684 ? 9.182 6.685 -29.586 1.00 94.50 684 PHE A O 1
ATOM 5497 N N . GLU A 1 685 ? 9.930 4.721 -30.390 1.00 89.06 685 GLU A N 1
ATOM 5498 C CA . GLU A 1 685 ? 11.242 4.816 -29.745 1.00 89.06 685 GLU A CA 1
ATOM 5499 C C . GLU A 1 685 ? 12.000 6.084 -30.138 1.00 89.06 685 GLU A C 1
ATOM 5501 O O . GLU A 1 685 ? 11.898 6.592 -31.254 1.00 89.06 685 GLU A O 1
ATOM 5506 N N . ASP A 1 686 ? 12.752 6.609 -29.179 1.00 83.12 686 ASP A N 1
ATOM 5507 C CA . ASP A 1 686 ? 13.735 7.645 -29.440 1.00 83.12 686 ASP A CA 1
ATOM 5508 C C . ASP A 1 686 ? 15.076 6.970 -29.778 1.00 83.12 686 ASP A C 1
ATOM 5510 O O . ASP A 1 686 ? 15.469 6.044 -29.063 1.00 83.12 686 ASP A O 1
ATOM 5514 N N . PRO A 1 687 ? 15.817 7.416 -30.812 1.00 75.50 687 PRO A N 1
ATOM 5515 C CA . PRO A 1 687 ? 17.105 6.819 -31.174 1.00 75.50 687 PRO A CA 1
ATOM 5516 C C . PRO A 1 687 ? 18.157 6.824 -30.052 1.00 75.50 687 PRO A C 1
ATOM 5518 O O . PRO A 1 687 ? 19.140 6.088 -30.133 1.00 75.50 687 PRO A O 1
ATOM 5521 N N . LEU A 1 688 ? 17.989 7.663 -29.022 1.00 75.12 688 LEU A N 1
ATOM 5522 C CA . LEU A 1 688 ? 18.853 7.726 -27.841 1.00 75.12 688 LEU A CA 1
ATOM 5523 C C . LEU A 1 688 ? 18.256 6.991 -26.625 1.00 75.12 688 LEU A C 1
ATOM 5525 O O . LEU A 1 688 ? 18.900 6.948 -25.576 1.00 75.12 688 LEU A O 1
ATOM 5529 N N . GLY A 1 689 ? 17.066 6.397 -26.755 1.00 71.19 689 GLY A N 1
ATOM 5530 C CA . GLY A 1 689 ? 16.383 5.638 -25.708 1.00 71.19 689 GLY A CA 1
ATOM 5531 C C . GLY A 1 689 ? 15.732 6.493 -24.615 1.00 71.19 689 GLY A C 1
ATOM 5532 O O . GLY A 1 689 ? 15.524 5.992 -23.510 1.00 71.19 689 GLY A O 1
ATOM 5533 N N . ASP A 1 690 ? 15.435 7.774 -24.871 1.00 78.12 690 ASP A N 1
ATOM 5534 C CA . ASP A 1 690 ? 14.766 8.644 -23.892 1.00 78.12 690 ASP A CA 1
ATOM 5535 C C . ASP A 1 690 ? 13.251 8.367 -23.813 1.00 78.12 690 ASP A C 1
ATOM 5537 O O . ASP A 1 690 ? 12.478 8.734 -24.702 1.00 78.12 690 ASP A O 1
ATOM 5541 N N . GLU A 1 691 ? 12.802 7.785 -22.696 1.00 77.38 691 GLU A N 1
ATOM 5542 C CA . GLU A 1 691 ? 11.381 7.527 -22.418 1.00 77.38 691 GLU A CA 1
ATOM 5543 C C . GLU A 1 691 ? 10.513 8.799 -22.456 1.00 77.38 691 GLU A C 1
ATOM 5545 O O . GLU A 1 691 ? 9.330 8.744 -22.803 1.00 77.38 691 GLU A O 1
ATOM 5550 N N . LEU A 1 692 ? 11.049 9.971 -22.088 1.00 77.19 692 LEU A N 1
ATOM 5551 C CA . LEU A 1 692 ? 10.290 11.224 -22.154 1.00 77.19 692 LEU A CA 1
ATOM 5552 C C . LEU A 1 692 ? 10.030 11.641 -23.599 1.00 77.19 692 LEU A C 1
ATOM 5554 O O . LEU A 1 692 ? 8.949 12.164 -23.885 1.00 77.19 692 LEU A O 1
ATOM 5558 N N . GLU A 1 693 ? 10.988 11.413 -24.494 1.00 83.12 693 GLU A N 1
ATOM 5559 C CA . GLU A 1 693 ? 10.805 11.688 -25.916 1.00 83.12 693 GLU A CA 1
ATOM 5560 C C . GLU A 1 693 ? 9.903 10.638 -26.564 1.00 83.12 693 GLU A C 1
ATOM 5562 O O . GLU A 1 693 ? 8.992 11.010 -27.297 1.00 83.12 693 GLU A O 1
ATOM 5567 N N . GLN A 1 694 ? 10.018 9.364 -26.180 1.00 85.62 694 GLN A N 1
ATOM 5568 C CA . GLN A 1 694 ? 9.077 8.314 -26.585 1.00 85.62 694 GLN A CA 1
ATOM 5569 C C . GLN A 1 694 ? 7.625 8.685 -26.234 1.00 85.62 694 GLN A C 1
ATOM 5571 O O . GLN A 1 694 ? 6.733 8.607 -27.077 1.00 85.62 694 GLN A O 1
ATOM 5576 N N . ASN A 1 695 ? 7.376 9.199 -25.025 1.00 86.25 695 ASN A N 1
ATOM 5577 C CA . ASN A 1 695 ? 6.049 9.692 -24.633 1.00 86.25 695 ASN A CA 1
ATOM 5578 C C . ASN A 1 695 ? 5.584 10.880 -25.491 1.00 86.25 695 ASN A C 1
ATOM 5580 O O . ASN A 1 695 ? 4.405 10.981 -25.833 1.00 86.25 695 ASN A O 1
ATOM 5584 N N . ARG A 1 696 ? 6.494 11.794 -25.852 1.00 87.12 696 ARG A N 1
ATOM 5585 C CA . ARG A 1 696 ? 6.178 12.916 -26.753 1.00 87.12 696 ARG A CA 1
ATOM 5586 C C . ARG A 1 696 ? 5.866 12.426 -28.161 1.00 87.12 696 ARG A C 1
ATOM 5588 O O . ARG A 1 696 ? 4.957 12.977 -28.775 1.00 87.12 696 ARG A O 1
ATOM 5595 N N . ASN A 1 697 ? 6.570 11.411 -28.648 1.00 91.06 697 ASN A N 1
ATOM 5596 C CA . ASN A 1 697 ? 6.329 10.779 -29.940 1.00 91.06 697 ASN A CA 1
ATOM 5597 C C . ASN A 1 697 ? 4.931 10.158 -29.992 1.00 91.06 697 ASN A C 1
ATOM 5599 O O . ASN A 1 697 ? 4.200 10.420 -30.944 1.00 91.06 697 ASN A O 1
ATOM 5603 N N . ILE A 1 698 ? 4.505 9.459 -28.932 1.00 91.62 698 ILE A N 1
ATOM 5604 C CA . ILE A 1 698 ? 3.134 8.933 -28.811 1.00 91.62 698 ILE A CA 1
ATOM 5605 C C . ILE A 1 698 ? 2.107 10.072 -28.868 1.00 91.62 698 ILE A C 1
ATOM 5607 O O . ILE A 1 698 ? 1.143 10.008 -29.628 1.00 91.62 698 ILE A O 1
ATOM 5611 N N . ILE A 1 69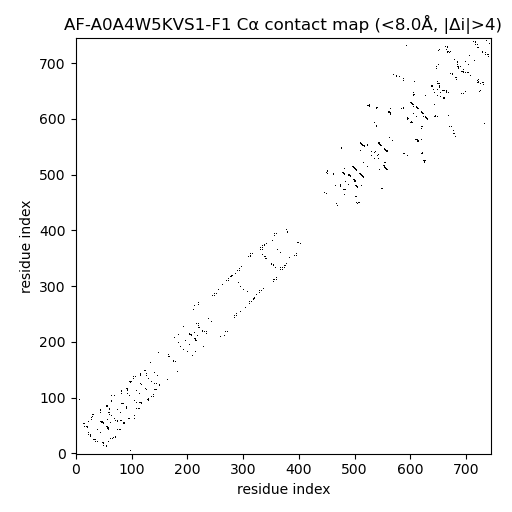9 ? 2.324 11.152 -28.106 1.00 89.19 699 ILE A N 1
ATOM 5612 C CA . ILE A 1 699 ? 1.411 12.308 -28.081 1.00 89.19 699 ILE A CA 1
ATOM 5613 C C . ILE A 1 699 ? 1.330 13.000 -29.451 1.00 89.19 699 ILE A C 1
ATOM 5615 O O . ILE A 1 699 ? 0.252 13.435 -29.854 1.00 89.19 699 ILE A O 1
ATOM 5619 N N . LYS A 1 700 ? 2.455 13.104 -30.167 1.00 89.56 700 LYS A N 1
ATOM 5620 C CA . LYS A 1 700 ? 2.544 13.708 -31.505 1.00 89.56 700 LYS A CA 1
ATOM 5621 C C . LYS A 1 700 ? 2.112 12.765 -32.635 1.00 89.56 700 LYS A C 1
ATOM 5623 O O . LYS A 1 700 ? 2.060 13.218 -33.771 1.00 89.56 700 LYS A O 1
ATOM 5628 N N . GLY A 1 701 ? 1.886 11.477 -32.361 1.00 90.62 701 GLY A N 1
ATOM 5629 C CA . GLY A 1 701 ? 1.641 10.468 -33.397 1.00 90.62 701 GLY A CA 1
ATOM 5630 C C . GLY A 1 701 ? 2.852 10.206 -34.304 1.00 90.62 701 GLY A C 1
ATOM 5631 O O . GLY A 1 701 ? 2.688 9.801 -35.447 1.00 90.62 701 GLY A O 1
ATOM 5632 N N . THR A 1 702 ? 4.074 10.475 -33.834 1.00 93.62 702 THR A N 1
ATOM 5633 C CA . THR A 1 702 ? 5.309 10.301 -34.617 1.00 93.62 702 THR A CA 1
ATOM 5634 C C . THR A 1 702 ? 5.903 8.920 -34.359 1.00 93.62 702 THR A C 1
ATOM 5636 O O . THR A 1 702 ? 6.395 8.681 -33.263 1.00 93.62 702 THR A O 1
ATOM 5639 N N . TYR A 1 703 ? 5.880 8.025 -35.346 1.00 95.12 703 TYR A N 1
ATOM 5640 C CA . TYR A 1 703 ? 6.367 6.646 -35.213 1.00 95.12 703 TYR A CA 1
ATOM 5641 C C . TYR A 1 703 ? 7.301 6.241 -36.366 1.00 95.12 703 TYR A C 1
ATOM 5643 O O . TYR A 1 703 ? 7.327 6.884 -37.416 1.00 95.12 703 TYR A O 1
ATOM 5651 N N . THR A 1 704 ? 8.051 5.154 -36.177 1.00 94.12 704 THR A N 1
ATOM 5652 C CA . THR A 1 704 ? 8.841 4.463 -37.204 1.00 94.12 704 THR A CA 1
ATOM 5653 C C . THR A 1 704 ? 8.516 2.972 -37.194 1.00 94.12 704 THR A C 1
ATOM 5655 O O . THR A 1 704 ? 8.415 2.359 -36.133 1.00 94.12 704 THR A O 1
ATOM 5658 N N . LEU A 1 705 ? 8.350 2.387 -38.384 1.00 95.56 705 LEU A N 1
ATOM 5659 C CA . LEU A 1 705 ? 8.159 0.943 -38.580 1.00 95.56 705 LEU A CA 1
ATOM 5660 C C . LEU A 1 705 ? 9.298 0.317 -39.400 1.00 95.56 705 LEU A C 1
ATOM 5662 O O . LEU A 1 705 ? 9.114 -0.711 -40.048 1.00 95.56 705 LEU A O 1
ATOM 5666 N N . GLU A 1 706 ? 10.474 0.949 -39.423 1.00 93.31 706 GLU A N 1
ATOM 5667 C CA . GLU A 1 706 ? 11.587 0.569 -40.306 1.00 93.31 706 GLU A CA 1
ATOM 5668 C C . GLU A 1 706 ? 12.144 -0.840 -40.053 1.00 93.31 706 GLU A C 1
ATOM 5670 O O . GLU A 1 706 ? 12.732 -1.448 -40.950 1.00 93.31 706 GLU A O 1
ATOM 5675 N N . HIS A 1 707 ? 11.912 -1.388 -38.858 1.00 90.31 707 HIS A N 1
ATOM 5676 C CA . HIS A 1 707 ? 12.346 -2.731 -38.480 1.00 90.31 707 HIS A CA 1
ATOM 5677 C C . HIS A 1 707 ? 11.417 -3.845 -38.986 1.00 90.31 707 HIS A C 1
ATOM 5679 O O . HIS A 1 707 ? 11.702 -5.023 -38.777 1.00 90.31 707 HIS A O 1
ATOM 5685 N N . VAL A 1 708 ? 10.341 -3.494 -39.699 1.00 88.94 708 VAL A N 1
ATOM 5686 C CA . VAL A 1 708 ? 9.435 -4.434 -40.364 1.00 88.94 708 VAL A CA 1
ATOM 5687 C C . VAL A 1 708 ? 9.361 -4.102 -41.856 1.00 88.94 708 VAL A C 1
ATOM 5689 O O . VAL A 1 708 ? 9.043 -2.983 -42.250 1.00 88.94 708 VAL A O 1
ATOM 5692 N N . ALA A 1 709 ? 9.654 -5.085 -42.712 1.00 78.31 709 ALA A N 1
ATOM 5693 C CA . ALA A 1 709 ? 9.712 -4.885 -44.165 1.00 78.31 709 ALA A CA 1
ATOM 5694 C C . ALA A 1 709 ? 8.379 -5.139 -44.892 1.00 78.31 709 ALA A C 1
ATOM 5696 O O . ALA A 1 709 ? 8.192 -4.661 -46.006 1.00 78.31 709 ALA A O 1
ATOM 5697 N N . ASP A 1 710 ? 7.478 -5.914 -44.288 1.00 87.25 710 ASP A N 1
ATOM 5698 C CA . ASP A 1 710 ? 6.238 -6.369 -44.914 1.00 87.25 710 ASP A CA 1
ATOM 5699 C C . ASP A 1 710 ? 5.124 -5.314 -44.814 1.00 87.25 710 ASP A C 1
ATOM 5701 O O . ASP A 1 710 ? 4.747 -4.894 -43.720 1.00 87.25 710 ASP A O 1
ATOM 5705 N N . GLU A 1 711 ? 4.581 -4.902 -45.961 1.00 92.50 711 GLU A N 1
ATOM 5706 C CA . GLU A 1 711 ? 3.543 -3.864 -46.034 1.00 92.50 711 GLU A CA 1
ATOM 5707 C C . GLU A 1 711 ? 2.216 -4.320 -45.413 1.00 92.50 711 GLU A C 1
ATOM 5709 O O . GLU A 1 711 ? 1.518 -3.509 -44.815 1.00 92.50 711 GLU A O 1
ATOM 5714 N N . VAL A 1 712 ? 1.891 -5.619 -45.463 1.00 94.81 712 VAL A N 1
ATOM 5715 C CA . VAL A 1 712 ? 0.691 -6.164 -44.798 1.00 94.81 712 VAL A CA 1
ATOM 5716 C C . VAL A 1 712 ? 0.821 -6.052 -43.276 1.00 94.81 712 VAL A C 1
ATOM 5718 O O . VAL A 1 712 ? -0.148 -5.792 -42.569 1.00 94.81 712 VAL A O 1
ATOM 5721 N N . THR A 1 713 ? 2.027 -6.226 -42.743 1.00 94.81 713 THR A N 1
ATOM 5722 C CA . THR A 1 713 ? 2.300 -6.054 -41.317 1.00 94.81 713 THR A CA 1
ATOM 5723 C C . THR A 1 713 ? 2.211 -4.588 -40.905 1.00 94.81 713 THR A C 1
ATOM 5725 O O . THR A 1 713 ? 1.623 -4.292 -39.864 1.00 94.81 713 THR A O 1
ATOM 5728 N N . LYS A 1 714 ? 2.764 -3.672 -41.713 1.00 96.81 714 LYS A N 1
ATOM 5729 C CA . LYS A 1 714 ? 2.654 -2.227 -41.462 1.00 96.81 714 LYS A CA 1
ATOM 5730 C C . LYS A 1 714 ? 1.198 -1.774 -41.459 1.00 96.81 714 LYS A C 1
ATOM 5732 O O . LYS A 1 714 ? 0.809 -1.118 -40.505 1.00 96.81 714 LYS A O 1
ATOM 5737 N N . ASP A 1 715 ? 0.402 -2.215 -42.433 1.00 97.75 715 ASP A N 1
ATOM 5738 C CA . ASP A 1 715 ? -1.029 -1.898 -42.539 1.00 97.75 715 ASP A CA 1
ATOM 5739 C C . ASP A 1 715 ? -1.788 -2.217 -41.237 1.00 97.75 715 ASP A C 1
ATOM 5741 O O . ASP A 1 715 ? -2.445 -1.346 -40.665 1.00 97.75 715 ASP A O 1
ATOM 5745 N N . LEU A 1 716 ? -1.599 -3.421 -40.676 1.00 97.81 716 LEU A N 1
ATOM 5746 C CA . LEU A 1 716 ? -2.208 -3.787 -39.392 1.00 97.81 716 LEU A CA 1
ATOM 5747 C C . LEU A 1 716 ? -1.748 -2.878 -38.246 1.00 97.81 716 LEU A C 1
ATOM 5749 O O . LEU A 1 716 ? -2.562 -2.444 -37.429 1.00 97.81 716 LEU A O 1
ATOM 5753 N N . ILE A 1 717 ? -0.439 -2.641 -38.141 1.00 98.12 717 ILE A N 1
ATOM 5754 C CA . ILE A 1 717 ? 0.137 -1.880 -37.030 1.00 98.12 717 ILE A CA 1
ATOM 5755 C C . ILE A 1 717 ? -0.338 -0.431 -37.088 1.00 98.12 717 ILE A C 1
ATOM 5757 O O . ILE A 1 717 ? -0.796 0.079 -36.069 1.00 98.12 717 ILE A O 1
ATOM 5761 N N . GLU A 1 718 ? -0.290 0.203 -38.261 1.00 98.06 718 GLU A N 1
ATOM 5762 C CA . GLU A 1 718 ? -0.761 1.572 -38.491 1.00 98.06 718 GLU A CA 1
ATOM 5763 C C . GLU A 1 718 ? -2.253 1.715 -38.185 1.00 98.06 718 GLU A C 1
ATOM 5765 O O . GLU A 1 718 ? -2.653 2.674 -37.520 1.00 98.06 718 GLU A O 1
ATOM 5770 N N . TRP A 1 719 ? -3.067 0.725 -38.566 1.00 98.19 719 TRP A N 1
ATOM 5771 C CA . TRP A 1 719 ? -4.487 0.704 -38.222 1.00 98.19 719 TRP A CA 1
ATOM 5772 C C . TRP A 1 719 ? -4.713 0.651 -36.704 1.00 98.19 719 TRP A C 1
ATOM 5774 O O . TRP A 1 719 ? -5.534 1.393 -36.165 1.00 98.19 719 TRP A O 1
ATOM 5784 N N . MET A 1 720 ? -3.943 -0.171 -35.983 1.00 98.38 720 MET A N 1
ATOM 5785 C CA . MET A 1 720 ? -4.040 -0.289 -34.524 1.00 98.38 720 MET A CA 1
ATOM 5786 C C . MET A 1 720 ? -3.521 0.946 -33.775 1.00 98.38 720 MET A C 1
ATOM 5788 O O . MET A 1 720 ? -4.119 1.331 -32.769 1.00 98.38 720 MET A O 1
ATOM 5792 N N . ILE A 1 721 ? -2.424 1.567 -34.227 1.00 97.50 721 ILE A N 1
ATOM 5793 C CA . ILE A 1 721 ? -1.793 2.707 -33.534 1.00 97.50 721 ILE A CA 1
ATOM 5794 C C . ILE A 1 721 ? -2.332 4.076 -33.959 1.00 97.50 721 ILE A C 1
ATOM 5796 O O . ILE A 1 721 ? -1.790 5.086 -33.499 1.00 97.50 721 ILE A O 1
ATOM 5800 N N . ASN A 1 722 ? -3.385 4.105 -34.785 1.00 96.19 722 ASN A N 1
ATOM 5801 C CA . ASN A 1 722 ? -3.980 5.315 -35.346 1.00 96.19 722 ASN A CA 1
ATOM 5802 C C . ASN A 1 722 ? -4.165 6.422 -34.289 1.00 96.19 722 ASN A C 1
ATOM 5804 O O . ASN A 1 722 ? -4.563 6.178 -33.141 1.00 96.19 722 ASN A O 1
ATOM 5808 N N . GLU A 1 723 ? -3.839 7.653 -34.685 1.00 88.94 723 GLU A N 1
ATOM 5809 C CA . GLU A 1 723 ? -3.921 8.834 -33.832 1.00 88.94 723 GLU A CA 1
ATOM 5810 C C . GLU A 1 723 ? -5.346 9.077 -33.314 1.00 88.94 723 GLU A C 1
ATOM 5812 O O . GLU A 1 723 ? -5.502 9.478 -32.156 1.00 88.94 723 GLU A O 1
ATOM 5817 N N . ASP A 1 724 ? -6.360 8.805 -34.141 1.00 90.00 724 ASP A N 1
ATOM 5818 C CA . ASP A 1 724 ? -7.772 8.884 -33.776 1.00 90.00 724 ASP A CA 1
ATOM 5819 C C . ASP A 1 724 ? -8.240 7.558 -33.138 1.00 90.00 724 ASP A C 1
ATOM 5821 O O . ASP A 1 724 ? -8.239 6.521 -33.807 1.00 90.00 724 ASP A O 1
ATOM 5825 N N . PRO A 1 725 ? -8.650 7.547 -31.851 1.00 90.50 725 PRO A N 1
ATOM 5826 C CA . PRO A 1 725 ? -9.137 6.342 -31.187 1.00 90.50 725 PRO A CA 1
ATOM 5827 C C . PRO A 1 725 ? -10.373 5.709 -31.826 1.00 90.50 725 PRO A C 1
ATOM 5829 O O . PRO A 1 725 ? -10.594 4.520 -31.595 1.00 90.50 725 PRO A O 1
ATOM 5832 N N . ASP A 1 726 ? -11.186 6.476 -32.555 1.00 90.12 726 ASP A N 1
ATOM 5833 C CA . ASP A 1 726 ? -12.429 5.984 -33.156 1.00 90.12 726 ASP A CA 1
ATOM 5834 C C . ASP A 1 726 ? -12.186 5.321 -34.532 1.00 90.12 726 ASP A C 1
ATOM 5836 O O . ASP A 1 726 ? -13.017 4.538 -34.985 1.00 90.12 726 ASP A O 1
ATOM 5840 N N . GLU A 1 727 ? -11.017 5.547 -35.144 1.00 95.56 727 GLU A N 1
ATOM 5841 C CA . GLU A 1 727 ? -10.577 4.901 -36.395 1.00 95.56 727 GLU A CA 1
ATOM 5842 C C . GLU A 1 727 ? -9.792 3.592 -36.154 1.00 95.56 727 GLU A C 1
ATOM 5844 O O . GLU A 1 727 ? -9.430 2.884 -37.099 1.00 95.56 727 GLU A O 1
ATOM 5849 N N . ARG A 1 728 ? -9.511 3.252 -34.887 1.00 96.62 728 ARG A N 1
ATOM 5850 C CA . ARG A 1 728 ? -8.810 2.014 -34.506 1.00 96.62 728 ARG A CA 1
ATOM 5851 C C . ARG A 1 728 ? -9.747 0.796 -34.611 1.00 96.62 728 ARG A C 1
ATOM 5853 O O . ARG A 1 728 ? -10.917 0.901 -34.243 1.00 96.62 728 ARG A O 1
ATOM 5860 N N . PRO A 1 729 ? -9.238 -0.384 -35.015 1.00 97.56 729 PRO A N 1
ATOM 5861 C CA . PRO A 1 729 ? -10.035 -1.604 -35.126 1.00 97.56 729 PRO A CA 1
ATOM 5862 C C . PRO A 1 729 ? -10.531 -2.111 -33.772 1.00 97.56 729 PRO A C 1
ATOM 5864 O O . PRO A 1 729 ? -9.859 -1.972 -32.746 1.00 97.56 729 PRO A O 1
ATOM 5867 N N . ALA A 1 730 ? -11.646 -2.837 -33.778 1.00 95.06 730 ALA A N 1
ATOM 5868 C CA . ALA A 1 730 ? -11.940 -3.795 -32.721 1.00 95.06 730 ALA A CA 1
ATOM 5869 C C . ALA A 1 730 ? -10.957 -4.976 -32.783 1.00 95.06 730 ALA A C 1
ATOM 5871 O O . ALA A 1 730 ? -10.473 -5.373 -33.845 1.00 95.06 730 ALA A O 1
ATOM 5872 N N . VAL A 1 731 ? -10.675 -5.599 -31.639 1.00 95.62 731 VAL A N 1
ATOM 5873 C CA . VAL A 1 731 ? -9.700 -6.700 -31.571 1.00 95.62 731 VAL A CA 1
ATOM 5874 C C . VAL A 1 731 ? -10.094 -7.897 -32.451 1.00 95.62 731 VAL A C 1
ATOM 5876 O O . VAL A 1 731 ? -9.228 -8.532 -33.053 1.00 95.62 731 VAL A O 1
ATOM 5879 N N . GLU A 1 732 ? -11.385 -8.174 -32.621 1.00 94.88 732 GLU A N 1
ATOM 5880 C CA . GLU A 1 732 ? -11.880 -9.214 -33.530 1.00 94.88 732 GLU A CA 1
ATOM 5881 C C . GLU A 1 732 ? -11.512 -8.929 -34.992 1.00 94.88 732 GLU A C 1
ATOM 5883 O O . GLU A 1 732 ? -11.226 -9.853 -35.754 1.00 94.88 732 GLU A O 1
ATOM 5888 N N . GLU A 1 733 ? -11.483 -7.658 -35.390 1.00 97.12 733 GLU A N 1
ATOM 5889 C CA . GLU A 1 733 ? -11.101 -7.241 -36.739 1.00 97.12 733 GLU A CA 1
ATOM 5890 C C . GLU A 1 733 ? -9.595 -7.423 -36.953 1.00 97.12 733 GLU A C 1
ATOM 5892 O O . GLU A 1 733 ? -9.188 -7.951 -37.988 1.00 97.12 733 GLU A O 1
ATOM 5897 N N . THR A 1 734 ? -8.774 -7.126 -35.936 1.00 97.38 734 THR A N 1
ATOM 5898 C CA . THR A 1 734 ? -7.318 -7.367 -35.989 1.00 97.38 734 THR A CA 1
ATOM 5899 C C . THR A 1 734 ? -6.985 -8.844 -36.206 1.00 97.38 734 THR A C 1
ATOM 5901 O O . THR A 1 734 ? -6.103 -9.177 -36.993 1.00 97.38 734 THR A O 1
ATOM 5904 N N . LEU A 1 735 ? -7.730 -9.757 -35.573 1.00 96.19 735 LEU A N 1
ATOM 5905 C CA . LEU A 1 735 ? -7.539 -11.203 -35.723 1.00 96.19 735 LEU A CA 1
ATOM 5906 C C . LEU A 1 735 ? -7.956 -11.732 -37.105 1.00 96.19 735 LEU A C 1
ATOM 5908 O O . LEU A 1 735 ? -7.480 -12.796 -37.508 1.00 96.19 735 LEU A O 1
ATOM 5912 N N . ASN A 1 736 ? -8.818 -11.006 -37.825 1.00 95.31 736 ASN A N 1
ATOM 5913 C CA . ASN A 1 736 ? -9.253 -11.339 -39.185 1.00 95.31 736 ASN A CA 1
ATOM 5914 C C . ASN A 1 736 ? -8.381 -10.699 -40.278 1.00 95.31 736 ASN A C 1
ATOM 5916 O O . ASN A 1 736 ? -8.604 -10.963 -41.463 1.00 95.31 736 ASN A O 1
ATOM 5920 N N . HIS A 1 737 ? -7.390 -9.893 -39.896 1.00 96.56 737 HIS A N 1
ATOM 5921 C CA . HIS A 1 737 ? -6.491 -9.207 -40.813 1.00 96.56 737 HIS A CA 1
ATOM 5922 C C . HIS A 1 737 ? -5.712 -10.189 -41.722 1.00 96.56 737 HIS A C 1
ATOM 5924 O O . HIS A 1 737 ? -5.302 -11.254 -41.239 1.00 96.56 737 HIS A O 1
ATOM 5930 N N . PRO A 1 738 ? -5.441 -9.849 -43.005 1.00 94.81 738 PRO A N 1
ATOM 5931 C CA . PRO A 1 738 ? -4.706 -10.708 -43.943 1.00 94.81 738 PRO A CA 1
ATOM 5932 C C . PRO A 1 738 ? -3.362 -11.240 -43.438 1.00 94.81 738 PRO A C 1
ATOM 5934 O O . PRO A 1 738 ? -2.966 -12.342 -43.813 1.00 94.81 738 PRO A O 1
ATOM 5937 N N . LEU A 1 739 ? -2.700 -10.509 -42.534 1.00 93.25 739 LEU A N 1
ATOM 5938 C CA . LEU A 1 739 ? -1.464 -10.940 -41.867 1.00 93.25 739 LEU A CA 1
ATOM 5939 C C . LEU A 1 739 ? -1.587 -12.331 -41.214 1.00 93.25 739 LEU A C 1
ATOM 5941 O O . LEU A 1 739 ? -0.629 -13.101 -41.196 1.00 93.25 739 LEU A O 1
ATOM 5945 N N . PHE A 1 740 ? -2.765 -12.667 -40.681 1.00 92.38 740 PHE A N 1
ATOM 5946 C CA . PHE A 1 740 ? -3.008 -13.930 -39.980 1.00 92.38 740 PHE A CA 1
ATOM 5947 C C . PHE A 1 740 ? -3.673 -15.002 -40.853 1.00 92.38 740 PHE A C 1
ATOM 5949 O O . PHE A 1 740 ? -4.020 -16.080 -40.351 1.00 92.38 740 PHE A O 1
ATOM 5956 N N . TRP A 1 741 ? -3.871 -14.747 -42.149 1.00 88.94 741 TRP A N 1
ATOM 5957 C CA . TRP A 1 741 ? -4.442 -15.739 -43.054 1.00 88.94 741 TRP A CA 1
ATOM 5958 C C . TRP A 1 741 ? -3.448 -16.869 -43.304 1.00 88.94 741 TRP A C 1
ATOM 5960 O O . TRP A 1 741 ? -2.249 -16.667 -43.494 1.00 88.94 741 TRP A O 1
ATOM 5970 N N . LYS A 1 742 ? -3.952 -18.105 -43.329 1.00 75.50 742 LYS A N 1
ATOM 5971 C CA . LYS A 1 742 ? -3.130 -19.235 -43.765 1.00 75.50 742 LYS A CA 1
ATOM 5972 C C . LYS A 1 742 ? -2.811 -19.041 -45.251 1.00 75.50 742 LYS A C 1
ATOM 5974 O O . LYS A 1 742 ? -3.746 -18.755 -46.002 1.00 75.50 742 LYS A O 1
ATOM 5979 N N . PRO A 1 743 ? -1.560 -19.259 -45.695 1.00 64.62 743 PRO A N 1
ATOM 5980 C CA . PRO A 1 743 ? -1.257 -19.305 -47.118 1.00 64.62 743 PRO A CA 1
ATOM 5981 C C . PRO A 1 743 ? -2.211 -20.303 -47.779 1.00 64.62 743 PRO A C 1
ATOM 5983 O O . PRO A 1 743 ? -2.313 -21.447 -47.317 1.00 64.62 743 PRO A O 1
ATOM 5986 N N . GLN A 1 744 ? -2.960 -19.872 -48.797 1.00 53.25 744 GLN A N 1
ATOM 5987 C CA . GLN A 1 744 ? -3.740 -20.811 -49.600 1.00 53.25 744 GLN A CA 1
ATOM 5988 C C . GLN A 1 744 ? -2.754 -21.824 -50.193 1.00 53.25 744 GLN A C 1
ATOM 5990 O O . GLN A 1 744 ? -1.767 -21.439 -50.818 1.00 53.25 744 GLN A O 1
ATOM 5995 N N . ARG A 1 745 ? -2.977 -23.102 -49.867 1.00 37.69 745 ARG A N 1
ATOM 5996 C CA . ARG A 1 745 ? -2.167 -24.230 -50.335 1.00 37.69 745 ARG A CA 1
ATOM 5997 C C . ARG A 1 745 ? -2.316 -24.453 -51.827 1.00 37.69 745 ARG A C 1
ATOM 5999 O O . ARG A 1 745 ? -3.464 -24.317 -52.306 1.00 37.69 745 ARG A O 1
#

Sequence (745 aa):
MEHKIDFQELLAKLVISEPTDPIIKCIINNNLERLKKLIRGKDINALYPCVELQDEVTPLIAAVAFANQEICTFLLGKGANPNKPSRRYLAPLHYAGLHKVPVNIVTTLLEAKADPNGLAEQPFSPLQLAHDREDTVKELLESGALMWLNHGVHPAIDQKLATIIENFAKENGFFSKIKLFLNVVQAIKQTSPTDVFKHYDLHLLEENPQTHLTMIDMCFNIEGANEDEYFQKAIKWLNDSKKLVAYVEDVSRRLSTVPLKFRAGALKSLYRVVCAMKEIPNEVSLTLIPELVKLLSCKTEDYLVPLIIVTLYGITQKTKDKDHWSNSDLEKICKHIVPCTQRKGYPYELKMYAYALLADLYTFSCVPDYISSLGLTPVPEGLLIWGSDEDLKLKLRDLNRSLNRQRSVFKSASEDSKDNLSETKKKKKKKKKKKKPFHPTTNTSPLKRKWHKVSKRWETQLEKLANMDESKVYKVGNLTLIHDDSYFRIAKGSDGTEVFLGLRDDGTEVAIKRMLQSNYQFLKNEEGFLRLPELDSTWIVRYMDFAEDSFFGYLALQLCEYTLDEYISTYLSKDDTHALLKISQEVLRSLSVLHCPTTEVLHRDIKPQNVLIDINGNAKLSDFGISRRLTVEQTTLYTIPAGTKCWMAKETLDKKGSGYKRSSDIQVAGMLVYYILSGGHHPFEDPLGDELEQNRNIIKGTYTLEHVADEVTKDLIEWMINEDPDERPAVEETLNHPLFWKPQR

Foldseek 3Di:
DPDDDDVVVVQDQADDPDEFDPLLVCLLVLNVVVNVVVCVPHDQLFFTDDPPSSWTGGSLLSNLLSQNQVSNLVSLVVVHDQQRATPSLFGSLLSNLQSVHDCVSVVSSLVSPRQLQHDPPHLDGSLLSNLVPLSNNVVSVVSQHQLCVCPPVDPVSNVSSLVSLVVVLVPDVLSVLSNVLVVLSVCVVPHDLVVSCVVCVVQQQPANPRQRDGNLLVLCPDDDDCNVVSLVVSLVSCVVVVCLLVLLLSLLVCLVVGPLVCNLSSLSSLLSSLVSDQADEQVSVQSNLVSLLVCLPPPDDPVCVLSSLSNLLSNLVRYDDDPPPDPVSLLSLLLRLQVQLVDPPRALVSNLSSLLSLLSSVPDPSSVVSNVVNPRDQRDPQSLVDDDDVVSSVSSVVSNVVVVVVVVVVVVVVVVPPPDDDDDDDDDDDDDDDDDDDDPPPPDPPPQQAADDDDDQCRVVLNCQRRDHPVQWDDFPQKIFHNNHCNQWPDADPQGWTWGWIAGSNRATWIKIKHWPVLVLLVVQQVVLLPPPLLPDPQAWHFDDWGDDPTITITTIHDFNFQQLCCLVPPDDLVVQVLLLQQLLSLLVSLCSCCPPVRQKDQLADDSRQWGQHPVRHTHGHRSSPMDHDDPPDFQQDDDLDYDLLLWALQSLPPVHGGDDSLRVLLSSLQVSLCSNLSGDGQLADPVRDSVSSNVCNNVVNGHSPSDDDPLSVVLSCLSNPNDSVSHDDSVVSSVRPSNDDPDD

Nearest PDB structures (foldseek):
  5vio-assembly4_D  TM=8.587E-01  e=6.884E-12  Homo sapiens
  3eqr-assembly2_A  TM=8.414E-01  e=6.843E-10  Homo sapiens
  1zys-assembly1_A  TM=8.097E-01  e=1.790E-09  Homo sapiens
  2ydi-assembly1_A  TM=7.985E-01  e=7.440E-10  Homo sapiens
  8qgy-assembly1_B  TM=3.995E-01  e=1.003E-11  Homo sapiens

Mean predicted aligned error: 17.31 Å

Organism: NCBI:txid62062

Solvent-accessible surface area (backbone atoms only — not comparable to full-atom values): 42214 Å² total; per-residue (Å²): 131,84,80,77,82,57,63,72,78,75,40,81,84,51,85,65,90,57,73,53,31,70,63,49,50,25,48,74,68,68,34,60,74,60,32,66,60,66,51,62,98,50,71,62,71,44,70,40,43,31,55,94,76,38,43,34,31,24,58,53,36,50,16,37,50,67,59,34,57,70,53,35,55,51,39,47,76,70,67,38,58,46,63,57,47,27,76,84,60,49,23,35,58,35,37,29,20,68,56,65,40,63,52,69,54,53,50,54,37,46,77,67,64,26,56,41,52,56,63,86,94,56,98,63,39,22,54,62,44,17,50,92,35,69,70,47,36,49,54,32,44,78,66,47,31,60,79,72,64,72,59,76,78,49,57,73,52,51,53,44,42,50,52,54,42,57,57,48,30,76,81,34,70,70,37,39,50,53,51,53,54,52,51,50,58,52,38,66,76,74,50,53,64,68,54,47,56,67,75,39,59,94,48,35,77,45,64,37,94,68,51,60,45,29,49,47,44,51,40,52,64,47,80,62,102,54,26,69,58,31,38,52,49,51,55,46,48,28,57,78,70,69,38,50,66,62,50,54,55,48,48,46,70,40,58,84,71,25,45,77,94,46,40,62,53,55,45,54,32,49,34,53,50,49,69,68,49,86,61,44,58,52,72,56,51,70,52,38,51,60,51,55,46,49,53,69,69,42,98,61,59,80,81,49,52,63,55,51,43,54,32,51,32,41,47,63,74,29,32,84,66,62,90,83,63,54,68,70,55,54,48,52,46,47,69,59,42,51,56,52,54,70,43,86,90,59,54,60,70,56,29,46,42,37,48,47,36,50,35,66,47,50,76,41,88,68,40,57,57,52,42,57,75,71,60,66,73,70,65,55,72,64,61,56,67,51,78,89,55,62,68,61,29,48,44,44,47,51,42,31,53,51,52,51,50,54,54,52,54,56,52,55,62,62,57,74,72,69,81,83,83,82,89,88,88,84,92,80,93,82,91,82,81,93,74,84,78,83,74,83,81,75,85,66,69,80,79,66,51,56,66,58,90,74,63,75,84,51,36,70,56,50,52,51,61,37,69,49,58,76,94,76,47,47,76,46,79,62,36,36,34,43,91,77,45,72,86,36,45,76,48,75,56,72,89,69,28,36,29,23,46,31,34,35,74,87,7,48,62,24,32,31,40,33,31,41,57,92,53,36,65,31,58,53,41,22,53,59,54,45,67,35,76,80,50,72,43,90,28,33,58,48,66,71,50,76,34,66,63,100,56,36,40,35,43,28,27,57,57,56,64,37,33,41,50,57,41,39,77,72,77,50,57,66,82,43,51,70,61,35,53,49,40,43,51,30,52,46,50,30,49,38,51,30,56,31,91,90,56,32,36,44,56,57,46,60,47,50,77,32,26,30,22,35,91,85,71,47,40,19,42,46,72,42,44,75,38,47,66,74,47,102,85,59,75,42,74,78,63,78,84,68,60,51,72,80,43,49,26,44,47,62,68,41,93,87,46,65,36,78,50,73,43,37,52,34,23,26,49,21,42,49,39,43,18,49,58,39,53,69,49,54,39,32,59,36,99,86,67,43,61,73,53,19,38,49,21,44,64,70,63,48,67,55,64,84,70,51,87,52,65,63,56,48,53,54,35,52,41,24,49,38,84,50,57,87,72,28,57,56,55,70,55,62,69,67,33,76,76,70,54,75,79,85,127